Protein AF-A0A2B4SHP6-F1 (afdb_monomer)

Structure (mmCIF, N/CA/C/O backbone):
data_AF-A0A2B4SHP6-F1
#
_entry.id   AF-A0A2B4SHP6-F1
#
loop_
_atom_site.group_PDB
_atom_site.id
_atom_site.type_symbol
_atom_site.label_atom_id
_atom_site.label_alt_id
_atom_site.label_comp_id
_atom_site.label_asym_id
_atom_site.label_entity_id
_atom_site.label_seq_id
_atom_site.pdbx_PDB_ins_code
_atom_site.Cartn_x
_atom_site.Cartn_y
_atom_site.Cartn_z
_atom_site.occupancy
_atom_site.B_iso_or_equiv
_atom_site.auth_seq_id
_atom_site.auth_comp_id
_atom_site.auth_asym_id
_atom_site.auth_atom_id
_atom_site.pdbx_PDB_model_num
ATOM 1 N N . MET A 1 1 ? 3.848 -61.370 58.262 1.00 33.00 1 MET A N 1
ATOM 2 C CA . MET A 1 1 ? 3.233 -62.530 58.936 1.00 33.00 1 MET A CA 1
ATOM 3 C C . MET A 1 1 ? 1.740 -62.264 58.941 1.00 33.00 1 MET A C 1
ATOM 5 O O . MET A 1 1 ? 1.329 -61.272 59.516 1.00 33.00 1 MET A O 1
ATOM 9 N N . ASP A 1 2 ? 1.064 -62.762 57.908 1.00 25.92 2 ASP A N 1
ATOM 10 C CA . ASP A 1 2 ? 0.309 -64.035 57.920 1.00 25.92 2 ASP A CA 1
ATOM 11 C C . ASP A 1 2 ? -1.052 -63.804 58.610 1.00 25.92 2 ASP A C 1
ATOM 13 O O . ASP A 1 2 ? -1.085 -63.411 59.768 1.00 25.92 2 ASP A O 1
ATOM 17 N N . LYS A 1 3 ? -2.142 -63.695 57.825 1.00 25.33 3 LYS A N 1
ATOM 18 C CA . LYS A 1 3 ? -3.109 -64.779 57.491 1.00 25.33 3 LYS A CA 1
ATOM 19 C C . LYS A 1 3 ? -3.961 -65.151 58.715 1.00 25.33 3 LYS A C 1
ATOM 21 O O . LYS A 1 3 ? -3.445 -65.232 59.811 1.00 25.33 3 LYS A O 1
ATOM 26 N N . THR A 1 4 ? -5.260 -65.434 58.678 1.00 29.55 4 THR A N 1
ATOM 27 C CA . THR A 1 4 ? -6.282 -65.809 57.675 1.00 29.55 4 THR A CA 1
ATOM 28 C C . THR A 1 4 ? -7.601 -65.846 58.487 1.00 29.55 4 THR A C 1
ATOM 30 O O . THR A 1 4 ? -7.541 -66.121 59.678 1.00 29.55 4 THR A O 1
ATOM 33 N N . MET A 1 5 ? -8.806 -65.568 57.978 1.00 26.81 5 MET A N 1
ATOM 34 C CA . MET A 1 5 ? -9.655 -66.495 57.209 1.00 26.81 5 MET A CA 1
ATOM 35 C C . MET A 1 5 ? -11.008 -65.821 56.846 1.00 26.81 5 MET A C 1
ATOM 37 O O . MET A 1 5 ? -11.614 -65.213 57.716 1.00 26.81 5 MET A O 1
ATOM 41 N N . ARG A 1 6 ? -11.449 -66.042 55.586 1.00 26.05 6 ARG A N 1
ATOM 42 C CA . ARG A 1 6 ? -12.776 -66.493 55.047 1.00 26.05 6 ARG A CA 1
ATOM 43 C C . ARG A 1 6 ? -14.091 -65.819 55.513 1.00 26.05 6 ARG A C 1
ATOM 45 O O . ARG A 1 6 ? -14.267 -65.591 56.694 1.00 26.05 6 ARG A O 1
ATOM 52 N N . ARG A 1 7 ? -15.124 -65.574 54.683 1.00 26.31 7 ARG A N 1
ATOM 53 C CA . ARG A 1 7 ? -15.625 -66.099 53.373 1.00 26.31 7 ARG A CA 1
ATOM 54 C C . ARG A 1 7 ? -16.162 -64.910 52.532 1.00 26.31 7 ARG A C 1
ATOM 56 O O . ARG A 1 7 ? -16.732 -64.010 53.129 1.00 26.31 7 ARG A O 1
ATOM 63 N N . ASP A 1 8 ? -15.838 -64.711 51.250 1.00 27.42 8 ASP A N 1
ATOM 64 C CA . ASP A 1 8 ? -16.196 -65.384 49.969 1.00 27.42 8 ASP A CA 1
ATOM 65 C C . ASP A 1 8 ? -17.603 -65.071 49.397 1.00 27.42 8 ASP A C 1
ATOM 67 O O . ASP A 1 8 ? -18.609 -65.295 50.067 1.00 27.42 8 ASP A O 1
ATOM 71 N N . GLY A 1 9 ? -17.619 -64.617 48.127 1.00 27.47 9 GLY A N 1
ATOM 72 C CA . GLY A 1 9 ? -18.783 -64.378 47.247 1.00 27.47 9 GLY A CA 1
ATOM 73 C C . GLY A 1 9 ? -18.814 -62.970 46.610 1.00 27.47 9 GLY A C 1
ATOM 74 O O . GLY A 1 9 ? -19.614 -62.153 47.047 1.00 27.47 9 GLY A O 1
ATOM 75 N N . ARG A 1 10 ? -17.826 -62.524 45.802 1.00 27.75 10 ARG A N 1
ATOM 76 C CA . ARG A 1 10 ? -17.666 -62.693 44.321 1.00 27.75 10 ARG A CA 1
ATOM 77 C C . ARG A 1 10 ? -18.936 -62.385 43.516 1.00 27.75 10 ARG A C 1
ATOM 79 O O . ARG A 1 10 ? -19.974 -62.951 43.821 1.00 27.75 10 ARG A O 1
ATOM 86 N N . ASP A 1 11 ? -18.955 -61.566 42.465 1.00 28.12 11 ASP A N 1
ATOM 87 C CA . ASP A 1 11 ? -17.989 -60.792 41.651 1.00 28.12 11 ASP A CA 1
ATOM 88 C C . ASP A 1 11 ? -18.816 -59.605 41.090 1.00 28.12 11 ASP A C 1
ATOM 90 O O . ASP A 1 11 ? -20.027 -59.730 40.948 1.00 28.12 11 ASP A O 1
ATOM 94 N N . GLY A 1 12 ? -18.341 -58.411 40.752 1.00 28.78 12 GLY A N 1
ATOM 95 C CA . GLY A 1 12 ? -17.049 -57.966 40.255 1.00 28.78 12 GLY A CA 1
ATOM 96 C C . GLY A 1 12 ? -17.353 -56.724 39.404 1.00 28.78 12 GLY A C 1
ATOM 97 O O . GLY A 1 12 ? -18.048 -56.794 38.396 1.00 28.78 12 GLY A O 1
ATOM 98 N N . THR A 1 13 ? -16.928 -55.569 39.899 1.00 31.72 13 THR A N 1
ATOM 99 C CA . THR A 1 13 ? -17.078 -54.217 39.346 1.00 31.72 13 THR A CA 1
ATOM 100 C C . THR A 1 13 ? -16.254 -54.009 38.068 1.00 31.72 13 THR A C 1
ATOM 102 O O . THR A 1 13 ? -15.328 -54.762 37.801 1.00 31.72 13 THR A O 1
ATOM 105 N N . VAL A 1 14 ? -16.543 -52.956 37.294 1.00 29.80 14 VAL A N 1
ATOM 106 C CA . VAL A 1 14 ? -15.695 -51.748 37.147 1.00 29.80 14 VAL A CA 1
ATOM 107 C C . VAL A 1 14 ? -16.310 -50.848 36.069 1.00 29.80 14 VAL A C 1
ATOM 109 O O . VAL A 1 14 ? -16.532 -51.264 34.937 1.00 29.80 14 VAL A O 1
ATOM 112 N N . GLY A 1 15 ? -16.564 -49.589 36.423 1.00 26.75 15 GLY A N 1
ATOM 113 C CA . GLY A 1 15 ? -16.804 -48.519 35.459 1.00 26.75 15 GLY A CA 1
ATOM 114 C C . GLY A 1 15 ? -15.591 -47.604 35.333 1.00 26.75 15 GLY A C 1
ATOM 115 O O . GLY A 1 15 ? -14.770 -47.564 36.244 1.00 26.75 15 GLY A O 1
ATOM 116 N N . THR A 1 16 ? -15.555 -46.790 34.277 1.00 28.91 16 THR A N 1
ATOM 117 C CA . THR A 1 16 ? -14.937 -45.452 34.299 1.00 28.91 16 THR A CA 1
ATOM 118 C C . THR A 1 16 ? -15.475 -44.553 33.171 1.00 28.91 16 THR A C 1
ATOM 120 O O . THR A 1 16 ? -15.258 -44.815 31.998 1.00 28.91 16 THR A O 1
ATOM 123 N N . LYS A 1 17 ? -16.154 -43.473 33.598 1.00 29.03 17 LYS A N 1
ATOM 124 C CA . LYS A 1 17 ? -16.170 -42.067 33.118 1.00 29.03 17 LYS A CA 1
ATOM 125 C C . LYS A 1 17 ? -16.177 -41.722 31.608 1.00 29.03 17 LYS A C 1
ATOM 127 O O . LYS A 1 17 ? -15.218 -42.014 30.910 1.00 29.03 17 LYS A O 1
ATOM 132 N N . GLY A 1 18 ? -17.100 -40.821 31.223 1.00 26.91 18 GLY A N 1
ATOM 133 C CA . GLY A 1 18 ? -16.808 -39.740 30.256 1.00 26.91 18 GLY A CA 1
ATOM 134 C C . GLY A 1 18 ? -17.936 -39.299 29.305 1.00 26.91 18 GLY A C 1
ATOM 135 O O . GLY A 1 18 ? -18.099 -39.889 28.253 1.00 26.91 18 GLY A O 1
ATOM 136 N N . GLU A 1 19 ? -18.659 -38.244 29.698 1.00 26.91 19 GLU A N 1
ATOM 137 C CA . GLU A 1 19 ? -19.231 -37.112 28.922 1.00 26.91 19 GLU A CA 1
ATOM 138 C C . GLU A 1 19 ? -19.934 -37.251 27.536 1.00 26.91 19 GLU A C 1
ATOM 140 O O . GLU A 1 19 ? -19.363 -37.646 26.530 1.00 26.91 19 GLU A O 1
ATOM 145 N N . LYS A 1 20 ? -21.186 -36.745 27.541 1.00 31.58 20 LYS A N 1
ATOM 146 C CA . LYS A 1 20 ? -22.045 -36.077 26.527 1.00 31.58 20 LYS A CA 1
ATOM 147 C C . LYS A 1 20 ? -21.632 -36.012 25.041 1.00 31.58 20 LYS A C 1
ATOM 149 O O . LYS A 1 20 ? -20.599 -35.454 24.690 1.00 31.58 20 LYS A O 1
ATOM 154 N N . GLY A 1 21 ? -22.619 -36.290 24.178 1.00 26.70 21 GLY A N 1
ATOM 155 C CA . GLY A 1 21 ? -22.708 -35.731 22.823 1.00 26.70 21 GLY A CA 1
ATOM 156 C C . GLY A 1 21 ? -23.905 -36.252 22.021 1.00 26.70 21 GLY A C 1
ATOM 157 O O . GLY A 1 21 ? -23.780 -37.247 21.317 1.00 26.70 21 GLY A O 1
ATOM 158 N N . GLU A 1 22 ? -25.057 -35.582 22.112 1.00 24.81 22 GLU A N 1
ATOM 159 C CA . GLU A 1 22 ? -26.178 -35.773 21.179 1.00 24.81 22 GLU A CA 1
ATOM 160 C C . GLU A 1 22 ? -25.879 -35.068 19.849 1.00 24.81 22 GLU A C 1
ATOM 162 O O . GLU A 1 22 ? -25.401 -33.933 19.821 1.00 24.81 22 GLU A O 1
ATOM 167 N N . SER A 1 23 ? -26.180 -35.742 18.741 1.00 23.19 23 SER A N 1
ATOM 168 C CA . SER A 1 23 ? -26.110 -35.198 17.386 1.00 23.19 23 SER A CA 1
ATOM 169 C C . SER A 1 23 ? -27.452 -35.422 16.703 1.00 23.19 23 SER A C 1
ATOM 171 O O . SER A 1 23 ? -28.015 -36.503 16.820 1.00 23.19 23 SER A O 1
ATOM 173 N N . ASN A 1 24 ? -27.954 -34.414 15.988 1.00 22.66 24 ASN A N 1
ATOM 174 C CA . ASN A 1 24 ? -28.977 -34.590 14.962 1.00 22.66 24 ASN A CA 1
ATOM 175 C C . ASN A 1 24 ? -28.684 -33.636 13.798 1.00 22.66 24 ASN A C 1
ATOM 177 O O . ASN A 1 24 ? -28.469 -32.439 13.981 1.00 22.66 24 ASN A O 1
ATOM 181 N N . MET A 1 25 ? -28.641 -34.214 12.600 1.00 20.14 25 MET A N 1
ATOM 182 C CA . MET A 1 25 ? -28.260 -33.614 11.325 1.00 20.14 25 MET A CA 1
ATOM 183 C C . MET A 1 25 ? -29.479 -33.681 10.397 1.00 20.14 25 MET A C 1
ATOM 185 O O . MET A 1 25 ? -30.031 -34.761 10.205 1.00 20.14 25 MET A O 1
ATOM 189 N N . CYS A 1 26 ? -29.902 -32.556 9.812 1.00 21.73 26 CYS A N 1
ATOM 190 C CA . CYS A 1 26 ? -30.930 -32.533 8.767 1.00 21.73 26 CYS A CA 1
ATOM 191 C C . CYS A 1 26 ? -30.259 -32.321 7.401 1.00 21.73 26 CYS A C 1
ATOM 193 O O . CYS A 1 26 ? -29.523 -31.355 7.207 1.00 21.73 26 CYS A O 1
ATOM 195 N N . SER A 1 27 ? -30.477 -33.260 6.475 1.00 21.25 27 SER A N 1
ATOM 196 C CA . SER A 1 27 ? -29.923 -33.283 5.117 1.00 21.25 27 SER A CA 1
ATOM 197 C C . SER A 1 27 ? -31.002 -32.892 4.109 1.00 21.25 27 SER A C 1
ATOM 199 O O . SER A 1 27 ? -32.043 -33.541 4.040 1.00 21.25 27 SER A O 1
ATOM 201 N N . VAL A 1 28 ? -30.733 -31.879 3.284 1.00 22.69 28 VAL A N 1
ATOM 202 C CA . VAL A 1 28 ? -31.478 -31.624 2.043 1.00 22.69 28 VAL A CA 1
ATOM 203 C C . VAL A 1 28 ? -30.635 -32.169 0.889 1.00 22.69 28 VAL A C 1
ATOM 205 O O . VAL A 1 28 ? -29.545 -31.670 0.612 1.00 22.69 28 VAL A O 1
ATOM 208 N N . LYS A 1 29 ? -31.106 -33.242 0.241 1.00 23.62 29 LYS A N 1
ATOM 209 C CA . LYS A 1 29 ? -30.449 -33.857 -0.922 1.00 23.62 29 LYS A CA 1
ATOM 210 C C . LYS A 1 29 ? -30.735 -33.044 -2.186 1.00 23.62 29 LYS A C 1
ATOM 212 O O . LYS A 1 29 ? -31.766 -33.232 -2.820 1.00 23.62 29 LYS A O 1
ATOM 217 N N . GLY A 1 30 ? -29.777 -32.218 -2.592 1.00 22.62 30 GLY A N 1
ATOM 218 C CA . GLY A 1 30 ? -29.591 -31.819 -3.987 1.00 22.62 30 GLY A CA 1
ATOM 219 C C . GLY A 1 30 ? -28.353 -32.523 -4.535 1.00 22.62 30 GLY A C 1
ATOM 220 O O . GLY A 1 30 ? -27.250 -32.288 -4.047 1.00 22.62 30 GLY A O 1
ATOM 221 N N . LYS A 1 31 ? -28.512 -33.423 -5.513 1.00 24.97 31 LYS A N 1
ATOM 222 C CA . LYS A 1 31 ? -27.374 -33.981 -6.258 1.00 24.97 31 LYS A CA 1
ATOM 223 C C . LYS A 1 31 ? -26.813 -32.879 -7.159 1.00 24.97 31 LYS A C 1
ATOM 225 O O . LYS A 1 31 ? -27.343 -32.652 -8.240 1.00 24.97 31 LYS A O 1
ATOM 230 N N . ALA A 1 32 ? -25.748 -32.219 -6.721 1.00 24.55 32 ALA A N 1
ATOM 231 C CA . ALA A 1 32 ? -24.826 -31.558 -7.632 1.00 24.55 32 ALA A CA 1
ATOM 232 C C . ALA A 1 32 ? -23.685 -32.540 -7.914 1.00 24.55 32 ALA A C 1
ATOM 234 O O . ALA A 1 32 ? -22.982 -32.969 -6.996 1.00 24.55 32 ALA A O 1
ATOM 235 N N . GLU A 1 33 ? -23.532 -32.943 -9.173 1.00 23.58 33 GLU A N 1
ATOM 236 C CA . GLU A 1 33 ? -22.318 -33.604 -9.637 1.00 23.58 33 GLU A CA 1
ATOM 237 C C . GLU A 1 33 ? -21.139 -32.654 -9.410 1.00 23.58 33 GLU A C 1
ATOM 239 O O . GLU A 1 33 ? -20.956 -31.675 -10.131 1.00 23.58 33 GLU A O 1
ATOM 244 N N . ILE A 1 34 ? -20.328 -32.931 -8.389 1.00 30.47 34 ILE A N 1
ATOM 245 C CA . ILE A 1 34 ? -19.026 -32.288 -8.246 1.00 30.47 34 ILE A CA 1
ATOM 246 C C . ILE A 1 34 ? -18.146 -32.898 -9.335 1.00 30.47 34 ILE A C 1
ATOM 248 O O . ILE A 1 34 ? -17.556 -33.968 -9.156 1.00 30.47 34 ILE A O 1
ATOM 252 N N . LYS A 1 35 ? -18.072 -32.227 -10.489 1.00 30.23 35 LYS A N 1
ATOM 253 C CA . LYS A 1 35 ? -16.978 -32.448 -11.433 1.00 30.23 35 LYS A CA 1
ATOM 254 C C . LYS A 1 35 ? -15.683 -32.297 -10.636 1.00 30.23 35 LYS A C 1
ATOM 256 O O . LYS A 1 35 ? -15.466 -31.273 -9.992 1.00 30.23 35 LYS A O 1
ATOM 261 N N . LYS A 1 36 ? -14.838 -33.330 -10.635 1.00 30.58 36 LYS A N 1
ATOM 262 C CA . LYS A 1 36 ? -13.469 -33.243 -10.116 1.00 30.58 36 LYS A CA 1
ATOM 263 C C . LYS A 1 36 ? -12.701 -32.251 -10.993 1.00 30.58 36 LYS A C 1
ATOM 265 O O . LYS A 1 36 ? -12.094 -32.648 -11.982 1.00 30.58 36 LYS A O 1
ATOM 270 N N . VAL A 1 37 ? -12.775 -30.969 -10.656 1.00 40.62 37 VAL A N 1
ATOM 271 C CA . VAL A 1 37 ? -11.911 -29.932 -11.221 1.00 40.62 37 VAL A CA 1
ATOM 272 C C . VAL A 1 37 ? -10.491 -30.266 -10.764 1.00 40.62 37 VAL A C 1
ATOM 274 O O . VAL A 1 37 ? -10.268 -30.525 -9.575 1.00 40.62 37 VAL A O 1
ATOM 277 N N . LYS A 1 38 ? -9.529 -30.362 -11.691 1.00 47.34 38 LYS A N 1
ATOM 278 C CA . LYS A 1 38 ? -8.127 -30.564 -11.304 1.00 47.34 38 LYS A CA 1
ATOM 279 C C . LYS A 1 38 ? -7.724 -29.392 -10.396 1.00 47.34 38 LYS A C 1
ATOM 281 O O . LYS A 1 38 ? -8.124 -28.267 -10.682 1.00 47.34 38 LYS A O 1
ATOM 286 N N . PRO A 1 39 ? -6.924 -29.600 -9.334 1.00 54.12 39 PRO A N 1
ATOM 287 C CA . PRO A 1 39 ? -6.559 -28.528 -8.404 1.00 54.12 39 PRO A CA 1
ATOM 288 C C . PRO A 1 39 ? -6.017 -27.264 -9.093 1.00 54.12 39 PRO A C 1
ATOM 290 O O . PRO A 1 39 ? -6.271 -26.160 -8.624 1.00 54.12 39 PRO A O 1
ATOM 293 N N . ASN A 1 40 ? -5.331 -27.423 -10.230 1.00 61.00 40 ASN A N 1
ATOM 294 C CA . ASN A 1 40 ? -4.791 -26.326 -11.036 1.00 61.00 40 ASN A CA 1
ATOM 295 C C . ASN A 1 40 ? -5.870 -25.463 -11.714 1.00 61.00 40 ASN A C 1
ATOM 297 O O . ASN A 1 40 ? -5.699 -24.248 -11.784 1.00 61.00 40 ASN A O 1
ATOM 301 N N . ASP A 1 41 ? -6.991 -26.050 -12.135 1.00 68.00 41 ASP A N 1
ATOM 302 C CA . ASP A 1 41 ? -8.068 -25.330 -12.829 1.00 68.00 41 ASP A CA 1
ATOM 303 C C . ASP A 1 41 ? -8.874 -24.473 -11.840 1.00 68.00 41 ASP A C 1
ATOM 305 O O . ASP A 1 41 ? -9.188 -23.323 -12.126 1.00 68.00 41 ASP A O 1
ATOM 309 N N . ALA A 1 42 ? -9.097 -24.968 -10.617 1.00 76.69 42 ALA A N 1
ATOM 310 C CA . ALA A 1 42 ? -9.781 -24.205 -9.568 1.00 76.69 42 ALA A CA 1
ATOM 311 C C . ALA A 1 42 ? -8.980 -22.963 -9.126 1.00 76.69 42 ALA A C 1
ATOM 313 O O . ALA A 1 42 ? -9.551 -21.917 -8.814 1.00 76.69 42 ALA A O 1
ATOM 314 N N . TRP A 1 43 ? -7.644 -23.053 -9.103 1.00 76.81 43 TRP A N 1
ATOM 315 C CA . TRP A 1 43 ? -6.789 -21.895 -8.826 1.00 76.81 43 TRP A CA 1
ATOM 316 C C . TRP A 1 43 ? -6.761 -20.907 -9.986 1.00 76.81 43 TRP A C 1
ATOM 318 O O . TRP A 1 43 ? -6.768 -19.699 -9.743 1.00 76.81 43 TRP A O 1
ATOM 328 N N . LEU A 1 44 ? -6.731 -21.407 -11.222 1.00 81.69 44 LEU A N 1
ATOM 329 C CA . LEU A 1 44 ? -6.824 -20.573 -12.414 1.00 81.69 44 LEU A CA 1
ATOM 330 C C . LEU A 1 44 ? -8.134 -19.778 -12.413 1.00 81.69 44 LEU A C 1
ATOM 332 O O . LEU A 1 44 ? -8.090 -18.557 -12.543 1.00 81.69 44 LEU A O 1
ATOM 336 N N . GLU A 1 45 ? -9.269 -20.443 -12.188 1.00 82.56 45 GLU A N 1
ATOM 337 C CA . GLU A 1 45 ? -10.586 -19.807 -12.063 1.00 82.56 45 GLU A CA 1
ATOM 338 C C . GLU A 1 45 ? -10.581 -18.754 -10.949 1.00 82.56 45 GLU A C 1
ATOM 340 O O . GLU A 1 45 ? -10.841 -17.581 -11.213 1.00 82.56 45 GLU A O 1
ATOM 345 N N . HIS A 1 46 ? -10.160 -19.125 -9.734 1.00 81.50 46 HIS A N 1
ATOM 346 C CA . HIS A 1 46 ? -10.131 -18.208 -8.594 1.00 81.50 46 HIS A CA 1
ATOM 347 C C . HIS A 1 46 ? -9.298 -16.943 -8.855 1.00 81.50 46 HIS A C 1
ATOM 349 O O . HIS A 1 46 ? -9.746 -15.825 -8.594 1.00 81.50 46 HIS A O 1
ATOM 355 N N . PHE A 1 47 ? -8.062 -17.088 -9.343 1.00 80.31 47 PHE A N 1
ATOM 356 C CA . PHE A 1 47 ? -7.199 -15.930 -9.584 1.00 80.31 47 PHE A CA 1
ATOM 357 C C . PHE A 1 47 ? -7.618 -15.138 -10.819 1.00 80.31 47 PHE A C 1
ATOM 359 O O . PHE A 1 47 ? -7.462 -13.917 -10.815 1.00 80.31 47 PHE A O 1
ATOM 366 N N . SER A 1 48 ? -8.180 -15.791 -11.837 1.00 83.38 48 SER A N 1
ATOM 367 C CA . SER A 1 48 ? -8.764 -15.100 -12.982 1.00 83.38 48 SER A CA 1
ATOM 368 C C . SER A 1 48 ? -9.934 -14.223 -12.538 1.00 83.38 48 SER A C 1
ATOM 370 O O . SER A 1 48 ? -9.945 -13.040 -12.857 1.00 83.38 48 SER A O 1
ATOM 372 N N . GLU A 1 49 ? -10.851 -14.736 -11.715 1.00 82.31 49 GLU A N 1
ATOM 373 C CA . GLU A 1 49 ? -11.969 -13.959 -11.164 1.00 82.31 49 GLU A CA 1
ATOM 374 C C . GLU A 1 49 ? -11.496 -12.789 -10.290 1.00 82.31 49 GLU A C 1
ATOM 376 O O . GLU A 1 49 ? -11.997 -11.668 -10.397 1.00 82.31 49 GLU A O 1
ATOM 381 N N . VAL A 1 50 ? -10.502 -13.018 -9.424 1.00 77.88 50 VAL A N 1
ATOM 382 C CA . VAL A 1 50 ? -9.995 -11.979 -8.514 1.00 77.88 50 VAL A CA 1
ATOM 383 C C . VAL A 1 50 ? -9.264 -10.858 -9.261 1.00 77.88 50 VAL A C 1
ATOM 385 O O . VAL A 1 50 ? -9.389 -9.705 -8.846 1.00 77.88 50 VAL A O 1
ATOM 388 N N . LEU A 1 51 ? -8.530 -11.177 -10.335 1.00 82.00 51 LEU A N 1
ATOM 389 C CA . LEU A 1 51 ? -7.662 -10.252 -11.088 1.00 82.00 51 LEU A CA 1
ATOM 390 C C . LEU A 1 51 ? -8.288 -9.715 -12.390 1.00 82.00 51 LEU A C 1
ATOM 392 O O . LEU A 1 51 ? -7.656 -8.933 -13.108 1.00 82.00 51 LEU A O 1
ATOM 396 N N . ASN A 1 52 ? -9.508 -10.146 -12.715 1.00 84.19 52 ASN A N 1
ATOM 397 C CA . ASN A 1 52 ? -10.258 -9.717 -13.897 1.00 84.19 52 ASN A CA 1
ATOM 398 C C . ASN A 1 52 ? -11.715 -9.390 -13.560 1.00 84.19 52 ASN A C 1
ATOM 400 O O . ASN A 1 52 ? -12.626 -9.740 -14.311 1.00 84.19 52 ASN A O 1
ATOM 404 N N . ARG A 1 53 ? -11.931 -8.717 -12.427 1.00 80.38 53 ARG A N 1
ATOM 405 C CA . ARG A 1 53 ? -13.264 -8.264 -12.016 1.00 80.38 53 ARG A CA 1
ATOM 406 C C . ARG A 1 53 ? -13.874 -7.343 -13.071 1.00 80.38 53 ARG A C 1
ATOM 408 O O . ARG A 1 53 ? -13.160 -6.606 -13.752 1.00 80.38 53 ARG A O 1
ATOM 415 N N . GLU A 1 54 ? -15.197 -7.373 -13.167 1.00 80.19 54 GLU A N 1
ATOM 416 C CA . GLU A 1 54 ? -15.933 -6.433 -14.007 1.00 80.19 54 GLU A CA 1
ATOM 417 C C . GLU A 1 54 ? -15.748 -4.997 -13.517 1.00 80.19 54 GLU A C 1
ATOM 419 O O . GLU A 1 54 ? -15.592 -4.736 -12.319 1.00 80.19 54 GLU A O 1
ATOM 424 N N . ASN A 1 55 ? -15.773 -4.067 -14.468 1.00 81.38 55 ASN A N 1
ATOM 425 C CA . ASN A 1 55 ? -15.719 -2.650 -14.160 1.00 81.38 55 ASN A CA 1
ATOM 426 C C . ASN A 1 55 ? -16.967 -2.243 -13.353 1.00 81.38 55 ASN A C 1
ATOM 428 O O . ASN A 1 55 ? -18.052 -2.780 -13.590 1.00 81.38 55 ASN A O 1
ATOM 432 N N . PRO A 1 56 ? -16.843 -1.280 -12.425 1.00 82.44 56 PRO A N 1
ATOM 433 C CA . PRO A 1 56 ? -17.987 -0.722 -11.720 1.00 82.44 56 PRO A CA 1
ATOM 434 C C . PRO A 1 56 ? -18.946 -0.046 -12.705 1.00 82.44 56 PRO A C 1
ATOM 436 O O . PRO A 1 56 ? -18.567 0.331 -13.816 1.00 82.44 56 PRO A O 1
ATOM 439 N N . SER A 1 57 ? -20.188 0.156 -12.270 1.00 83.12 57 SER A N 1
ATOM 440 C CA . SER A 1 57 ? -21.231 0.803 -13.077 1.00 83.12 57 SER A CA 1
ATOM 441 C C . SER A 1 57 ? -20.877 2.250 -13.461 1.00 83.12 57 SER A C 1
ATOM 443 O O . SER A 1 57 ? -21.196 2.700 -14.563 1.00 83.12 57 SER A O 1
ATOM 445 N N . ASN A 1 58 ? -20.163 2.960 -12.582 1.00 86.19 58 ASN A N 1
ATOM 446 C CA . ASN A 1 58 ? -19.774 4.358 -12.750 1.00 86.19 58 ASN A CA 1
ATOM 447 C C . ASN A 1 58 ? -18.268 4.565 -12.481 1.00 86.19 58 ASN A C 1
ATOM 449 O O . ASN A 1 58 ? -17.902 5.097 -11.435 1.00 86.19 58 ASN A O 1
ATOM 453 N N . PRO A 1 59 ? -17.362 4.124 -13.372 1.00 86.75 59 PRO A N 1
ATOM 454 C CA . PRO A 1 59 ? -15.929 4.318 -13.170 1.00 86.75 59 PRO A CA 1
ATOM 455 C C . PRO A 1 59 ? -15.542 5.798 -13.302 1.00 86.75 59 PRO A C 1
ATOM 457 O O . PRO A 1 59 ? -16.237 6.574 -13.959 1.00 86.75 59 PRO A O 1
ATOM 460 N N . VAL A 1 60 ? -14.394 6.196 -12.746 1.00 84.00 60 VAL A N 1
ATOM 461 C CA . VAL A 1 60 ? -13.805 7.513 -13.051 1.00 84.00 60 VAL A CA 1
ATOM 462 C C . VAL A 1 60 ? -13.491 7.589 -14.548 1.00 84.00 60 VAL A C 1
ATOM 464 O O . VAL A 1 60 ? -12.665 6.819 -15.038 1.00 84.00 60 VAL A O 1
ATOM 467 N N . ARG A 1 61 ? -14.153 8.506 -15.264 1.00 83.94 61 ARG A N 1
ATOM 468 C CA . ARG A 1 61 ? -13.967 8.731 -16.712 1.00 83.94 61 ARG A CA 1
ATOM 469 C C . ARG A 1 61 ? -13.205 10.013 -1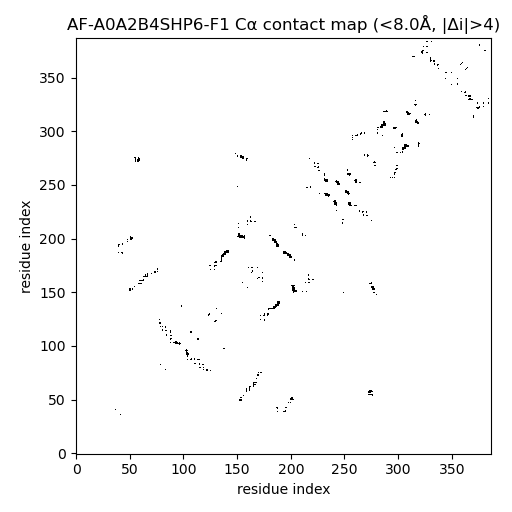7.015 1.00 83.94 61 ARG A C 1
ATOM 471 O O . ARG A 1 61 ? -12.386 10.033 -17.925 1.00 83.94 61 ARG A O 1
ATOM 478 N N . GLU A 1 62 ? -13.454 11.048 -16.225 1.00 80.94 62 GLU A N 1
ATOM 479 C CA . GLU A 1 62 ? -12.838 12.363 -16.354 1.00 80.94 62 GLU A CA 1
ATOM 480 C C . GLU A 1 62 ? -12.562 12.921 -14.958 1.00 80.94 62 GLU A C 1
ATOM 482 O O . GLU A 1 62 ? -13.305 12.659 -14.007 1.00 80.94 62 GLU A O 1
ATOM 487 N N . ILE A 1 63 ? -11.457 13.651 -14.838 1.00 81.69 63 ILE A N 1
ATOM 488 C CA . ILE A 1 63 ? -11.069 14.377 -13.633 1.00 81.69 63 ILE A CA 1
ATOM 489 C C . ILE A 1 63 ? -10.734 15.783 -14.099 1.00 81.69 63 ILE A C 1
ATOM 491 O O . ILE A 1 63 ? -9.889 15.947 -14.981 1.00 81.69 63 ILE A O 1
ATOM 495 N N . GLU A 1 64 ? -11.401 16.776 -13.522 1.00 74.31 64 GLU A N 1
ATOM 496 C CA . GLU A 1 64 ? -11.050 18.172 -13.742 1.00 74.31 64 GLU A CA 1
ATOM 497 C C . GLU A 1 64 ? -9.647 18.413 -13.176 1.00 74.31 64 GLU A C 1
ATOM 499 O O . GLU A 1 64 ? -9.355 18.108 -12.016 1.00 74.31 64 GLU A O 1
ATOM 504 N N . ILE A 1 65 ? -8.744 18.851 -14.047 1.00 65.94 65 ILE A N 1
ATOM 505 C CA . ILE A 1 65 ? -7.328 18.986 -13.734 1.00 65.94 65 ILE A CA 1
ATOM 506 C C . ILE A 1 65 ? -7.122 20.368 -13.104 1.00 65.94 65 ILE A C 1
ATOM 508 O O . ILE A 1 65 ? -6.898 21.348 -13.804 1.00 65.94 65 ILE A O 1
ATOM 512 N N . GLU A 1 66 ? -7.202 20.438 -11.777 1.00 63.50 66 GLU A N 1
ATOM 513 C CA . GLU A 1 66 ? -6.776 21.607 -10.998 1.00 63.50 66 GLU A CA 1
ATOM 514 C C . GLU A 1 66 ? -5.295 21.443 -10.637 1.00 63.50 66 GLU A C 1
ATOM 516 O O . GLU A 1 66 ? -4.939 20.995 -9.544 1.00 63.50 66 GLU A O 1
ATOM 521 N N . LEU A 1 67 ? -4.417 21.736 -11.596 1.00 65.56 67 LEU A N 1
ATOM 522 C CA . LEU A 1 67 ? -2.982 21.803 -11.335 1.00 65.56 67 LEU A CA 1
ATOM 523 C C . LEU A 1 67 ? -2.635 23.170 -10.729 1.00 65.56 67 LEU A C 1
ATOM 525 O O . LEU A 1 67 ? -3.194 24.172 -11.172 1.00 65.56 67 LEU A O 1
ATOM 529 N N . PRO A 1 68 ? -1.736 23.235 -9.729 1.00 66.25 68 PRO A N 1
ATOM 530 C CA . PRO A 1 68 ? -1.206 24.508 -9.251 1.00 66.25 68 PRO A CA 1
ATOM 531 C C . PRO A 1 68 ? -0.572 25.304 -10.399 1.00 66.25 68 PRO A C 1
ATOM 533 O O . PRO A 1 68 ? 0.012 24.706 -11.302 1.00 66.25 68 PRO A O 1
ATOM 536 N N . ASP A 1 69 ? -0.629 26.635 -10.320 1.00 64.88 69 ASP A N 1
ATOM 537 C CA . ASP A 1 69 ? -0.025 27.532 -11.320 1.00 64.88 69 ASP A CA 1
ATOM 538 C C . ASP A 1 69 ? 1.496 27.315 -11.472 1.00 64.88 69 ASP A C 1
ATOM 540 O O . ASP A 1 69 ? 2.060 27.542 -12.541 1.00 64.88 69 ASP A O 1
ATOM 544 N N . GLU A 1 70 ? 2.154 26.820 -10.418 1.00 63.91 70 GLU A N 1
ATOM 545 C CA . GLU A 1 70 ? 3.568 26.443 -10.406 1.00 63.91 70 GLU A CA 1
ATOM 546 C C . GLU A 1 70 ? 3.713 24.944 -10.109 1.00 63.91 70 GLU A C 1
ATOM 548 O O . GLU A 1 70 ? 3.589 24.496 -8.967 1.00 63.91 70 GLU A O 1
ATOM 553 N N . ILE A 1 71 ? 3.997 24.152 -11.144 1.00 66.62 71 ILE A N 1
ATOM 554 C CA . ILE A 1 71 ? 4.518 22.791 -10.992 1.00 66.62 71 ILE A CA 1
ATOM 555 C C . ILE A 1 71 ? 5.979 22.825 -11.412 1.00 66.62 71 ILE A C 1
ATOM 557 O O . ILE A 1 71 ? 6.285 23.257 -12.522 1.00 66.62 71 ILE A O 1
ATOM 561 N N . GLU A 1 72 ? 6.875 22.366 -10.534 1.00 72.25 72 GLU A N 1
ATOM 562 C CA . GLU A 1 72 ? 8.269 22.125 -10.913 1.00 72.25 72 GLU A CA 1
ATOM 563 C C . GLU A 1 72 ? 8.300 21.225 -12.151 1.00 72.25 72 GLU A C 1
ATOM 565 O O . GLU A 1 72 ? 7.691 20.152 -12.167 1.00 72.25 72 GLU A O 1
ATOM 570 N N . GLU A 1 73 ? 8.989 21.669 -13.203 1.00 79.50 73 GLU A N 1
ATOM 571 C CA . GLU A 1 73 ? 9.116 20.889 -14.427 1.00 79.50 73 GLU A CA 1
ATOM 572 C C . GLU A 1 73 ? 9.775 19.543 -14.101 1.00 79.50 73 GLU A C 1
ATOM 574 O O . GLU A 1 73 ? 10.921 19.470 -13.654 1.00 79.50 73 GLU A O 1
ATOM 579 N N . ILE A 1 74 ? 9.022 18.460 -14.288 1.00 84.56 74 ILE A N 1
ATOM 580 C CA . ILE A 1 74 ? 9.509 17.115 -13.997 1.00 84.56 74 ILE A CA 1
ATOM 581 C C . ILE A 1 74 ? 10.454 16.701 -15.123 1.00 84.56 74 ILE A C 1
ATOM 583 O O . ILE A 1 74 ? 10.026 16.542 -16.269 1.00 84.56 74 ILE A O 1
ATOM 587 N N . ASP A 1 75 ? 11.722 16.465 -14.784 1.00 87.50 75 ASP A N 1
ATOM 588 C CA . ASP A 1 75 ? 12.705 15.950 -15.732 1.00 87.50 75 ASP A CA 1
ATOM 589 C C . ASP A 1 75 ? 12.271 14.575 -16.267 1.00 87.50 75 ASP A C 1
ATOM 591 O O . ASP A 1 75 ? 12.081 13.606 -15.527 1.00 87.50 75 ASP A O 1
ATOM 595 N N . THR A 1 76 ? 12.096 14.499 -17.586 1.00 87.69 76 THR A N 1
ATOM 596 C CA . THR A 1 76 ? 11.748 13.265 -18.303 1.00 87.69 76 THR A CA 1
ATOM 597 C C . THR A 1 76 ? 12.889 12.760 -19.187 1.00 87.69 76 THR A C 1
ATOM 599 O O . THR A 1 76 ? 12.674 11.927 -20.081 1.00 87.69 76 THR A O 1
ATOM 602 N N . SER A 1 77 ? 14.099 13.278 -18.980 1.00 89.12 77 SER A N 1
ATOM 603 C CA . SER A 1 77 ? 15.312 12.841 -19.658 1.00 89.12 77 SER A CA 1
ATOM 604 C C . SER A 1 77 ? 15.679 11.396 -19.292 1.00 89.12 77 SER A C 1
ATOM 606 O O . SER A 1 77 ? 15.097 10.761 -18.409 1.00 89.12 77 SER A O 1
ATOM 608 N N . GLU A 1 78 ? 16.593 10.808 -20.065 1.00 88.56 78 GLU A N 1
ATOM 609 C CA . GLU A 1 78 ? 17.068 9.455 -19.780 1.00 88.56 78 GLU A CA 1
ATOM 610 C C . GLU A 1 78 ? 17.874 9.456 -18.471 1.00 88.56 78 GLU A C 1
ATOM 612 O O . GLU A 1 78 ? 18.761 10.300 -18.321 1.00 88.56 78 GLU A O 1
ATOM 617 N N . PRO A 1 79 ? 17.642 8.499 -17.550 1.00 90.62 79 PRO A N 1
ATOM 618 C CA . PRO A 1 79 ? 18.346 8.482 -16.278 1.00 90.62 79 PRO A CA 1
ATOM 619 C C . PRO A 1 79 ? 19.858 8.385 -16.478 1.00 90.62 79 PRO A C 1
ATOM 621 O O . PRO A 1 79 ? 20.385 7.620 -17.301 1.00 90.62 79 PRO A O 1
ATOM 624 N N . SER A 1 80 ? 20.575 9.148 -15.667 1.00 94.00 80 SER A N 1
ATOM 625 C CA . SER A 1 80 ? 22.024 9.142 -15.631 1.00 94.00 80 SER A CA 1
ATOM 626 C C . SER A 1 80 ? 22.558 7.774 -15.198 1.00 94.00 80 SER A C 1
ATOM 628 O O . SER A 1 80 ? 21.901 6.965 -14.535 1.00 94.00 80 SER A O 1
ATOM 630 N N . ARG A 1 81 ? 23.819 7.506 -15.550 1.00 94.88 81 ARG A N 1
ATOM 631 C CA . ARG A 1 81 ? 24.501 6.280 -15.116 1.00 94.88 81 ARG A CA 1
ATOM 632 C C . ARG A 1 81 ? 24.528 6.164 -13.587 1.00 94.88 81 ARG A C 1
ATOM 634 O O . ARG A 1 81 ? 24.406 5.059 -13.068 1.00 94.88 81 ARG A O 1
ATOM 641 N N . GLU A 1 82 ? 24.680 7.286 -12.888 1.00 95.69 82 GLU A N 1
ATOM 642 C CA . GLU A 1 82 ? 24.753 7.314 -11.428 1.00 95.69 82 GLU A CA 1
ATOM 643 C C . GLU A 1 82 ? 23.403 6.988 -10.779 1.00 95.69 82 GLU A C 1
ATOM 645 O O . GLU A 1 82 ? 23.349 6.202 -9.834 1.00 95.69 82 GLU A O 1
ATOM 650 N N . GLU A 1 83 ? 22.294 7.486 -11.330 1.00 94.31 83 GLU A N 1
ATOM 651 C CA . GLU A 1 83 ? 20.952 7.126 -10.858 1.00 94.31 83 GLU A CA 1
ATOM 652 C C . GLU A 1 83 ? 20.671 5.635 -11.024 1.00 94.31 83 GLU A C 1
ATOM 654 O O . GLU A 1 83 ? 20.207 4.982 -10.085 1.00 94.31 83 GLU A O 1
ATOM 659 N N . VAL A 1 84 ? 21.014 5.069 -12.187 1.00 95.25 84 VAL A N 1
ATOM 660 C CA . VAL A 1 84 ? 20.860 3.629 -12.437 1.00 95.25 84 VAL A CA 1
ATOM 661 C C . VAL A 1 84 ? 21.746 2.823 -11.486 1.00 95.25 84 VAL A C 1
ATOM 663 O O . VAL A 1 84 ? 21.271 1.864 -10.873 1.00 95.25 84 VAL A O 1
ATOM 666 N N . ARG A 1 85 ? 23.007 3.232 -11.294 1.00 96.56 85 ARG A N 1
ATOM 667 C CA . ARG A 1 85 ? 23.933 2.584 -10.355 1.00 96.56 85 ARG A CA 1
ATOM 668 C C . ARG A 1 85 ? 23.373 2.583 -8.939 1.00 96.56 85 ARG A C 1
ATOM 670 O O . ARG A 1 85 ? 23.342 1.540 -8.284 1.00 96.56 85 ARG A O 1
ATOM 677 N N . LYS A 1 86 ? 22.882 3.732 -8.476 1.00 96.19 86 LYS A N 1
ATOM 678 C CA . LYS A 1 86 ? 22.263 3.893 -7.158 1.00 96.19 86 LYS A CA 1
ATOM 679 C C . LYS A 1 86 ? 21.022 3.012 -7.011 1.00 96.19 86 LYS A C 1
ATOM 681 O O . LYS A 1 86 ? 20.861 2.358 -5.981 1.00 96.19 86 LYS A O 1
ATOM 686 N N . ALA A 1 87 ? 20.170 2.940 -8.034 1.00 93.25 87 ALA A N 1
ATOM 687 C CA . ALA A 1 87 ? 18.989 2.079 -8.032 1.00 93.25 87 ALA A CA 1
ATOM 688 C C . ALA A 1 87 ? 19.356 0.588 -7.911 1.00 93.25 87 ALA A C 1
ATOM 690 O O . ALA A 1 87 ? 18.778 -0.114 -7.079 1.00 93.25 87 ALA A O 1
ATOM 691 N N . VAL A 1 88 ? 20.358 0.119 -8.667 1.00 93.75 88 VAL A N 1
ATOM 692 C CA . VAL A 1 88 ? 20.875 -1.259 -8.576 1.00 93.75 88 VAL A CA 1
ATOM 693 C C . VAL A 1 88 ? 21.479 -1.532 -7.193 1.00 93.75 88 VAL A C 1
ATOM 695 O O . VAL A 1 88 ? 21.170 -2.547 -6.562 1.00 93.75 88 VAL A O 1
ATOM 698 N N . GLY A 1 89 ? 22.282 -0.604 -6.667 1.00 93.50 89 GLY A N 1
ATOM 699 C CA . GLY A 1 89 ? 22.879 -0.710 -5.331 1.00 93.50 89 GLY A CA 1
ATOM 700 C C . GLY A 1 89 ? 21.838 -0.815 -4.209 1.00 93.50 89 GLY A C 1
ATOM 701 O O . GLY A 1 89 ? 22.030 -1.568 -3.248 1.00 93.50 89 GLY A O 1
ATOM 702 N N . ASN A 1 90 ? 20.697 -0.142 -4.373 1.00 93.19 90 ASN A N 1
ATOM 703 C CA . ASN A 1 90 ? 19.593 -0.114 -3.412 1.00 93.19 90 ASN A CA 1
ATOM 704 C C . ASN A 1 90 ? 18.658 -1.334 -3.468 1.00 93.19 90 ASN A C 1
ATOM 706 O O . ASN A 1 90 ? 17.771 -1.454 -2.616 1.00 93.19 90 ASN A O 1
ATOM 710 N N . LEU A 1 91 ? 18.834 -2.259 -4.421 1.00 90.56 91 LEU A N 1
ATOM 711 C CA . LEU A 1 91 ? 18.062 -3.506 -4.441 1.00 90.56 91 LEU A CA 1
ATOM 712 C C . LEU A 1 91 ? 18.229 -4.257 -3.111 1.00 90.56 91 LEU A C 1
ATOM 714 O O . LEU A 1 91 ? 19.299 -4.261 -2.514 1.00 90.56 91 LEU A O 1
ATOM 718 N N . LYS A 1 92 ? 17.183 -4.893 -2.588 1.00 88.88 92 LYS A N 1
ATOM 719 C CA . LYS A 1 92 ? 17.290 -5.610 -1.305 1.00 88.88 92 LYS A CA 1
ATOM 720 C C . LYS A 1 92 ? 17.867 -7.008 -1.531 1.00 88.88 92 LYS A C 1
ATOM 722 O O . LYS A 1 92 ? 17.336 -7.752 -2.348 1.00 88.88 92 LYS A O 1
ATOM 727 N N . ASN A 1 93 ? 18.894 -7.370 -0.765 1.00 91.25 93 ASN A N 1
ATOM 728 C CA . ASN A 1 93 ? 19.444 -8.729 -0.751 1.00 91.25 93 ASN A CA 1
ATOM 729 C C . ASN A 1 93 ? 18.458 -9.707 -0.080 1.00 91.25 93 ASN A C 1
ATOM 731 O O . ASN A 1 93 ? 17.634 -9.305 0.750 1.00 91.25 93 ASN A O 1
ATOM 735 N N . GLY A 1 94 ? 18.551 -10.990 -0.427 1.00 86.88 94 GLY A N 1
ATOM 736 C CA . GLY A 1 94 ? 17.751 -12.080 0.128 1.00 86.88 94 GLY A CA 1
ATOM 737 C C . GLY A 1 94 ? 16.290 -12.061 -0.319 1.00 86.88 94 GLY A C 1
ATOM 738 O O . GLY A 1 94 ? 15.429 -12.622 0.360 1.00 86.88 94 GLY A O 1
ATOM 739 N N . LYS A 1 95 ? 15.979 -11.368 -1.420 1.00 85.25 95 LYS A N 1
ATOM 740 C CA . LYS A 1 95 ? 14.653 -11.394 -2.044 1.00 85.25 95 LYS A CA 1
ATOM 741 C C . LYS A 1 95 ? 14.564 -12.552 -3.030 1.00 85.25 95 LYS A C 1
ATOM 743 O O . LYS A 1 95 ? 15.546 -12.883 -3.685 1.00 85.25 95 LYS A O 1
ATOM 748 N N . ALA A 1 96 ? 13.381 -13.160 -3.115 1.00 81.62 96 ALA A N 1
ATOM 749 C CA . ALA A 1 96 ? 13.123 -14.201 -4.100 1.00 81.62 96 ALA A CA 1
ATOM 750 C C . ALA A 1 96 ? 13.314 -13.622 -5.516 1.00 81.62 96 ALA A C 1
ATOM 752 O O . ALA A 1 96 ? 12.810 -12.520 -5.771 1.00 81.62 96 ALA A O 1
ATOM 753 N N . PRO A 1 97 ? 14.047 -14.313 -6.404 1.00 83.19 97 PRO A N 1
ATOM 754 C CA . PRO A 1 97 ? 14.235 -13.857 -7.772 1.00 83.19 97 PRO A CA 1
ATOM 755 C C . PRO A 1 97 ? 12.934 -13.978 -8.577 1.00 83.19 97 PRO A C 1
ATOM 757 O O . PRO A 1 97 ? 11.982 -14.647 -8.165 1.00 83.19 97 PRO A O 1
ATOM 760 N N . GLY A 1 98 ? 12.895 -13.307 -9.728 1.00 79.62 98 GLY A N 1
ATOM 761 C CA . GLY A 1 98 ? 11.808 -13.455 -10.691 1.00 79.62 98 GLY A CA 1
ATOM 762 C C . GLY A 1 98 ? 11.864 -14.795 -11.430 1.00 79.62 98 GLY A C 1
ATOM 763 O O . GLY A 1 98 ? 12.654 -15.679 -11.110 1.00 79.62 98 GLY A O 1
ATOM 764 N N . ILE A 1 99 ? 11.044 -14.929 -12.475 1.00 78.81 99 ILE A N 1
ATOM 765 C CA . ILE A 1 99 ? 10.980 -16.142 -13.315 1.00 78.81 99 ILE A CA 1
ATOM 766 C C . ILE A 1 99 ? 12.302 -16.460 -14.040 1.00 78.81 99 ILE A C 1
ATOM 768 O O . ILE A 1 99 ? 12.516 -17.581 -14.488 1.00 78.81 99 ILE A O 1
ATOM 772 N N . ASP A 1 100 ? 13.186 -15.473 -14.168 1.00 83.06 100 ASP A N 1
ATOM 773 C CA . ASP A 1 100 ? 14.526 -15.621 -14.737 1.00 83.06 100 ASP A CA 1
ATOM 774 C C . ASP A 1 100 ? 15.548 -16.201 -13.747 1.00 83.06 100 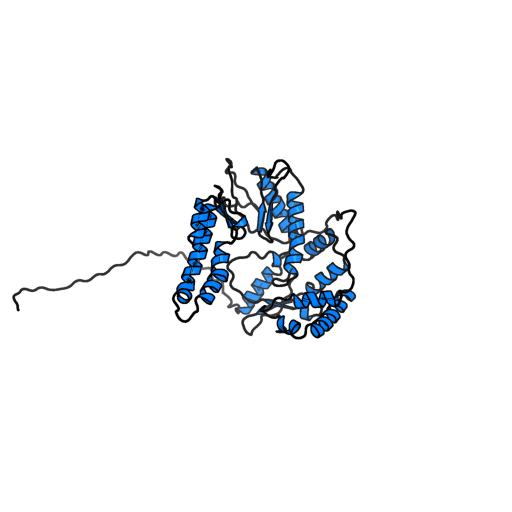ASP A C 1
ATOM 776 O O . ASP A 1 100 ? 16.665 -16.516 -14.150 1.00 83.06 100 ASP A O 1
ATOM 780 N N . ASN A 1 101 ? 15.169 -16.366 -12.474 1.00 84.56 101 ASN A N 1
ATOM 781 C CA . ASN A 1 101 ? 16.032 -16.809 -11.383 1.00 84.56 101 ASN A CA 1
ATOM 782 C C . ASN A 1 101 ? 17.282 -15.935 -11.179 1.00 84.56 101 ASN A C 1
ATOM 784 O O . ASN A 1 101 ? 18.276 -16.408 -10.630 1.00 84.56 101 ASN A O 1
ATOM 788 N N . ILE A 1 102 ? 17.235 -14.655 -11.571 1.00 87.75 102 ILE A N 1
ATOM 789 C CA . ILE A 1 102 ? 18.345 -13.719 -11.365 1.00 87.75 102 ILE A CA 1
ATOM 790 C C . ILE A 1 102 ? 18.137 -12.957 -10.044 1.00 87.75 102 ILE A C 1
ATOM 792 O O . ILE A 1 102 ? 17.217 -12.140 -9.939 1.00 87.75 102 ILE A O 1
ATOM 796 N N . PRO A 1 103 ? 18.970 -13.187 -9.013 1.00 91.00 103 PRO A N 1
ATOM 797 C CA . PRO A 1 103 ? 18.842 -12.499 -7.734 1.00 91.00 103 PRO A CA 1
ATOM 798 C C . PRO A 1 103 ? 19.483 -11.102 -7.769 1.00 91.00 103 PRO A C 1
ATOM 800 O O . PRO A 1 103 ? 20.386 -10.826 -8.562 1.00 91.00 103 PRO A O 1
ATOM 803 N N . ALA A 1 104 ? 19.060 -10.223 -6.855 1.00 91.19 104 ALA A N 1
ATOM 804 C CA . ALA A 1 104 ? 19.609 -8.869 -6.711 1.00 91.19 104 ALA A CA 1
ATOM 805 C C . ALA A 1 104 ? 21.133 -8.868 -6.484 1.00 91.19 104 ALA A C 1
ATOM 807 O O . ALA A 1 104 ? 21.839 -7.974 -6.942 1.00 91.19 104 ALA A O 1
ATOM 808 N N . GLU A 1 105 ? 21.643 -9.885 -5.797 1.00 93.94 105 GLU A N 1
ATOM 809 C CA . GLU A 1 105 ? 23.056 -10.096 -5.511 1.00 93.94 105 GLU A CA 1
ATOM 810 C C . GLU A 1 105 ? 23.892 -10.235 -6.781 1.00 93.94 105 GLU A C 1
ATOM 812 O O . GLU A 1 105 ? 25.018 -9.744 -6.806 1.00 93.94 105 GLU A O 1
ATOM 817 N N . LEU A 1 106 ? 23.346 -10.836 -7.844 1.00 92.38 106 LEU A N 1
ATOM 818 C CA . LEU A 1 106 ? 24.078 -10.988 -9.100 1.00 92.38 106 LEU A CA 1
ATOM 819 C C . LEU A 1 106 ? 24.285 -9.634 -9.783 1.00 92.38 106 LEU A C 1
ATOM 821 O O . LEU A 1 106 ? 25.384 -9.341 -10.241 1.00 92.38 106 LEU A O 1
ATOM 825 N N . PHE A 1 107 ? 23.265 -8.770 -9.768 1.00 92.19 107 PHE A N 1
ATOM 826 C CA . PHE A 1 107 ? 23.396 -7.397 -10.268 1.00 92.19 107 PHE A CA 1
ATOM 827 C C . PHE A 1 107 ? 24.414 -6.580 -9.467 1.00 92.19 107 PHE A C 1
ATOM 829 O O . PHE A 1 107 ? 25.039 -5.675 -10.005 1.00 92.19 107 PHE A O 1
ATOM 836 N N . LYS A 1 108 ? 24.572 -6.877 -8.175 1.00 94.38 108 LYS A N 1
ATOM 837 C CA . LYS A 1 108 ? 25.510 -6.169 -7.298 1.00 94.38 108 LYS A CA 1
ATOM 838 C C . LYS A 1 108 ? 26.932 -6.714 -7.351 1.00 94.38 108 LYS A C 1
ATOM 840 O O . LYS A 1 108 ? 27.846 -5.978 -6.992 1.00 94.38 108 LYS A O 1
ATOM 845 N N . ALA A 1 109 ? 27.113 -7.970 -7.760 1.00 94.50 109 ALA A N 1
ATOM 846 C CA . ALA A 1 109 ? 28.424 -8.600 -7.875 1.00 94.50 109 ALA A CA 1
ATOM 847 C C . ALA A 1 109 ? 29.310 -7.869 -8.895 1.00 94.50 109 ALA A C 1
ATOM 849 O O . ALA A 1 109 ? 30.474 -7.608 -8.610 1.00 94.50 109 ALA A O 1
ATOM 850 N N . ASP A 1 110 ? 28.726 -7.473 -10.029 1.00 95.06 110 ASP A N 1
ATOM 851 C CA . ASP A 1 110 ? 29.330 -6.543 -10.985 1.00 95.06 110 ASP A CA 1
ATOM 852 C C . ASP A 1 110 ? 28.347 -5.408 -11.288 1.00 95.06 110 ASP A C 1
ATOM 854 O O . ASP A 1 110 ? 27.615 -5.395 -12.284 1.00 95.06 110 ASP A O 1
ATOM 858 N N . ILE A 1 111 ? 28.309 -4.452 -10.363 1.00 95.06 111 ILE A N 1
ATOM 859 C CA . ILE A 1 111 ? 27.393 -3.318 -10.433 1.00 95.06 111 ILE A CA 1
ATOM 860 C C . ILE A 1 111 ? 27.682 -2.409 -11.634 1.00 95.06 111 ILE A C 1
ATOM 862 O O . ILE A 1 111 ? 26.755 -1.796 -12.158 1.00 95.06 111 ILE A O 1
ATOM 866 N N . ASP A 1 112 ? 28.925 -2.317 -12.108 1.00 95.62 112 ASP A N 1
ATOM 867 C CA . ASP A 1 112 ? 29.297 -1.479 -13.251 1.00 95.62 112 ASP A CA 1
ATOM 868 C C . ASP A 1 112 ? 28.771 -2.058 -14.567 1.00 95.62 112 ASP A C 1
ATOM 870 O O . ASP A 1 112 ? 28.141 -1.339 -15.358 1.00 95.62 112 ASP A O 1
ATOM 874 N N . TYR A 1 113 ? 28.946 -3.365 -14.767 1.00 94.56 113 TYR A N 1
ATOM 875 C CA . TYR A 1 113 ? 28.363 -4.076 -15.898 1.00 94.56 113 TYR A CA 1
ATOM 876 C C . TYR A 1 113 ? 26.831 -4.051 -15.845 1.00 94.56 113 TYR A C 1
ATOM 878 O O . TYR A 1 113 ? 26.178 -3.665 -16.821 1.00 94.56 113 TYR A O 1
ATOM 886 N N . ALA A 1 114 ? 26.247 -4.378 -14.687 1.00 94.62 114 ALA A N 1
ATOM 887 C CA . ALA A 1 114 ? 24.801 -4.360 -14.489 1.00 94.62 114 ALA A CA 1
ATOM 888 C C . ALA A 1 114 ? 24.204 -2.974 -14.765 1.00 94.62 114 ALA A C 1
ATOM 890 O O . ALA A 1 114 ? 23.207 -2.871 -15.474 1.00 94.62 114 ALA A O 1
ATOM 891 N N . THR A 1 115 ? 24.836 -1.904 -14.272 1.00 96.19 115 THR A N 1
ATOM 892 C CA . THR A 1 115 ? 24.408 -0.519 -14.527 1.00 96.19 115 THR A CA 1
ATOM 893 C C . THR A 1 115 ? 24.372 -0.224 -16.022 1.00 96.19 115 THR A C 1
ATOM 895 O O . THR A 1 115 ? 23.399 0.344 -16.510 1.00 96.19 115 THR A O 1
ATOM 898 N N . THR A 1 116 ? 25.406 -0.636 -16.757 1.00 95.88 116 THR A N 1
ATOM 899 C CA . THR A 1 116 ? 25.494 -0.418 -18.206 1.00 95.88 116 THR A CA 1
ATOM 900 C C . THR A 1 116 ? 24.342 -1.114 -18.931 1.00 95.88 116 THR A C 1
ATOM 902 O O . THR A 1 116 ? 23.614 -0.477 -19.691 1.00 95.88 116 THR A O 1
ATOM 905 N N . LYS A 1 117 ? 24.097 -2.394 -18.624 1.00 94.44 117 LYS A N 1
ATOM 906 C CA . LYS A 1 117 ? 23.020 -3.176 -19.249 1.00 94.44 117 LYS A CA 1
ATOM 907 C C . LYS A 1 117 ? 21.620 -2.726 -18.857 1.00 94.44 117 LYS A C 1
ATOM 909 O O . LYS A 1 117 ? 20.740 -2.659 -19.711 1.00 94.44 117 LYS A O 1
ATOM 914 N N . VAL A 1 118 ? 21.405 -2.369 -17.595 1.00 93.06 118 VAL A N 1
ATOM 915 C CA . VAL A 1 118 ? 20.119 -1.826 -17.145 1.00 93.06 118 VAL A CA 1
ATOM 916 C C . VAL A 1 118 ? 19.858 -0.474 -17.804 1.00 93.06 118 VAL A C 1
ATOM 918 O O . VAL A 1 118 ? 18.748 -0.258 -18.283 1.00 93.06 118 VAL A O 1
ATOM 921 N N . LYS A 1 119 ? 20.863 0.406 -17.903 1.00 94.00 119 LYS A N 1
ATOM 922 C CA . LYS A 1 119 ? 20.711 1.703 -18.570 1.00 94.00 119 LYS A CA 1
ATOM 923 C C . LYS A 1 119 ? 20.343 1.543 -20.046 1.00 94.00 119 LYS A C 1
ATOM 925 O O . LYS A 1 119 ? 19.406 2.195 -20.483 1.00 94.00 119 LYS A O 1
ATOM 930 N N . GLU A 1 120 ? 21.005 0.648 -20.786 1.00 92.50 120 GLU A N 1
ATOM 931 C CA . GLU A 1 120 ? 20.650 0.346 -22.186 1.00 92.50 120 GLU A CA 1
ATOM 932 C C . GLU A 1 120 ? 19.156 -0.008 -22.321 1.00 92.50 120 GLU A C 1
ATOM 934 O O . GLU A 1 120 ? 18.450 0.557 -23.157 1.00 92.50 120 GLU A O 1
ATOM 939 N N . ILE A 1 121 ? 18.652 -0.898 -21.456 1.00 90.25 121 ILE A N 1
ATOM 940 C CA . ILE A 1 121 ? 17.247 -1.329 -21.470 1.00 90.25 121 ILE A CA 1
ATOM 941 C C . ILE A 1 121 ? 16.311 -0.177 -21.092 1.00 90.25 121 ILE A C 1
ATOM 943 O O . ILE A 1 121 ? 15.319 0.049 -21.780 1.00 90.25 121 ILE A O 1
ATOM 947 N N . ILE A 1 122 ? 16.606 0.558 -20.017 1.00 89.50 122 ILE A N 1
ATOM 948 C CA . ILE A 1 122 ? 15.770 1.677 -19.560 1.00 89.50 122 ILE A CA 1
ATOM 949 C C . ILE A 1 122 ? 15.756 2.818 -20.583 1.00 89.50 122 ILE A C 1
ATOM 951 O O . ILE A 1 122 ? 14.701 3.406 -20.800 1.00 89.50 122 ILE A O 1
ATOM 955 N N . GLY A 1 123 ? 16.869 3.080 -21.269 1.00 89.69 123 GLY A N 1
ATOM 956 C CA . GLY A 1 123 ? 16.935 4.045 -22.364 1.00 89.69 123 GLY A CA 1
ATOM 957 C C . GLY A 1 123 ? 16.039 3.656 -23.542 1.00 89.69 123 GLY A C 1
ATOM 958 O O . GLY A 1 123 ? 15.347 4.509 -24.090 1.00 89.69 123 GLY A O 1
ATOM 959 N N . ILE A 1 124 ? 15.969 2.365 -23.893 1.00 88.50 124 ILE A N 1
ATOM 960 C CA . ILE A 1 124 ? 15.011 1.864 -24.896 1.00 88.50 124 ILE A CA 1
ATOM 961 C C . ILE A 1 124 ? 13.572 2.067 -24.409 1.00 88.50 124 ILE A C 1
ATOM 963 O O . ILE A 1 124 ? 12.750 2.600 -25.147 1.00 88.50 124 ILE A O 1
ATOM 967 N N . VAL A 1 125 ? 13.271 1.709 -23.154 1.00 89.12 125 VAL A N 1
ATOM 968 C CA . VAL A 1 125 ? 11.931 1.909 -22.573 1.00 89.12 125 VAL A CA 1
ATOM 969 C C . VAL A 1 125 ? 11.543 3.389 -22.573 1.00 89.12 125 VAL A C 1
ATOM 971 O O . VAL A 1 125 ? 10.395 3.710 -22.861 1.00 89.12 125 VAL A O 1
ATOM 974 N N . GLY A 1 126 ? 12.481 4.288 -22.273 1.00 88.00 126 GLY A N 1
ATOM 975 C CA . GLY A 1 126 ? 12.245 5.730 -22.236 1.00 88.00 126 GLY A CA 1
ATOM 976 C C . GLY A 1 126 ? 12.090 6.382 -23.609 1.00 88.00 126 GLY A C 1
ATOM 977 O O . GLY A 1 126 ? 11.385 7.382 -23.714 1.00 88.00 126 GLY A O 1
ATOM 978 N N . ARG A 1 127 ? 12.725 5.837 -24.656 1.00 89.19 127 ARG A N 1
ATOM 979 C CA . ARG A 1 127 ? 12.585 6.325 -26.040 1.00 89.19 127 ARG A CA 1
ATOM 980 C C . ARG A 1 127 ? 11.347 5.772 -26.735 1.00 89.19 127 ARG A C 1
ATOM 982 O O . ARG A 1 127 ? 10.626 6.526 -27.376 1.00 89.19 127 ARG A O 1
ATOM 989 N N . ASP A 1 128 ? 11.106 4.472 -26.592 1.00 89.19 128 ASP A N 1
ATOM 990 C CA . ASP A 1 128 ? 10.071 3.767 -27.353 1.00 89.19 128 ASP A CA 1
ATOM 991 C C . ASP A 1 128 ? 8.754 3.626 -26.582 1.00 89.19 128 ASP A C 1
ATOM 993 O O . ASP A 1 128 ? 7.769 3.138 -27.141 1.00 89.19 128 ASP A O 1
ATOM 997 N N . GLU A 1 129 ? 8.752 3.967 -25.287 1.00 88.62 129 GLU A N 1
ATOM 998 C CA . GLU A 1 129 ? 7.630 3.791 -24.354 1.00 88.62 129 GLU A CA 1
ATOM 999 C C . GLU A 1 129 ? 7.087 2.348 -24.347 1.00 88.62 129 GLU A C 1
ATOM 1001 O O . GLU A 1 129 ? 5.903 2.077 -24.140 1.00 88.62 129 GLU A O 1
ATOM 1006 N N . LYS A 1 130 ? 7.986 1.384 -24.579 1.00 86.56 130 LYS A N 1
ATOM 1007 C CA . LYS A 1 130 ? 7.698 -0.052 -24.678 1.00 86.56 130 LYS A CA 1
ATOM 1008 C C . LYS A 1 130 ? 8.584 -0.835 -23.729 1.00 86.56 130 LYS A C 1
ATOM 1010 O O . LYS A 1 130 ? 9.748 -0.512 -23.537 1.00 86.56 130 LYS A O 1
ATOM 1015 N N . THR A 1 131 ? 8.049 -1.920 -23.174 1.00 85.75 131 THR A N 1
ATOM 1016 C CA . THR A 1 131 ? 8.817 -2.821 -22.304 1.00 85.75 131 THR A CA 1
ATOM 1017 C C . THR A 1 131 ? 9.125 -4.153 -22.980 1.00 85.75 131 THR A C 1
ATOM 1019 O O . THR A 1 131 ? 8.358 -4.613 -23.836 1.00 85.75 131 THR A O 1
ATOM 1022 N N . PRO A 1 132 ? 10.228 -4.822 -22.590 1.00 86.44 132 PRO A N 1
ATOM 1023 C CA . PRO A 1 132 ? 10.503 -6.182 -23.029 1.00 86.44 132 PRO A CA 1
ATOM 1024 C C . PRO A 1 132 ? 9.316 -7.107 -22.751 1.00 86.44 132 PRO A C 1
ATOM 1026 O O . PRO A 1 132 ? 8.753 -7.102 -21.657 1.00 86.44 132 PRO A O 1
ATOM 1029 N N . ARG A 1 133 ? 8.970 -7.983 -23.707 1.00 83.19 133 ARG A N 1
ATOM 1030 C CA . ARG A 1 133 ? 7.819 -8.899 -23.561 1.00 83.19 133 ARG A CA 1
ATOM 1031 C C . ARG A 1 133 ? 7.889 -9.748 -22.287 1.00 83.19 133 ARG A C 1
ATOM 1033 O O . ARG A 1 133 ? 6.857 -10.021 -21.690 1.00 83.19 133 ARG A O 1
ATOM 1040 N N . LYS A 1 134 ? 9.096 -10.123 -21.849 1.00 83.38 134 LYS A N 1
ATOM 1041 C CA . LYS A 1 134 ? 9.315 -10.897 -20.617 1.00 83.38 134 LYS A CA 1
ATOM 1042 C C . LYS A 1 134 ? 8.864 -10.159 -19.349 1.00 83.38 134 LYS A C 1
ATOM 1044 O O . LYS A 1 134 ? 8.443 -10.811 -18.406 1.00 83.38 134 LYS A O 1
ATOM 1049 N N . TRP A 1 135 ? 8.879 -8.823 -19.329 1.00 81.69 135 TRP A N 1
ATOM 1050 C CA . TRP A 1 135 ? 8.414 -8.019 -18.185 1.00 81.69 135 TRP A CA 1
ATOM 1051 C C . TRP A 1 135 ? 6.888 -8.018 -18.040 1.00 81.69 135 TRP A C 1
ATOM 1053 O O . TRP A 1 135 ? 6.344 -7.571 -17.022 1.00 81.69 135 TRP A O 1
ATOM 1063 N N . ARG A 1 136 ? 6.194 -8.532 -19.063 1.00 84.69 136 ARG A N 1
ATOM 1064 C CA . ARG A 1 136 ? 4.744 -8.688 -19.084 1.00 84.69 136 ARG A CA 1
ATOM 1065 C C . ARG A 1 136 ? 4.266 -10.033 -18.534 1.00 84.69 136 ARG A C 1
ATOM 1067 O O . ARG A 1 136 ? 3.095 -10.347 -18.668 1.00 84.69 136 ARG A O 1
ATOM 1074 N N . LYS A 1 137 ? 5.156 -10.811 -17.913 1.00 84.75 137 LYS A N 1
ATOM 1075 C CA . LYS A 1 137 ? 4.841 -12.114 -17.323 1.00 84.75 137 LYS A CA 1
ATOM 1076 C C . LYS A 1 137 ? 5.114 -12.123 -15.823 1.00 84.75 137 LYS A C 1
ATOM 1078 O O . LYS A 1 137 ? 6.157 -11.638 -15.385 1.00 84.75 137 LYS A O 1
ATOM 1083 N N . GLY A 1 138 ? 4.190 -12.679 -15.048 1.00 84.19 138 GLY A N 1
ATOM 1084 C CA . GLY A 1 138 ? 4.327 -12.906 -13.611 1.00 84.19 138 GLY A CA 1
ATOM 1085 C C . GLY A 1 138 ? 3.964 -14.332 -13.208 1.00 84.19 138 GLY A C 1
ATOM 1086 O O . GLY A 1 138 ? 3.160 -14.989 -13.861 1.00 84.19 138 GLY A O 1
ATOM 1087 N N . LEU A 1 139 ? 4.552 -14.809 -12.112 1.00 82.94 139 LEU A N 1
ATOM 1088 C CA . LEU A 1 139 ? 4.167 -16.074 -11.492 1.00 82.94 139 LEU A CA 1
ATOM 1089 C C . LEU A 1 139 ? 3.531 -15.788 -10.133 1.00 82.94 139 LEU A C 1
ATOM 1091 O O . LEU A 1 139 ? 4.126 -15.119 -9.286 1.00 82.94 139 LEU A O 1
ATOM 1095 N N . ILE A 1 140 ? 2.325 -16.303 -9.922 1.00 79.56 140 ILE A N 1
ATOM 1096 C CA . ILE A 1 140 ? 1.625 -16.219 -8.646 1.00 79.56 140 ILE A CA 1
ATOM 1097 C C . ILE A 1 140 ? 2.075 -17.399 -7.792 1.00 79.56 140 ILE A C 1
ATOM 1099 O O . ILE A 1 140 ? 1.787 -18.554 -8.102 1.00 79.56 140 ILE A O 1
ATOM 1103 N N . VAL A 1 141 ? 2.768 -17.097 -6.696 1.00 74.19 141 VAL A N 1
ATOM 1104 C CA . VAL A 1 141 ? 3.173 -18.098 -5.706 1.00 74.19 141 VAL A CA 1
ATOM 1105 C C . VAL A 1 141 ? 2.124 -18.164 -4.604 1.00 74.19 141 VAL A C 1
ATOM 1107 O O . VAL A 1 141 ? 1.820 -17.166 -3.945 1.00 74.19 141 VAL A O 1
ATOM 1110 N N . LYS A 1 142 ? 1.576 -19.361 -4.389 1.00 70.06 142 LYS A N 1
ATOM 1111 C CA . LYS A 1 142 ? 0.574 -19.622 -3.354 1.00 70.06 142 LYS A CA 1
ATOM 1112 C C . LYS A 1 142 ? 1.207 -19.473 -1.969 1.00 70.06 142 LYS A C 1
ATOM 1114 O O . LYS A 1 142 ? 2.068 -20.257 -1.581 1.00 70.06 142 LYS A O 1
ATOM 1119 N N . LEU A 1 143 ? 0.752 -18.484 -1.204 1.00 60.81 143 LEU A N 1
ATOM 1120 C CA . LEU A 1 143 ? 1.095 -18.328 0.208 1.00 60.81 143 LEU A CA 1
ATOM 1121 C C . LEU A 1 143 ? -0.199 -18.336 1.028 1.00 60.81 143 LEU A C 1
ATOM 1123 O O . LEU A 1 143 ? -1.013 -17.428 0.851 1.00 60.81 143 LEU A O 1
ATOM 1127 N N . PRO A 1 144 ? -0.412 -19.315 1.926 1.00 48.41 144 PRO A N 1
ATOM 1128 C CA . PRO A 1 144 ? -1.581 -19.318 2.792 1.00 48.41 144 PRO A CA 1
ATOM 1129 C C . PRO A 1 144 ? -1.484 -18.138 3.768 1.00 48.41 144 PRO A C 1
ATOM 1131 O O . PRO A 1 144 ? -0.740 -18.174 4.748 1.00 48.41 144 PRO A O 1
ATOM 1134 N N . LYS A 1 145 ? -2.223 -17.063 3.483 1.00 46.66 145 LYS A N 1
ATOM 1135 C CA . LYS A 1 145 ? -2.420 -15.918 4.381 1.00 46.66 145 LYS A CA 1
ATOM 1136 C C . LYS A 1 145 ? -3.900 -15.814 4.739 1.00 46.66 145 LYS A C 1
ATOM 1138 O O . LYS A 1 145 ? -4.755 -16.027 3.889 1.00 46.66 145 LYS A O 1
ATOM 1143 N N . LYS A 1 146 ? -4.184 -15.511 6.010 1.00 34.25 146 LYS A N 1
ATOM 1144 C CA . LYS A 1 146 ? -5.540 -15.523 6.588 1.00 34.25 146 LYS A CA 1
ATOM 1145 C C . LYS A 1 146 ? -6.373 -14.268 6.326 1.00 34.25 146 LYS A C 1
ATOM 1147 O O . LYS A 1 146 ? -7.555 -14.272 6.633 1.00 34.25 146 LYS A O 1
ATOM 1152 N N . ASP A 1 147 ? -5.797 -13.230 5.741 1.00 39.53 147 ASP A N 1
ATOM 1153 C CA . ASP A 1 147 ? -6.451 -11.940 5.573 1.00 39.53 147 ASP A CA 1
ATOM 1154 C C . ASP A 1 147 ? -5.991 -11.332 4.260 1.00 39.53 147 ASP A C 1
ATOM 1156 O O . ASP A 1 147 ? -4.804 -11.430 3.995 1.00 39.53 147 ASP A O 1
ATOM 1160 N N . PHE A 1 148 ? -6.908 -10.801 3.442 1.00 41.81 148 PHE A N 1
ATOM 1161 C CA . PHE A 1 148 ? -6.827 -9.549 2.658 1.00 41.81 148 PHE A CA 1
ATOM 1162 C C . PHE A 1 148 ? -7.965 -9.543 1.623 1.00 41.81 148 PHE A C 1
ATOM 1164 O O . PHE A 1 148 ? -8.058 -10.443 0.789 1.00 41.81 148 PHE A O 1
ATOM 1171 N N . GLU A 1 149 ? -8.811 -8.510 1.647 1.00 52.72 149 GLU A N 1
ATOM 1172 C CA . GLU A 1 149 ? -9.509 -8.092 0.430 1.00 52.72 149 GLU A CA 1
ATOM 1173 C C . GLU A 1 149 ? -8.507 -7.224 -0.331 1.00 52.72 149 GLU A C 1
ATOM 1175 O O . GLU A 1 149 ? -8.001 -6.238 0.194 1.00 52.72 149 GLU A O 1
ATOM 1180 N N . LYS A 1 150 ? -8.071 -7.697 -1.496 1.00 69.25 150 LYS A N 1
ATOM 1181 C CA . LYS A 1 150 ? -6.817 -7.251 -2.103 1.00 69.25 150 LYS A CA 1
ATOM 1182 C C . LYS A 1 150 ? -7.008 -5.933 -2.860 1.00 69.25 150 LYS A C 1
ATOM 1184 O O . LYS A 1 150 ? -7.350 -5.934 -4.043 1.00 69.25 150 LYS A O 1
ATOM 1189 N N . ALA A 1 151 ? -6.760 -4.811 -2.187 1.00 66.56 151 ALA A N 1
ATOM 1190 C CA . ALA A 1 151 ? -6.894 -3.477 -2.774 1.00 66.56 151 ALA A CA 1
ATOM 1191 C C . ALA A 1 151 ? -6.001 -3.291 -4.018 1.00 66.56 151 ALA A C 1
ATOM 1193 O O . ALA A 1 151 ? -6.482 -2.893 -5.075 1.00 66.56 151 ALA A O 1
ATOM 1194 N N . PHE A 1 152 ? -4.732 -3.712 -3.954 1.00 73.38 152 PHE A N 1
ATOM 1195 C CA . PHE A 1 152 ? -3.808 -3.642 -5.097 1.00 73.38 152 PHE A CA 1
ATOM 1196 C C . PHE A 1 152 ? -4.295 -4.400 -6.340 1.00 73.38 152 PHE A C 1
ATOM 1198 O O . PHE A 1 152 ? -3.990 -3.985 -7.451 1.00 73.38 152 PHE A O 1
ATOM 1205 N N . ASP A 1 153 ? -5.065 -5.473 -6.168 1.00 75.38 153 ASP A N 1
ATOM 1206 C CA . ASP A 1 153 ? -5.494 -6.363 -7.258 1.00 75.38 153 ASP A CA 1
ATOM 1207 C C . ASP A 1 153 ? -6.748 -5.850 -7.983 1.00 75.38 153 ASP A C 1
ATOM 1209 O O . ASP A 1 153 ? -7.083 -6.319 -9.072 1.00 75.38 153 ASP A O 1
ATOM 1213 N N . SER A 1 154 ? -7.448 -4.885 -7.381 1.00 79.88 154 SER A N 1
ATOM 1214 C CA . SER A 1 154 ? -8.782 -4.454 -7.811 1.00 79.88 154 SER A CA 1
ATOM 1215 C C . SER A 1 154 ? -8.839 -3.049 -8.407 1.00 79.88 154 SER A C 1
ATOM 1217 O O . SER A 1 154 ? -9.778 -2.768 -9.144 1.00 79.88 154 SER A O 1
ATOM 1219 N N . VAL A 1 155 ? -7.830 -2.198 -8.179 1.00 84.19 155 VAL A N 1
ATOM 1220 C CA . VAL A 1 155 ? -7.779 -0.848 -8.774 1.00 84.19 155 VAL A CA 1
ATOM 1221 C C . VAL A 1 155 ? -7.951 -0.900 -10.293 1.00 84.19 155 VAL A C 1
ATOM 1223 O O . VAL A 1 155 ? -7.245 -1.637 -10.986 1.00 84.19 155 VAL A O 1
ATOM 1226 N N . LEU A 1 156 ? -8.840 -0.069 -10.832 1.00 87.31 156 LEU A N 1
ATOM 1227 C CA . LEU A 1 156 ? -8.962 0.123 -12.274 1.00 87.31 156 LEU A CA 1
ATOM 1228 C C . LEU A 1 156 ? -7.751 0.879 -12.797 1.00 87.31 156 LEU A C 1
ATOM 1230 O O . LEU A 1 156 ? -7.478 2.011 -12.394 1.00 87.31 156 LEU A O 1
ATOM 1234 N N . LYS A 1 157 ? -7.050 0.260 -13.747 1.00 88.06 157 LYS A N 1
ATOM 1235 C CA . LYS A 1 157 ? -5.867 0.852 -14.373 1.00 88.06 157 LYS A CA 1
ATOM 1236 C C . LYS A 1 157 ? -6.205 2.193 -15.029 1.00 88.06 157 LYS A C 1
ATOM 1238 O O . LYS A 1 157 ? -5.476 3.153 -14.824 1.00 88.06 157 LYS A O 1
ATOM 1243 N N . ASP A 1 158 ? -7.329 2.288 -15.737 1.00 89.00 158 ASP A N 1
ATOM 1244 C CA . ASP A 1 158 ? -7.729 3.526 -16.418 1.00 89.00 158 ASP A CA 1
ATOM 1245 C C . ASP A 1 158 ? -7.978 4.677 -15.438 1.00 89.00 158 ASP A C 1
ATOM 1247 O O . ASP A 1 158 ? -7.460 5.776 -15.643 1.00 89.00 158 ASP A O 1
ATOM 1251 N N . SER A 1 159 ? -8.666 4.410 -14.323 1.00 90.56 159 SER A N 1
ATOM 1252 C CA . SER A 1 159 ? -8.852 5.393 -13.252 1.00 90.56 159 SER A CA 1
ATOM 1253 C C . SER A 1 159 ? -7.518 5.799 -12.627 1.00 90.56 159 SER A C 1
ATOM 1255 O O . SER A 1 159 ? -7.266 6.989 -12.468 1.00 90.56 159 SER A O 1
ATOM 1257 N N . LEU A 1 160 ? -6.621 4.845 -12.352 1.00 91.00 160 LEU A N 1
ATOM 1258 C CA . LEU A 1 160 ? -5.266 5.133 -11.869 1.00 91.00 160 LEU A CA 1
ATOM 1259 C C . LEU A 1 160 ? -4.511 6.072 -12.823 1.00 91.00 160 LEU A C 1
ATOM 1261 O O . LEU A 1 160 ? -3.882 7.026 -12.375 1.00 91.00 160 LEU A O 1
ATOM 1265 N N . TRP A 1 161 ? -4.582 5.840 -14.134 1.00 91.56 161 TRP A N 1
ATOM 1266 C CA . TRP A 1 161 ? -3.887 6.675 -15.113 1.00 91.56 161 TRP A CA 1
ATOM 1267 C C . TRP A 1 161 ? -4.453 8.090 -15.208 1.00 91.56 161 TRP A C 1
ATOM 1269 O O . TRP A 1 161 ? -3.683 9.034 -15.388 1.00 91.56 161 TRP A O 1
ATOM 1279 N N . LEU A 1 162 ? -5.775 8.231 -15.100 1.00 91.38 162 LEU A N 1
ATOM 1280 C CA . LEU A 1 162 ? -6.444 9.530 -15.053 1.00 91.38 162 LEU A CA 1
ATOM 1281 C C . LEU A 1 162 ? -6.057 10.296 -13.789 1.00 91.38 162 LEU A C 1
ATOM 1283 O O . LEU A 1 162 ? -5.687 11.463 -13.886 1.00 91.38 162 LEU A O 1
ATOM 1287 N N . ILE A 1 163 ? -6.060 9.623 -12.634 1.00 91.12 163 ILE A N 1
ATOM 1288 C CA . ILE A 1 163 ? -5.622 10.196 -11.358 1.00 91.12 163 ILE A CA 1
ATOM 1289 C C . ILE A 1 163 ? -4.165 10.640 -11.473 1.00 91.12 163 ILE A C 1
ATOM 1291 O O . ILE A 1 163 ? -3.859 11.798 -11.258 1.00 91.12 163 ILE A O 1
ATOM 1295 N N . MET A 1 164 ? -3.246 9.780 -11.910 1.00 91.00 164 MET A N 1
ATOM 1296 C CA . MET A 1 164 ? -1.837 10.164 -12.071 1.00 91.00 164 MET A CA 1
ATOM 1297 C C . MET A 1 164 ? -1.655 11.403 -12.963 1.00 91.00 164 MET A C 1
ATOM 1299 O O . MET A 1 164 ? -0.859 12.283 -12.641 1.00 91.00 164 MET A O 1
ATOM 1303 N N . ARG A 1 165 ? -2.425 11.504 -14.053 1.00 89.81 165 ARG A N 1
ATOM 1304 C CA . ARG A 1 165 ? -2.422 12.688 -14.921 1.00 89.81 165 ARG A CA 1
ATOM 1305 C C . ARG A 1 165 ? -2.937 13.936 -14.196 1.00 89.81 165 ARG A C 1
ATOM 1307 O O . ARG A 1 165 ? -2.354 14.998 -14.380 1.00 89.81 165 ARG A O 1
ATOM 1314 N N . SER A 1 166 ? -3.978 13.826 -13.368 1.00 88.12 166 SER A N 1
ATOM 1315 C CA . SER A 1 166 ? -4.509 14.966 -12.606 1.00 88.12 166 SER A CA 1
ATOM 1316 C C . SER A 1 166 ? -3.543 15.485 -11.537 1.00 88.12 166 SER A C 1
ATOM 1318 O O . SER A 1 166 ? -3.725 16.592 -11.052 1.00 88.12 166 SER A O 1
ATOM 1320 N N . TYR A 1 167 ? -2.513 14.712 -11.179 1.00 87.56 167 TYR A N 1
ATOM 1321 C CA . TYR A 1 167 ? -1.415 15.137 -10.301 1.00 87.56 167 TYR A CA 1
ATOM 1322 C C . TYR A 1 167 ? -0.240 15.763 -11.069 1.00 87.56 167 TYR A C 1
ATOM 1324 O O . TYR A 1 167 ? 0.797 16.045 -10.476 1.00 87.56 167 TYR A O 1
ATOM 1332 N N . GLY A 1 168 ? -0.368 15.955 -12.385 1.00 87.06 168 GLY A N 1
ATOM 1333 C CA . GLY A 1 168 ? 0.657 16.600 -13.207 1.00 87.06 168 GLY A CA 1
ATOM 1334 C C . GLY A 1 168 ? 1.766 15.658 -13.664 1.00 87.06 168 GLY A C 1
ATOM 1335 O O . GLY A 1 168 ? 2.778 16.118 -14.183 1.00 87.06 168 GLY A O 1
ATOM 1336 N N . ILE A 1 169 ? 1.601 14.338 -13.505 1.00 89.00 169 ILE A N 1
ATOM 1337 C CA . ILE A 1 169 ? 2.605 13.372 -13.963 1.00 89.00 169 ILE A CA 1
ATOM 1338 C C . ILE A 1 169 ? 2.688 13.420 -15.502 1.00 89.00 169 ILE A C 1
ATOM 1340 O O . ILE A 1 169 ? 1.675 13.166 -16.169 1.00 89.00 169 ILE A O 1
ATOM 1344 N N . PRO A 1 170 ? 3.876 13.684 -16.086 1.00 90.19 170 PRO A N 1
ATOM 1345 C CA . PRO A 1 170 ? 4.047 13.793 -17.528 1.00 90.19 170 PRO A CA 1
ATOM 1346 C C . PRO A 1 170 ? 3.620 12.529 -18.272 1.00 90.19 170 PRO A C 1
ATOM 1348 O O . PRO A 1 170 ? 3.840 11.401 -17.816 1.00 90.19 170 PRO A O 1
ATOM 1351 N N . SER A 1 171 ? 3.070 12.714 -19.473 1.00 90.44 171 SER A N 1
ATOM 1352 C CA . SER A 1 171 ? 2.604 11.623 -20.339 1.00 90.44 171 SER A CA 1
ATOM 1353 C C . SER A 1 171 ? 3.688 10.582 -20.613 1.00 90.44 171 SER A C 1
ATOM 1355 O O . SER A 1 171 ? 3.398 9.391 -20.545 1.00 90.44 171 SER A O 1
ATOM 1357 N N . LYS A 1 172 ? 4.932 11.016 -20.835 1.00 90.31 172 LYS A N 1
ATOM 1358 C CA . LYS A 1 172 ? 6.086 10.135 -21.049 1.00 90.31 172 LYS A CA 1
ATOM 1359 C C . LYS A 1 172 ? 6.311 9.172 -19.878 1.00 90.31 172 LYS A C 1
ATOM 1361 O O . LYS A 1 172 ? 6.352 7.958 -20.073 1.00 90.31 172 LYS A O 1
ATOM 1366 N N . ILE A 1 173 ? 6.364 9.686 -18.644 1.00 90.25 173 ILE A N 1
ATOM 1367 C CA . ILE A 1 173 ? 6.495 8.856 -17.431 1.00 90.25 173 ILE A CA 1
ATOM 1368 C C . ILE A 1 173 ? 5.289 7.923 -17.304 1.00 90.25 173 ILE A C 1
ATOM 1370 O O . ILE A 1 173 ? 5.441 6.726 -17.049 1.00 90.25 173 ILE A O 1
ATOM 1374 N N . LEU A 1 174 ? 4.083 8.448 -17.531 1.00 91.25 174 LEU A N 1
ATOM 1375 C CA . LEU A 1 174 ? 2.856 7.664 -17.462 1.00 91.25 174 LEU A CA 1
ATOM 1376 C C . LEU A 1 174 ? 2.863 6.503 -18.468 1.00 91.25 174 LEU A C 1
ATOM 1378 O O . LEU A 1 174 ? 2.480 5.390 -18.115 1.00 91.25 174 LEU A O 1
ATOM 1382 N N . ASN A 1 175 ? 3.322 6.725 -19.698 1.00 91.88 175 ASN A N 1
ATOM 1383 C CA . ASN A 1 175 ? 3.389 5.701 -20.736 1.00 91.88 175 ASN A CA 1
ATOM 1384 C C . ASN A 1 175 ? 4.439 4.632 -20.405 1.00 91.88 175 ASN A C 1
ATOM 1386 O O . ASN A 1 175 ? 4.142 3.439 -20.502 1.00 91.88 175 ASN A O 1
ATOM 1390 N N . MET A 1 176 ? 5.609 5.032 -19.896 1.00 90.38 176 MET A N 1
ATOM 1391 C CA . MET A 1 176 ? 6.620 4.094 -19.390 1.00 90.38 176 MET A CA 1
ATOM 1392 C C . MET A 1 176 ? 6.080 3.212 -18.252 1.00 90.38 176 MET A C 1
ATOM 1394 O O . MET A 1 176 ? 6.362 2.014 -18.210 1.00 90.38 176 MET A O 1
ATOM 1398 N N . VAL A 1 177 ? 5.275 3.776 -17.345 1.00 89.56 177 VAL A N 1
ATOM 1399 C CA . VAL A 1 177 ? 4.640 3.050 -16.230 1.00 89.56 177 VAL A CA 1
ATOM 1400 C C . VAL A 1 177 ? 3.483 2.161 -16.704 1.00 89.56 177 VAL A C 1
ATOM 1402 O O . VAL A 1 177 ? 3.304 1.053 -16.187 1.00 89.56 177 VAL A O 1
ATOM 1405 N N . LYS A 1 178 ? 2.710 2.597 -17.704 1.00 89.69 178 LYS A N 1
ATOM 1406 C CA . LYS A 1 178 ? 1.620 1.826 -18.328 1.00 89.69 178 LYS A CA 1
ATOM 1407 C C . LYS A 1 178 ? 2.130 0.611 -19.092 1.00 89.69 178 LYS A C 1
ATOM 1409 O O . LYS A 1 178 ? 1.543 -0.465 -18.989 1.00 89.69 178 LYS A O 1
ATOM 1414 N N . ALA A 1 179 ? 3.226 0.762 -19.831 1.00 88.75 179 ALA A N 1
ATOM 1415 C CA . ALA A 1 179 ? 3.779 -0.264 -20.708 1.00 88.75 179 ALA A CA 1
ATOM 1416 C C . ALA A 1 179 ? 3.959 -1.653 -20.052 1.00 88.75 179 ALA A C 1
ATOM 1418 O O . ALA A 1 179 ? 3.540 -2.640 -20.659 1.00 88.75 179 ALA A O 1
ATOM 1419 N N . PRO A 1 180 ? 4.517 -1.799 -18.831 1.00 84.88 180 PRO A N 1
ATOM 1420 C CA . PRO A 1 180 ? 4.622 -3.103 -18.176 1.00 84.88 180 PRO A CA 1
ATOM 1421 C C . PRO A 1 180 ? 3.280 -3.660 -17.673 1.00 84.88 180 PRO A C 1
ATOM 1423 O O . PRO A 1 180 ? 3.225 -4.841 -17.328 1.00 84.88 180 PRO A O 1
ATOM 1426 N N . HIS A 1 181 ? 2.226 -2.844 -17.578 1.00 84.75 181 HIS A N 1
ATOM 1427 C CA . HIS A 1 181 ? 0.885 -3.244 -17.130 1.00 84.75 181 HIS A CA 1
ATOM 1428 C C . HIS A 1 181 ? -0.063 -3.598 -18.289 1.00 84.75 181 HIS A C 1
ATOM 1430 O O . HIS A 1 181 ? -1.109 -4.211 -18.043 1.00 84.75 181 HIS A O 1
ATOM 1436 N N . ALA A 1 182 ? 0.297 -3.226 -19.521 1.00 83.88 182 ALA A N 1
ATOM 1437 C CA . ALA A 1 182 ? -0.418 -3.574 -20.744 1.00 83.88 182 ALA A CA 1
ATOM 1438 C C . ALA A 1 182 ? -0.173 -5.043 -21.118 1.00 83.88 182 ALA A C 1
ATOM 1440 O O . ALA A 1 182 ? 0.974 -5.486 -21.120 1.00 83.88 182 ALA A O 1
ATOM 1441 N N . ASP A 1 183 ? -1.237 -5.790 -21.437 1.00 83.38 183 ASP A N 1
ATOM 1442 C CA . ASP A 1 183 ? -1.178 -7.228 -21.763 1.00 83.38 183 ASP A CA 1
ATOM 1443 C C . ASP A 1 183 ? -0.371 -8.062 -20.752 1.00 83.38 183 ASP A C 1
ATOM 1445 O O . ASP A 1 183 ? 0.367 -8.973 -21.124 1.00 83.38 183 ASP A O 1
ATOM 1449 N N . PHE A 1 184 ? -0.461 -7.718 -19.466 1.00 85.62 184 PHE A N 1
ATOM 1450 C CA . PHE A 1 184 ? 0.222 -8.470 -18.422 1.00 85.62 184 PHE A CA 1
ATOM 1451 C C . PHE A 1 184 ? -0.443 -9.838 -18.241 1.00 85.62 184 PHE A C 1
ATOM 1453 O O . PHE A 1 184 ? -1.663 -9.916 -18.107 1.00 85.62 184 PHE A O 1
ATOM 1460 N N . GLU A 1 185 ? 0.356 -10.898 -18.215 1.00 88.75 185 GLU A N 1
ATOM 1461 C CA . GLU A 1 185 ? -0.090 -12.277 -18.043 1.00 88.75 185 GLU A CA 1
ATOM 1462 C C . GLU A 1 185 ? 0.476 -12.866 -16.754 1.00 88.75 185 GLU A C 1
ATOM 1464 O O . GLU A 1 185 ? 1.640 -12.642 -16.405 1.00 88.75 185 GLU A O 1
ATOM 1469 N N . CYS A 1 186 ? -0.334 -13.673 -16.077 1.00 87.06 186 CYS A N 1
ATOM 1470 C CA . CYS A 1 186 ? 0.098 -14.472 -14.943 1.00 87.06 186 CYS A CA 1
ATOM 1471 C C . CYS A 1 186 ? -0.217 -15.947 -15.145 1.00 87.06 186 CYS A C 1
ATOM 1473 O O . CYS A 1 186 ? -1.159 -16.304 -15.842 1.00 87.06 186 CYS A O 1
ATOM 1475 N N . ALA A 1 187 ? 0.554 -16.786 -14.467 1.00 86.56 187 ALA A N 1
ATOM 1476 C CA . ALA A 1 187 ? 0.217 -18.177 -14.202 1.00 86.56 187 ALA A CA 1
ATOM 1477 C C . ALA A 1 187 ? 0.342 -18.438 -12.695 1.00 86.56 187 ALA A C 1
ATOM 1479 O O . ALA A 1 187 ? 1.105 -17.756 -12.002 1.00 86.56 187 ALA A O 1
ATOM 1480 N N . VAL A 1 188 ? -0.402 -19.407 -12.169 1.00 83.69 188 VAL A N 1
ATOM 1481 C CA . VAL A 1 188 ? -0.285 -19.844 -10.774 1.00 83.69 188 VAL A CA 1
ATOM 1482 C C . VAL A 1 188 ? 0.711 -20.995 -10.712 1.00 83.69 188 VAL A C 1
ATOM 1484 O O . VAL A 1 188 ? 0.562 -21.985 -11.424 1.00 83.69 188 VAL A O 1
ATOM 1487 N N . GLY A 1 189 ? 1.742 -20.850 -9.880 1.00 77.56 189 GLY A N 1
ATOM 1488 C CA . GLY A 1 189 ? 2.754 -21.881 -9.665 1.00 77.56 189 GLY A CA 1
ATOM 1489 C C . GLY A 1 189 ? 2.386 -22.823 -8.520 1.00 77.56 189 GLY A C 1
ATOM 1490 O O . GLY A 1 189 ? 1.985 -22.371 -7.441 1.00 77.56 189 GLY A O 1
ATOM 1491 N N . ASP A 1 190 ? 2.575 -24.124 -8.736 1.00 71.06 190 ASP A N 1
ATOM 1492 C CA . ASP A 1 190 ? 2.511 -25.174 -7.722 1.00 71.06 190 ASP A CA 1
ATOM 1493 C C . ASP A 1 190 ? 3.770 -26.048 -7.758 1.00 71.06 190 ASP A C 1
ATOM 1495 O O . ASP A 1 190 ? 3.857 -27.032 -8.490 1.00 71.06 190 ASP A O 1
ATOM 1499 N N . GLY A 1 191 ? 4.788 -25.670 -6.984 1.00 69.94 191 GLY A N 1
ATOM 1500 C CA . GLY A 1 191 ? 6.076 -26.359 -7.026 1.00 69.94 191 GLY A CA 1
ATOM 1501 C C . GLY A 1 191 ? 6.748 -26.203 -8.394 1.00 69.94 191 GLY A C 1
ATOM 1502 O O . GLY A 1 191 ? 7.222 -25.113 -8.709 1.00 69.94 191 GLY A O 1
ATOM 1503 N N . GLN A 1 192 ? 6.819 -27.290 -9.171 1.00 65.62 192 GLN A N 1
ATOM 1504 C CA . GLN A 1 192 ? 7.415 -27.307 -10.517 1.00 65.62 192 GLN A CA 1
ATOM 1505 C C . GLN A 1 192 ? 6.398 -27.082 -11.645 1.00 65.62 192 GLN A C 1
ATOM 1507 O O . GLN A 1 192 ? 6.806 -26.745 -12.754 1.00 65.62 192 GLN A O 1
ATOM 1512 N N . ASP A 1 193 ? 5.101 -27.216 -11.365 1.00 75.56 193 ASP A N 1
ATOM 1513 C CA . ASP A 1 193 ? 4.049 -27.078 -12.368 1.00 75.56 193 ASP A CA 1
ATOM 1514 C C . ASP A 1 193 ? 3.446 -25.669 -12.347 1.00 75.56 193 ASP A C 1
ATOM 1516 O O . ASP A 1 193 ? 3.369 -25.008 -11.306 1.00 75.56 193 ASP A O 1
ATOM 1520 N N . THR A 1 194 ? 2.976 -25.203 -13.503 1.00 82.19 194 THR A N 1
ATOM 1521 C CA . THR A 1 194 ? 2.241 -23.939 -13.629 1.00 82.19 194 THR A CA 1
ATOM 1522 C C . THR A 1 194 ? 0.910 -24.162 -14.326 1.00 82.19 194 THR A C 1
ATOM 1524 O O . THR A 1 194 ? 0.819 -24.977 -15.244 1.00 82.19 194 THR A O 1
ATOM 1527 N N . THR A 1 195 ? -0.111 -23.403 -13.936 1.00 84.50 195 THR A N 1
ATOM 1528 C CA . THR A 1 195 ? -1.359 -23.315 -14.704 1.00 84.50 195 THR A CA 1
ATOM 1529 C C . THR A 1 195 ? -1.116 -22.725 -16.093 1.00 84.50 195 THR A C 1
ATOM 1531 O O . THR A 1 195 ? -0.034 -22.215 -16.401 1.00 84.50 195 THR A O 1
ATOM 1534 N N . GLU A 1 196 ? -2.162 -22.711 -16.915 1.00 87.50 196 GLU A N 1
ATOM 1535 C CA . GLU A 1 196 ? -2.175 -21.880 -18.114 1.00 87.50 196 GLU A CA 1
ATOM 1536 C C . GLU A 1 196 ? -1.988 -20.396 -17.765 1.00 87.50 196 GLU A C 1
ATOM 1538 O O . GLU A 1 196 ? -2.315 -19.937 -16.661 1.00 87.50 196 GLU A O 1
ATOM 1543 N N . TRP A 1 197 ? -1.421 -19.656 -18.719 1.00 88.56 197 TRP A N 1
ATOM 1544 C CA . TRP A 1 197 ? -1.238 -18.215 -18.613 1.00 88.56 197 TRP A CA 1
ATOM 1545 C C . TRP A 1 197 ? -2.551 -17.505 -18.926 1.00 88.56 197 TRP A C 1
ATOM 1547 O O . TRP A 1 197 ? -3.179 -17.773 -19.947 1.00 88.56 197 TRP A O 1
ATOM 1557 N N . PHE A 1 198 ? -2.933 -16.553 -18.084 1.00 88.88 198 PHE A N 1
ATOM 1558 C CA . PHE A 1 198 ? -4.124 -15.734 -18.271 1.00 88.88 198 PHE A CA 1
ATOM 1559 C C . PHE A 1 198 ? -3.780 -14.249 -18.165 1.00 88.88 198 PHE A C 1
ATOM 1561 O O . PHE A 1 198 ? -2.878 -13.844 -17.428 1.00 88.88 198 PHE A O 1
ATOM 1568 N N . LYS A 1 199 ? -4.508 -13.419 -18.915 1.00 88.56 199 LYS A N 1
ATOM 1569 C CA . LYS A 1 199 ? -4.334 -11.962 -18.892 1.00 88.56 199 LYS A CA 1
ATOM 1570 C C . LYS A 1 199 ? -4.908 -11.359 -17.612 1.00 88.56 199 LYS A C 1
ATOM 1572 O O . LYS A 1 199 ? -5.936 -11.818 -17.121 1.00 88.56 199 LYS A O 1
ATOM 1577 N N . ILE A 1 200 ? -4.269 -10.296 -17.129 1.00 85.00 200 ILE A N 1
ATOM 1578 C CA . ILE A 1 200 ? -4.706 -9.491 -15.985 1.00 85.00 200 ILE A CA 1
ATOM 1579 C C . ILE A 1 200 ? -5.193 -8.127 -16.464 1.00 85.00 200 ILE A C 1
ATOM 1581 O O . ILE A 1 200 ? -4.431 -7.313 -17.004 1.00 85.00 200 ILE A O 1
ATOM 1585 N N . LYS A 1 201 ? -6.465 -7.848 -16.196 1.00 83.31 201 LYS A N 1
ATOM 1586 C CA . LYS A 1 201 ? -7.144 -6.609 -16.571 1.00 83.31 201 LYS A CA 1
ATOM 1587 C C . LYS A 1 201 ? -7.083 -5.570 -15.456 1.00 83.31 201 LYS A C 1
ATOM 1589 O O . LYS A 1 201 ? -6.816 -4.409 -15.757 1.00 83.31 201 LYS A O 1
ATOM 1594 N N . THR A 1 202 ? -7.225 -5.973 -14.194 1.00 82.00 202 THR A N 1
ATOM 1595 C CA . THR A 1 202 ? -7.296 -5.045 -13.054 1.00 82.00 202 THR A CA 1
ATOM 1596 C C . THR A 1 202 ? -6.029 -5.051 -12.206 1.00 82.00 202 THR A C 1
ATOM 1598 O O . THR A 1 202 ? -5.176 -5.931 -12.317 1.00 82.00 202 THR A O 1
ATOM 1601 N N . GLY A 1 203 ? -5.896 -4.027 -11.372 1.00 81.62 203 GLY A N 1
ATOM 1602 C CA . GLY A 1 203 ? -4.882 -3.938 -10.339 1.00 81.62 203 GLY A CA 1
ATOM 1603 C C . GLY A 1 203 ? -3.472 -3.594 -10.812 1.00 81.62 203 GLY A C 1
ATOM 1604 O O . GLY A 1 203 ? -3.148 -3.494 -12.002 1.00 81.62 203 GLY A O 1
ATOM 1605 N N . VAL A 1 204 ? -2.611 -3.423 -9.816 1.00 81.31 204 VAL A N 1
ATOM 1606 C CA . VAL A 1 204 ? -1.165 -3.249 -9.935 1.00 81.31 204 VAL A CA 1
ATOM 1607 C C . VAL A 1 204 ? -0.450 -4.496 -9.408 1.00 81.31 204 VAL A C 1
ATOM 1609 O O . VAL A 1 204 ? -0.978 -5.262 -8.606 1.00 81.31 204 VAL A O 1
ATOM 1612 N N . LYS A 1 205 ? 0.784 -4.720 -9.860 1.00 76.88 205 LYS A N 1
ATOM 1613 C CA . LYS A 1 205 ? 1.531 -5.960 -9.598 1.00 76.88 205 LYS A CA 1
ATOM 1614 C C . LYS A 1 205 ? 1.933 -6.121 -8.121 1.00 76.88 205 LYS A C 1
ATOM 1616 O O . LYS A 1 205 ? 2.927 -5.544 -7.683 1.00 76.88 205 LYS A O 1
ATOM 1621 N N . GLN A 1 206 ? 1.253 -6.973 -7.352 1.00 69.94 206 GLN A N 1
ATOM 1622 C CA . GLN A 1 206 ? 1.703 -7.290 -5.988 1.00 69.94 206 GLN A CA 1
ATOM 1623 C C . GLN A 1 206 ? 3.155 -7.791 -5.964 1.00 69.94 206 GLN A C 1
ATOM 1625 O O . GLN A 1 206 ? 3.559 -8.635 -6.759 1.00 69.94 206 GLN A O 1
ATOM 1630 N N . GLY A 1 207 ? 3.950 -7.247 -5.039 1.00 70.06 207 GLY A N 1
ATOM 1631 C CA . GLY A 1 207 ? 5.381 -7.545 -4.929 1.00 70.06 207 GLY A CA 1
ATOM 1632 C C . GLY A 1 207 ? 6.286 -6.706 -5.840 1.00 70.06 207 GLY A C 1
ATOM 1633 O O . GLY A 1 207 ? 7.504 -6.769 -5.684 1.00 70.06 207 GLY A O 1
ATOM 1634 N N . CYS A 1 208 ? 5.732 -5.880 -6.735 1.00 79.50 208 CYS A N 1
ATOM 1635 C CA . CYS A 1 208 ? 6.502 -4.889 -7.481 1.00 79.50 208 CYS A CA 1
ATOM 1636 C C . CYS A 1 208 ? 6.817 -3.664 -6.608 1.00 79.50 208 CYS A C 1
ATOM 1638 O O . CYS A 1 208 ? 5.945 -3.141 -5.914 1.00 79.50 208 CYS A O 1
ATOM 1640 N N . ASN A 1 209 ? 8.050 -3.153 -6.703 1.00 78.25 209 ASN A N 1
ATOM 1641 C CA . ASN A 1 209 ? 8.483 -1.958 -5.967 1.00 78.25 209 ASN A CA 1
ATOM 1642 C C . ASN A 1 209 ? 7.647 -0.711 -6.302 1.00 78.25 209 ASN A C 1
ATOM 1644 O O . ASN A 1 209 ? 7.464 0.142 -5.439 1.00 78.25 209 ASN A O 1
ATOM 1648 N N . MET A 1 210 ? 7.120 -0.611 -7.529 1.00 84.25 210 MET A N 1
ATOM 1649 C CA . MET A 1 210 ? 6.312 0.538 -7.950 1.00 84.25 210 MET A CA 1
ATOM 1650 C C . MET A 1 210 ? 4.873 0.478 -7.441 1.00 84.25 210 MET A C 1
ATOM 1652 O O . MET A 1 210 ? 4.239 1.516 -7.328 1.00 84.25 210 MET A O 1
ATOM 1656 N N . SER A 1 211 ? 4.329 -0.696 -7.116 1.00 84.19 211 SER A N 1
ATOM 1657 C CA . SER A 1 211 ? 2.892 -0.822 -6.840 1.00 84.19 211 SER A CA 1
ATOM 1658 C C . SER A 1 211 ? 2.432 -0.051 -5.611 1.00 84.19 211 SER A C 1
ATOM 1660 O O . SER A 1 211 ? 1.349 0.521 -5.645 1.00 84.19 211 SER A O 1
ATOM 1662 N N . GLY A 1 212 ? 3.268 0.040 -4.571 1.00 82.00 212 GLY A N 1
ATOM 1663 C CA . GLY A 1 212 ? 2.999 0.923 -3.433 1.00 82.00 212 GLY A CA 1
ATOM 1664 C C . GLY A 1 212 ? 2.920 2.392 -3.854 1.00 82.00 212 GLY A C 1
ATOM 1665 O O . GLY A 1 212 ? 1.972 3.078 -3.495 1.00 82.00 212 GLY A O 1
ATOM 1666 N N . LEU A 1 213 ? 3.866 2.845 -4.684 1.00 85.69 213 LEU A N 1
ATOM 1667 C CA . LEU A 1 213 ? 3.902 4.219 -5.190 1.00 85.69 213 LEU A CA 1
ATOM 1668 C C . LEU A 1 213 ? 2.711 4.536 -6.102 1.00 85.69 213 LEU A C 1
ATOM 1670 O O . LEU A 1 213 ? 2.177 5.631 -6.027 1.00 85.69 213 LEU A O 1
ATOM 1674 N N . LEU A 1 214 ? 2.271 3.582 -6.926 1.00 88.31 214 LEU A N 1
ATOM 1675 C CA . LEU A 1 214 ? 1.101 3.751 -7.794 1.00 88.31 214 LEU A CA 1
ATOM 1676 C C . LEU A 1 214 ? -0.211 3.802 -7.008 1.00 88.31 214 LEU A C 1
ATOM 1678 O O . LEU A 1 214 ? -1.157 4.450 -7.438 1.00 88.31 214 LEU A O 1
ATOM 1682 N N . PHE A 1 215 ? -0.280 3.130 -5.860 1.00 85.56 215 PHE A N 1
ATOM 1683 C CA . PHE A 1 215 ? -1.487 3.113 -5.039 1.00 85.56 215 PHE A CA 1
ATOM 1684 C C . PHE A 1 215 ? -1.661 4.399 -4.217 1.00 85.56 215 PHE A C 1
ATOM 1686 O O . PHE A 1 215 ? -2.790 4.802 -3.954 1.00 85.56 215 PHE A O 1
ATOM 1693 N N . ILE A 1 216 ? -0.566 5.084 -3.863 1.00 86.56 216 ILE A N 1
ATOM 1694 C CA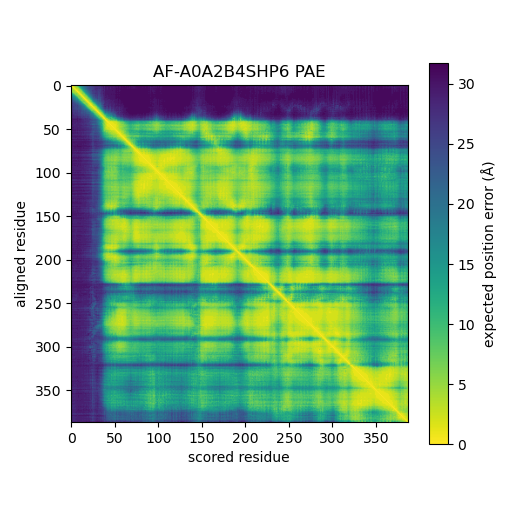 . ILE A 1 216 ? -0.605 6.322 -3.064 1.00 86.56 216 ILE A CA 1
ATOM 1695 C C . ILE A 1 216 ? -1.467 7.423 -3.717 1.00 86.56 216 ILE A C 1
ATOM 1697 O O . ILE A 1 216 ? -2.366 7.910 -3.035 1.00 86.56 216 ILE A O 1
ATOM 1701 N N . PRO A 1 217 ? -1.287 7.796 -5.004 1.00 88.25 217 PRO A N 1
ATOM 1702 C CA . PRO A 1 217 ? -2.142 8.787 -5.659 1.00 88.25 217 PRO A CA 1
ATOM 1703 C C . PRO A 1 217 ? -3.623 8.408 -5.662 1.00 88.25 217 PRO A C 1
ATOM 1705 O O . PRO A 1 217 ? -4.473 9.284 -5.565 1.00 88.25 217 PRO A O 1
ATOM 1708 N N . VAL A 1 218 ? -3.946 7.112 -5.749 1.00 88.50 218 VAL A N 1
ATOM 1709 C CA . VAL A 1 218 ? -5.339 6.640 -5.701 1.00 88.50 218 VAL A CA 1
ATOM 1710 C C . VAL A 1 218 ? -5.938 6.907 -4.327 1.00 88.50 218 VAL A C 1
ATOM 1712 O O . VAL A 1 218 ? -7.025 7.468 -4.248 1.00 88.50 218 VAL A O 1
ATOM 1715 N N . VAL A 1 219 ? -5.228 6.554 -3.251 1.00 86.06 219 VAL A N 1
ATOM 1716 C CA . VAL A 1 219 ? -5.685 6.816 -1.877 1.00 86.06 219 VAL A CA 1
ATOM 1717 C C . VAL A 1 219 ? -5.802 8.317 -1.620 1.00 86.06 219 VAL A C 1
ATOM 1719 O O . VAL A 1 219 ? -6.829 8.762 -1.118 1.00 86.06 219 VAL A O 1
ATOM 1722 N N . ASP A 1 220 ? -4.808 9.112 -2.021 1.00 86.56 220 ASP A N 1
ATOM 1723 C CA . ASP A 1 220 ? -4.857 10.569 -1.850 1.00 86.56 220 ASP A CA 1
ATOM 1724 C C . ASP A 1 220 ? -6.043 11.183 -2.612 1.00 86.56 220 ASP A C 1
ATOM 1726 O O . ASP A 1 220 ? -6.796 11.980 -2.052 1.00 86.56 220 ASP A O 1
ATOM 1730 N N . TRP A 1 221 ? -6.285 10.754 -3.854 1.00 88.81 221 TRP A N 1
ATOM 1731 C CA . TRP A 1 221 ? -7.436 11.199 -4.640 1.00 88.81 221 TRP A CA 1
ATOM 1732 C C . TRP A 1 221 ? -8.764 10.805 -3.982 1.00 88.81 221 TRP A C 1
ATOM 1734 O O . TRP A 1 221 ? -9.664 11.640 -3.865 1.00 88.81 221 TRP A O 1
ATOM 1744 N N . LEU A 1 222 ? -8.889 9.564 -3.499 1.00 87.81 222 LEU A N 1
ATOM 1745 C CA . LEU A 1 222 ? -10.079 9.091 -2.783 1.00 87.81 222 LEU A CA 1
ATOM 1746 C C . LEU A 1 222 ? -10.369 9.955 -1.559 1.00 87.81 222 LEU A C 1
ATOM 1748 O O . LEU A 1 222 ? -11.503 10.394 -1.356 1.00 87.81 222 LEU A O 1
ATOM 1752 N N . MET A 1 223 ? -9.341 10.231 -0.763 1.00 84.81 223 MET A N 1
ATOM 1753 C CA . MET A 1 223 ? -9.482 10.980 0.478 1.00 84.81 223 MET A CA 1
ATOM 1754 C C . MET A 1 223 ? -9.786 12.452 0.220 1.00 84.81 223 MET A C 1
ATOM 1756 O O . MET A 1 223 ? -10.690 13.003 0.849 1.00 84.81 223 MET A O 1
ATOM 1760 N N . ARG A 1 224 ? -9.154 13.077 -0.780 1.00 85.75 224 ARG A N 1
ATOM 1761 C CA . ARG A 1 224 ? -9.499 14.443 -1.202 1.00 85.75 224 ARG A CA 1
ATOM 1762 C C . ARG A 1 224 ? -10.959 14.567 -1.614 1.00 85.75 224 ARG A C 1
ATOM 1764 O O . ARG A 1 224 ? -11.615 15.496 -1.157 1.00 85.75 224 ARG A O 1
ATOM 1771 N N . ASN A 1 225 ? -11.486 13.638 -2.412 1.00 86.56 225 ASN A N 1
ATOM 1772 C CA . ASN A 1 225 ? -12.888 13.682 -2.847 1.00 86.56 225 ASN A CA 1
ATOM 1773 C C . ASN A 1 225 ? -13.867 13.343 -1.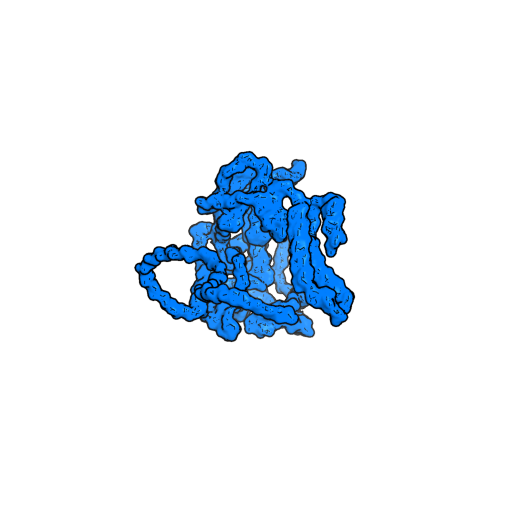714 1.00 86.56 225 ASN A C 1
ATOM 1775 O O . ASN A 1 225 ? -14.886 14.014 -1.551 1.00 86.56 225 ASN A O 1
ATOM 1779 N N . THR A 1 226 ? -13.515 12.385 -0.854 1.00 84.31 226 THR A N 1
ATOM 1780 C CA . THR A 1 226 ? -14.308 12.031 0.335 1.00 84.31 226 THR A CA 1
ATOM 1781 C C . THR A 1 226 ? -14.434 13.214 1.306 1.00 84.31 226 THR A C 1
ATOM 1783 O O . THR A 1 226 ? -15.469 13.389 1.956 1.00 84.31 226 THR A O 1
ATOM 1786 N N . LEU A 1 227 ? -13.393 14.050 1.402 1.00 82.94 227 LEU A N 1
ATOM 1787 C CA . LEU A 1 227 ? -13.250 15.096 2.420 1.00 82.94 227 LEU A CA 1
ATOM 1788 C C . LEU A 1 227 ? -13.362 16.537 1.887 1.00 82.94 227 LEU A C 1
ATOM 1790 O O . LEU A 1 227 ? -13.254 17.475 2.688 1.00 82.94 227 LEU A O 1
ATOM 1794 N N . LYS A 1 228 ? -13.590 16.729 0.576 1.00 75.56 228 LYS A N 1
ATOM 1795 C CA . LYS A 1 228 ? -13.608 18.042 -0.111 1.00 75.56 228 LYS A CA 1
ATOM 1796 C C . LYS A 1 228 ? -14.611 19.028 0.509 1.00 75.56 228 LYS A C 1
ATOM 1798 O O . LYS A 1 228 ? -14.396 20.235 0.472 1.00 75.56 228 LYS A O 1
ATOM 1803 N N . GLU A 1 229 ? -15.668 18.531 1.158 1.00 64.81 229 GLU A N 1
ATOM 1804 C CA . GLU A 1 229 ? -16.802 19.338 1.622 1.00 64.81 229 GLU A CA 1
ATOM 1805 C C . GLU A 1 229 ? -17.219 19.058 3.075 1.00 64.81 229 GLU A C 1
ATOM 1807 O O . GLU A 1 229 ? -17.246 17.918 3.544 1.00 64.81 229 GLU A O 1
ATOM 1812 N N . GLY A 1 230 ? -17.643 20.120 3.769 1.00 59.31 230 GLY A N 1
ATOM 1813 C CA . GLY A 1 230 ? -18.291 20.051 5.080 1.00 59.31 230 GLY A CA 1
ATOM 1814 C C . GLY A 1 230 ? -17.359 20.303 6.271 1.00 59.31 230 GLY A C 1
ATOM 1815 O O . GLY A 1 230 ? -16.194 19.904 6.316 1.00 59.31 230 GLY A O 1
ATOM 1816 N N . ASN A 1 231 ? -17.881 20.966 7.306 1.00 64.88 231 ASN A N 1
ATOM 1817 C CA . ASN A 1 231 ? -17.183 21.168 8.582 1.00 64.88 231 ASN A CA 1
ATOM 1818 C C . ASN A 1 231 ? -17.287 19.903 9.463 1.00 64.88 231 ASN A C 1
ATOM 1820 O O . ASN A 1 231 ? -17.614 19.967 10.644 1.00 64.88 231 ASN A O 1
ATOM 1824 N N . THR A 1 232 ? -17.014 18.736 8.875 1.00 65.94 232 THR A N 1
ATOM 1825 C CA . THR A 1 232 ? -17.144 17.399 9.487 1.00 65.94 232 THR A CA 1
ATOM 1826 C C . THR A 1 232 ? -15.922 16.991 10.321 1.00 65.94 232 THR A C 1
ATOM 1828 O O . THR A 1 232 ? -15.756 15.834 10.704 1.00 65.94 232 THR A O 1
ATOM 1831 N N . ARG A 1 233 ? -15.028 17.949 10.581 1.00 69.12 233 ARG A N 1
ATOM 1832 C CA . ARG A 1 233 ? -13.692 17.741 11.146 1.00 69.12 233 ARG A CA 1
ATOM 1833 C C . ARG A 1 233 ? -13.718 17.776 12.674 1.00 69.12 233 ARG A C 1
ATOM 1835 O O . ARG A 1 233 ? -14.504 18.513 13.270 1.00 69.12 233 ARG A O 1
ATOM 1842 N N . ILE A 1 234 ? -12.806 17.047 13.311 1.00 68.19 234 ILE A N 1
ATOM 1843 C CA . ILE A 1 234 ? -12.586 17.124 14.759 1.00 68.19 234 ILE A CA 1
ATOM 1844 C C . ILE A 1 234 ? -11.558 18.222 15.041 1.00 68.19 234 ILE A C 1
ATOM 1846 O O . ILE A 1 234 ? -10.533 18.312 14.371 1.00 68.19 234 ILE A O 1
ATOM 1850 N N . ARG A 1 235 ? -11.807 19.079 16.035 1.00 73.12 235 ARG A N 1
ATOM 1851 C CA . ARG A 1 235 ? -10.814 20.067 16.481 1.00 73.12 235 ARG A CA 1
ATOM 1852 C C . ARG A 1 235 ? -9.715 19.355 17.276 1.00 73.12 235 ARG A C 1
ATOM 1854 O O . ARG A 1 235 ? -10.021 18.697 18.263 1.00 73.12 235 ARG A O 1
ATOM 1861 N N . TRP A 1 236 ? -8.462 19.494 16.847 1.00 67.25 236 TRP A N 1
ATOM 1862 C CA . TRP A 1 236 ? -7.305 18.869 17.496 1.00 67.25 236 TRP A CA 1
ATOM 1863 C C . TRP A 1 236 ? -6.561 19.856 18.402 1.00 67.25 236 TRP A C 1
ATOM 1865 O O . TRP A 1 236 ? -6.315 19.567 19.570 1.00 67.25 236 TRP A O 1
ATOM 1875 N N . LYS A 1 237 ? -6.261 21.056 17.890 1.00 68.06 237 LYS A N 1
ATOM 1876 C CA . LYS A 1 237 ? -5.741 22.199 18.665 1.00 68.06 237 LYS A CA 1
ATOM 1877 C C . LYS A 1 237 ? -6.601 23.439 18.408 1.00 68.06 237 LYS A C 1
ATOM 1879 O O . LYS A 1 237 ? -7.554 23.382 17.634 1.00 68.06 237 LYS A O 1
ATOM 1884 N N . PHE A 1 238 ? -6.256 24.570 19.030 1.00 56.44 238 PHE A N 1
ATOM 1885 C CA . PHE A 1 238 ? -6.939 25.854 18.805 1.00 56.44 238 PHE A CA 1
ATOM 1886 C C . PHE A 1 238 ? -7.044 26.213 17.312 1.00 56.44 238 PHE A C 1
ATOM 1888 O O . PHE A 1 238 ? -8.080 26.712 16.882 1.00 56.44 238 PHE A O 1
ATOM 1895 N N . THR A 1 239 ? -6.014 25.890 16.520 1.00 58.75 239 THR A N 1
ATOM 1896 C CA . THR A 1 239 ? -5.932 26.220 15.088 1.00 58.75 239 THR A CA 1
ATOM 1897 C C . THR A 1 239 ? -6.008 25.015 14.149 1.00 58.75 239 THR A C 1
ATOM 1899 O O . THR A 1 239 ? -6.265 25.199 12.963 1.00 58.75 239 THR A O 1
ATOM 1902 N N . THR A 1 240 ? -5.816 23.781 14.634 1.00 69.38 240 THR A N 1
ATOM 1903 C CA . THR A 1 240 ? -5.735 22.595 13.765 1.00 69.38 240 THR A CA 1
ATOM 1904 C C . THR A 1 240 ? -6.943 21.679 13.900 1.00 69.38 240 THR A C 1
ATOM 1906 O O . THR A 1 240 ? -7.503 21.481 14.984 1.00 69.38 240 THR A O 1
ATOM 1909 N N . LYS A 1 241 ? -7.346 21.098 12.770 1.00 68.56 241 LYS A N 1
ATOM 1910 C CA . LYS A 1 241 ? -8.450 20.145 12.660 1.00 68.56 241 LYS A CA 1
ATOM 1911 C C . LYS A 1 241 ? -7.913 18.816 12.125 1.00 68.56 241 LYS A C 1
ATOM 1913 O O . LYS A 1 241 ? -7.050 18.825 11.256 1.00 68.56 241 LYS A O 1
ATOM 1918 N N . LEU A 1 242 ? -8.433 17.708 12.638 1.00 68.38 242 LEU A N 1
ATOM 1919 C CA . LEU A 1 242 ? -8.128 16.346 12.208 1.00 68.38 242 LEU A CA 1
ATOM 1920 C C . LEU A 1 242 ? -9.349 15.763 11.491 1.00 68.38 242 LEU A C 1
ATOM 1922 O O . LEU A 1 242 ? -10.491 16.005 11.903 1.00 68.38 242 LEU A O 1
ATOM 1926 N N . VAL A 1 243 ? -9.117 15.041 10.399 1.00 65.44 243 VAL A N 1
ATOM 1927 C CA . VAL A 1 243 ? -10.185 14.614 9.483 1.00 65.44 243 VAL A CA 1
ATOM 1928 C C . VAL A 1 243 ? -10.194 13.097 9.283 1.00 65.44 243 VAL A C 1
ATOM 1930 O O . VAL A 1 243 ? -11.283 12.513 9.210 1.00 65.44 243 VAL A O 1
ATOM 1933 N N . ASP A 1 244 ? -9.014 12.491 9.308 1.00 70.25 244 ASP A N 1
ATOM 1934 C CA . ASP A 1 244 ? -8.738 11.089 9.012 1.00 70.25 244 ASP A CA 1
ATOM 1935 C C . ASP A 1 244 ? -7.370 10.677 9.597 1.00 70.25 244 ASP A C 1
ATOM 1937 O O . ASP A 1 244 ? -6.626 11.508 10.135 1.00 70.25 244 ASP A O 1
ATOM 1941 N N . LEU A 1 245 ? -7.090 9.376 9.540 1.00 70.50 245 LEU A N 1
ATOM 1942 C CA . LEU A 1 245 ? -5.772 8.769 9.678 1.00 70.50 245 LEU A CA 1
ATOM 1943 C C . LEU A 1 245 ? -5.684 7.671 8.617 1.00 70.50 245 LEU A C 1
ATOM 1945 O O . LEU A 1 245 ? -6.444 6.707 8.700 1.00 70.50 245 LEU A O 1
ATOM 1949 N N . ASP A 1 246 ? -4.741 7.789 7.686 1.00 72.19 246 ASP A N 1
ATOM 1950 C CA . ASP A 1 246 ? -4.665 6.881 6.541 1.00 72.19 246 ASP A CA 1
ATOM 1951 C C . ASP A 1 246 ? -3.296 6.210 6.441 1.00 72.19 246 ASP A C 1
ATOM 1953 O O . ASP A 1 246 ? -2.247 6.854 6.549 1.00 72.19 246 ASP A O 1
ATOM 1957 N N . PHE A 1 247 ? -3.298 4.895 6.218 1.00 64.25 247 PHE A N 1
ATOM 1958 C CA . PHE A 1 247 ? -2.093 4.132 5.923 1.00 64.25 247 PHE A CA 1
ATOM 1959 C C . PHE A 1 247 ? -2.382 3.022 4.910 1.00 64.25 247 PHE A C 1
ATOM 1961 O O . PHE A 1 247 ? -2.934 1.978 5.248 1.00 64.25 247 PHE A O 1
ATOM 1968 N N . ALA A 1 248 ? -1.939 3.227 3.666 1.00 67.12 248 ALA A N 1
ATOM 1969 C CA . ALA A 1 248 ? -2.206 2.322 2.548 1.00 67.12 248 ALA A CA 1
ATOM 1970 C C . ALA A 1 248 ? -3.712 2.013 2.402 1.00 67.12 248 ALA A C 1
ATOM 1972 O O . ALA A 1 248 ? -4.469 2.902 2.030 1.00 67.12 248 ALA A O 1
ATOM 1973 N N . ASP A 1 249 ? -4.134 0.773 2.648 1.00 68.81 249 ASP A N 1
ATOM 1974 C CA . ASP A 1 249 ? -5.525 0.314 2.590 1.00 68.81 249 ASP A CA 1
ATOM 1975 C C . ASP A 1 249 ? -6.294 0.462 3.918 1.00 68.81 249 ASP A C 1
ATOM 1977 O O . ASP A 1 249 ? -7.521 0.345 3.924 1.00 68.81 249 ASP A O 1
ATOM 1981 N N . ASP A 1 250 ? -5.610 0.768 5.024 1.00 73.06 250 ASP A N 1
ATOM 1982 C CA . ASP A 1 250 ? -6.230 1.035 6.322 1.00 73.06 250 ASP A CA 1
ATOM 1983 C C . ASP A 1 250 ? -6.579 2.532 6.444 1.00 73.06 250 ASP A C 1
ATOM 1985 O O . ASP A 1 250 ? -5.721 3.368 6.735 1.00 73.06 250 ASP A O 1
ATOM 1989 N N . ILE A 1 251 ? -7.856 2.863 6.229 1.00 79.88 251 ILE A N 1
ATOM 1990 C CA . ILE A 1 251 ? -8.415 4.224 6.326 1.00 79.88 251 ILE A CA 1
ATOM 1991 C C . ILE A 1 251 ? -9.234 4.350 7.614 1.00 79.88 251 ILE A C 1
ATOM 1993 O O . ILE A 1 251 ? -10.144 3.551 7.860 1.00 79.88 251 ILE A O 1
ATOM 1997 N N . ALA A 1 252 ? -8.966 5.375 8.425 1.00 81.94 252 ALA A N 1
ATOM 1998 C CA . ALA A 1 252 ? -9.732 5.673 9.632 1.00 81.94 252 ALA A CA 1
ATOM 1999 C C . ALA A 1 252 ? -10.357 7.073 9.569 1.00 81.94 252 ALA A C 1
ATOM 2001 O O . ALA A 1 252 ? -9.700 8.093 9.764 1.00 81.94 252 ALA A O 1
ATOM 2002 N N . LEU A 1 253 ? -11.674 7.120 9.363 1.00 84.81 253 LEU A N 1
ATOM 2003 C CA . LEU A 1 253 ? -12.440 8.365 9.312 1.00 84.81 253 LEU A CA 1
ATOM 2004 C C . LEU A 1 253 ? -12.803 8.865 10.715 1.00 84.81 253 LEU A C 1
ATOM 2006 O O . LEU A 1 253 ? -13.268 8.109 11.568 1.00 84.81 253 LEU A O 1
ATOM 2010 N N . LEU A 1 254 ? -12.661 10.173 10.938 1.00 83.50 254 LEU A N 1
ATOM 2011 C CA . LEU A 1 254 ? -12.934 10.804 12.231 1.00 83.50 254 LEU A CA 1
ATOM 2012 C C . LEU A 1 254 ? -14.031 11.864 12.107 1.00 83.50 254 LEU A C 1
ATOM 2014 O O . LEU A 1 254 ? -14.038 12.665 11.174 1.00 83.50 254 LEU A O 1
ATOM 2018 N N . SER A 1 255 ? -14.989 11.897 13.032 1.00 83.06 255 SER A N 1
ATOM 2019 C CA . SER A 1 255 ? -16.064 12.902 13.052 1.00 83.06 255 SER A CA 1
ATOM 2020 C C . SER A 1 255 ? -16.609 13.132 14.458 1.00 83.06 255 SER A C 1
ATOM 2022 O O . SER A 1 255 ? -16.580 12.240 15.300 1.00 83.06 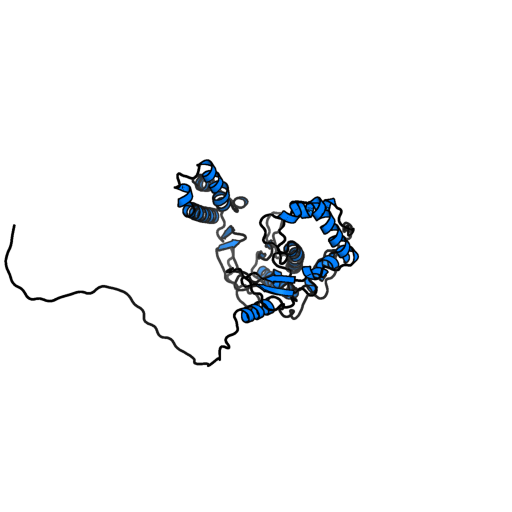255 SER A O 1
ATOM 2024 N N . SER A 1 256 ? -17.124 14.338 14.706 1.00 81.81 256 SER A N 1
ATOM 2025 C CA . SER A 1 256 ? -17.749 14.720 15.980 1.00 81.81 256 SER A CA 1
ATOM 2026 C C . SER A 1 256 ? -19.224 14.325 16.087 1.00 81.81 256 SER A C 1
ATOM 2028 O O . SER A 1 256 ? -19.761 14.275 17.191 1.00 81.81 256 SER A O 1
ATOM 2030 N N . THR A 1 257 ? -19.892 14.056 14.961 1.00 82.44 257 THR A N 1
ATOM 2031 C CA . THR A 1 257 ? -21.317 13.707 14.919 1.00 82.44 257 THR A CA 1
ATOM 2032 C C . THR A 1 257 ? -21.554 12.445 14.096 1.00 82.44 257 THR A C 1
ATOM 2034 O O . THR A 1 257 ? -20.816 12.140 13.155 1.00 82.44 257 THR A O 1
ATOM 2037 N N . ARG A 1 258 ? -22.626 11.722 14.438 1.00 87.38 258 ARG A N 1
ATOM 2038 C CA . ARG A 1 258 ? -23.075 10.530 13.707 1.00 87.38 258 ARG A CA 1
ATOM 2039 C C . ARG A 1 258 ? -23.477 10.851 12.262 1.00 87.38 258 ARG A C 1
ATOM 2041 O O . ARG A 1 258 ? -23.187 10.083 11.354 1.00 87.38 258 ARG A O 1
ATOM 2048 N N . GLN A 1 259 ? -24.105 12.000 12.030 1.00 87.25 259 GLN A N 1
ATOM 2049 C CA . GLN A 1 259 ? -24.462 12.425 10.677 1.00 87.25 259 GLN A CA 1
ATOM 2050 C C . GLN A 1 259 ? -23.213 12.632 9.813 1.00 87.25 259 GLN A C 1
ATOM 2052 O O . GLN A 1 259 ? -23.159 12.143 8.693 1.00 87.25 259 GLN A O 1
ATOM 2057 N N . HIS A 1 260 ? -22.177 13.275 10.361 1.00 87.12 260 HIS A N 1
ATOM 2058 C CA . HIS A 1 260 ? -20.927 13.499 9.640 1.00 87.12 260 HIS A CA 1
ATOM 2059 C C . HIS A 1 260 ? -20.194 12.197 9.303 1.00 87.12 260 HIS A C 1
ATOM 2061 O O . HIS A 1 260 ? -19.718 12.065 8.178 1.00 87.12 260 HIS A O 1
ATOM 2067 N N . ILE A 1 261 ? -20.118 11.232 10.232 1.00 87.50 261 ILE A N 1
ATOM 2068 C CA . ILE A 1 261 ? -19.460 9.950 9.932 1.00 87.50 261 ILE A CA 1
ATOM 2069 C C . ILE A 1 261 ? -20.242 9.150 8.885 1.00 87.50 261 ILE A C 1
ATOM 2071 O O . ILE A 1 261 ? -19.618 8.565 8.006 1.00 87.50 261 ILE A O 1
ATOM 2075 N N . GLN A 1 262 ? -21.581 9.183 8.919 1.00 90.12 262 GLN A N 1
ATOM 2076 C CA . GLN A 1 262 ? -22.409 8.553 7.888 1.00 90.12 262 GLN A CA 1
ATOM 2077 C C . GLN A 1 262 ? -22.117 9.171 6.518 1.00 90.12 262 GLN A C 1
ATOM 2079 O O . GLN A 1 262 ? -21.699 8.460 5.614 1.00 90.12 262 GLN A O 1
ATOM 2084 N N . THR A 1 263 ? -22.202 10.502 6.397 1.00 89.12 263 THR A N 1
ATOM 2085 C CA . THR A 1 263 ? -21.912 11.204 5.138 1.00 89.12 263 THR A CA 1
ATOM 2086 C C . THR A 1 263 ? -20.511 10.896 4.611 1.00 89.12 263 THR A C 1
ATOM 2088 O O . THR A 1 263 ? -20.351 10.667 3.416 1.00 89.12 263 THR A O 1
ATOM 2091 N N . LYS A 1 264 ? -19.488 10.868 5.478 1.00 86.94 264 LYS A N 1
ATOM 2092 C CA . LYS A 1 264 ? -18.126 10.507 5.058 1.00 86.94 264 LYS A CA 1
ATOM 2093 C C . LYS A 1 264 ? -18.041 9.069 4.564 1.00 86.94 264 LYS A C 1
ATOM 2095 O O . LYS A 1 264 ? -17.350 8.816 3.588 1.00 86.94 264 LYS A O 1
ATOM 2100 N N . THR A 1 265 ? -18.716 8.143 5.234 1.00 88.75 265 THR A N 1
ATOM 2101 C CA . THR A 1 265 ? -18.647 6.724 4.880 1.00 88.75 265 THR A CA 1
ATOM 2102 C C . THR A 1 265 ? -19.401 6.433 3.583 1.00 88.75 265 THR A C 1
ATOM 2104 O O . THR A 1 265 ? -18.904 5.670 2.761 1.00 88.75 265 THR A O 1
ATOM 2107 N N . ASP A 1 266 ? -20.528 7.110 3.348 1.00 90.25 266 ASP A N 1
ATOM 2108 C CA . ASP A 1 266 ? -21.275 7.028 2.088 1.00 90.25 266 ASP A CA 1
ATOM 2109 C C . ASP A 1 266 ? -20.462 7.603 0.921 1.00 90.25 266 ASP A C 1
ATOM 2111 O O . ASP A 1 266 ? -20.329 6.960 -0.121 1.00 90.25 266 ASP A O 1
ATOM 2115 N N . LYS A 1 267 ? -19.852 8.785 1.113 1.00 88.88 267 LYS A N 1
ATOM 2116 C CA . LYS A 1 267 ? -18.951 9.391 0.119 1.00 88.88 267 LYS A CA 1
ATOM 2117 C C . LYS A 1 267 ? -17.742 8.498 -0.157 1.00 88.88 267 LYS A C 1
ATOM 2119 O O . LYS A 1 267 ? -17.415 8.271 -1.316 1.00 88.88 267 LYS A O 1
ATOM 2124 N N . LEU A 1 268 ? -17.118 7.946 0.885 1.00 88.62 268 LEU A N 1
ATOM 2125 C CA . LEU A 1 268 ? -15.985 7.035 0.731 1.00 88.62 268 LEU A CA 1
ATOM 2126 C C . LEU A 1 268 ? -16.388 5.798 -0.074 1.00 88.62 268 LEU A C 1
ATOM 2128 O O . LEU A 1 268 ? -15.694 5.445 -1.019 1.00 88.62 268 LEU A O 1
ATOM 2132 N N . ALA A 1 269 ? -17.505 5.152 0.273 1.00 88.62 269 ALA A N 1
ATOM 2133 C CA . ALA A 1 269 ? -17.986 3.973 -0.441 1.00 88.62 269 ALA A CA 1
ATOM 2134 C C . ALA A 1 269 ? -18.241 4.270 -1.926 1.00 88.62 269 ALA A C 1
ATOM 2136 O O . ALA A 1 269 ? -17.845 3.475 -2.779 1.00 88.62 269 ALA A O 1
ATOM 2137 N N . HIS A 1 270 ? -18.822 5.437 -2.222 1.00 89.81 270 HIS A N 1
ATOM 2138 C CA . HIS A 1 270 ? -19.032 5.909 -3.585 1.00 89.81 270 HIS A CA 1
ATOM 2139 C C . HIS A 1 270 ? -17.710 6.086 -4.347 1.00 89.81 270 HIS A C 1
ATOM 2141 O O . HIS A 1 270 ? -17.531 5.494 -5.408 1.00 89.81 270 HIS A O 1
ATOM 2147 N N . GLU A 1 271 ? -16.754 6.851 -3.812 1.00 88.19 271 GLU A N 1
ATOM 2148 C CA . GLU A 1 271 ? -15.483 7.122 -4.501 1.00 88.19 271 GLU A CA 1
ATOM 2149 C C . GLU A 1 271 ? -14.613 5.864 -4.657 1.00 88.19 271 GLU A C 1
ATOM 2151 O O . GLU A 1 271 ? -13.996 5.653 -5.703 1.00 88.19 271 GLU A O 1
ATOM 2156 N N . VAL A 1 272 ? -14.608 4.987 -3.646 1.00 88.25 272 VAL A N 1
ATOM 2157 C CA . VAL A 1 272 ? -13.916 3.687 -3.664 1.00 88.25 272 VAL A CA 1
ATOM 2158 C C . VAL A 1 272 ? -14.424 2.816 -4.814 1.00 88.25 272 VAL A C 1
ATOM 2160 O O . VAL A 1 272 ? -13.620 2.233 -5.545 1.00 88.25 272 VAL A O 1
ATOM 2163 N N . GLU A 1 273 ? -15.740 2.761 -5.027 1.00 88.56 273 GLU A N 1
ATOM 2164 C CA . GLU A 1 273 ? -16.325 2.004 -6.135 1.00 88.56 273 GLU A CA 1
ATOM 2165 C C . GLU A 1 273 ? -15.884 2.554 -7.499 1.00 88.56 273 GLU A C 1
ATOM 2167 O O . GLU A 1 273 ? -15.522 1.775 -8.382 1.00 88.56 273 GLU A O 1
ATOM 2172 N N . ARG A 1 274 ? -15.833 3.883 -7.671 1.00 89.62 274 ARG A N 1
ATOM 2173 C CA . ARG A 1 274 ? -15.465 4.530 -8.948 1.00 89.62 274 ARG A CA 1
ATOM 2174 C C . ARG A 1 274 ? -14.059 4.171 -9.432 1.00 89.62 274 ARG A C 1
ATOM 2176 O O . ARG A 1 274 ? -13.805 4.191 -10.637 1.00 89.62 274 ARG A O 1
ATOM 2183 N N . VAL A 1 275 ? -13.148 3.837 -8.518 1.00 88.62 275 VAL A N 1
ATOM 2184 C CA . VAL A 1 275 ? -11.776 3.398 -8.839 1.00 88.62 275 VAL A CA 1
ATOM 2185 C C . VAL A 1 275 ? -11.621 1.869 -8.870 1.00 88.62 275 VAL A C 1
ATOM 2187 O O . VAL A 1 275 ? -10.504 1.368 -9.002 1.00 88.62 275 VAL A O 1
ATOM 2190 N N . GLY A 1 276 ? -12.724 1.117 -8.760 1.00 86.56 276 GLY A N 1
ATOM 2191 C CA . GLY A 1 276 ? -12.786 -0.354 -8.778 1.00 86.56 276 GLY A CA 1
ATOM 2192 C C . GLY A 1 276 ? -12.437 -1.046 -7.467 1.00 86.56 276 GLY A C 1
ATOM 2193 O O . GLY A 1 276 ? -12.346 -2.276 -7.422 1.00 86.56 276 GLY A O 1
ATOM 2194 N N . LEU A 1 277 ? -12.244 -0.282 -6.395 1.00 85.69 277 LEU A N 1
ATOM 2195 C CA . LEU A 1 277 ? -12.032 -0.833 -5.068 1.00 85.69 277 LEU A CA 1
ATOM 2196 C C . LEU A 1 277 ? -13.376 -1.224 -4.435 1.00 85.69 277 LEU A C 1
ATOM 2198 O O . LEU A 1 277 ? -14.451 -0.820 -4.876 1.00 85.69 277 LEU A O 1
ATOM 2202 N N . LYS A 1 278 ? -13.323 -2.052 -3.389 1.00 82.69 278 LYS A N 1
ATOM 2203 C CA . LYS A 1 278 ? -14.504 -2.474 -2.627 1.00 82.69 278 LYS A CA 1
ATOM 2204 C C . LYS A 1 278 ? -14.256 -2.295 -1.142 1.00 82.69 278 LYS A C 1
ATOM 2206 O O . LYS A 1 278 ? -13.205 -2.676 -0.631 1.00 82.69 278 LYS A O 1
ATOM 2211 N N . VAL A 1 279 ? -15.248 -1.738 -0.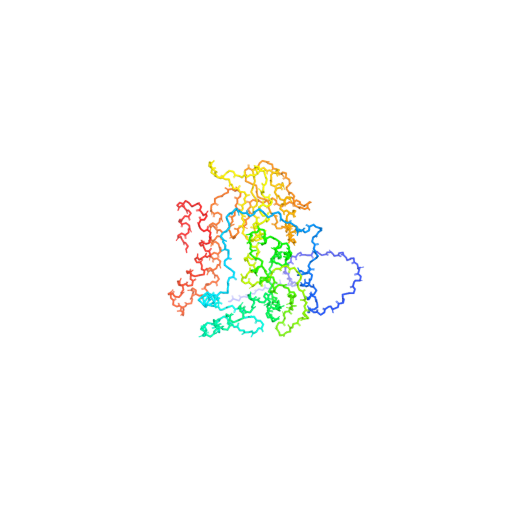453 1.00 82.31 279 VAL A N 1
ATOM 2212 C CA . VAL A 1 279 ? -15.217 -1.631 1.004 1.00 82.31 279 VAL A CA 1
ATOM 2213 C C . VAL A 1 279 ? -15.561 -2.984 1.620 1.00 82.31 279 VAL A C 1
ATOM 2215 O O . VAL A 1 279 ? -16.650 -3.525 1.403 1.00 82.31 279 VAL A O 1
ATOM 2218 N N . ASN A 1 280 ? -14.656 -3.500 2.448 1.00 83.88 280 ASN A N 1
ATOM 2219 C CA . ASN A 1 280 ? -14.912 -4.691 3.241 1.00 83.88 280 ASN A CA 1
ATOM 2220 C C . ASN A 1 280 ? -15.783 -4.352 4.460 1.00 83.88 280 ASN A C 1
ATOM 2222 O O . ASN A 1 280 ? -15.275 -4.070 5.546 1.00 83.88 280 ASN A O 1
ATOM 2226 N N . VAL A 1 281 ? -17.105 -4.402 4.296 1.00 83.88 281 VAL A N 1
ATOM 2227 C CA . VAL A 1 281 ? -18.031 -3.973 5.358 1.00 83.88 281 VAL A CA 1
ATOM 2228 C C . VAL A 1 281 ? -17.901 -4.805 6.642 1.00 83.88 281 VAL A C 1
ATOM 2230 O O . VAL A 1 281 ? -18.098 -4.276 7.731 1.00 83.88 281 VAL A O 1
ATOM 2233 N N . SER A 1 282 ? -17.517 -6.086 6.563 1.00 82.31 282 SER A N 1
ATOM 2234 C CA . SER A 1 282 ? -17.342 -6.918 7.766 1.00 82.31 282 SER A CA 1
ATOM 2235 C C . SER A 1 282 ? -16.085 -6.563 8.569 1.00 82.31 282 SER A C 1
ATOM 2237 O O . SER A 1 282 ? -16.039 -6.804 9.782 1.00 82.31 282 SER A O 1
ATOM 2239 N N . LYS A 1 283 ? -15.079 -5.966 7.917 1.00 82.00 283 LYS A N 1
ATOM 2240 C CA . LYS A 1 283 ? -13.882 -5.410 8.560 1.00 82.00 283 LYS A CA 1
ATOM 2241 C C . LYS A 1 283 ? -14.058 -3.967 9.017 1.00 82.00 283 LYS A C 1
ATOM 2243 O O . LYS A 1 283 ? -13.321 -3.551 9.906 1.00 82.00 283 LYS A O 1
ATOM 2248 N N . CYS A 1 284 ? -15.022 -3.225 8.475 1.00 84.62 284 CYS A N 1
ATOM 2249 C CA . CYS A 1 284 ? -15.373 -1.912 9.002 1.00 84.62 284 CYS A CA 1
ATOM 2250 C C . CYS A 1 284 ? -15.833 -2.047 10.456 1.00 84.62 284 CYS A C 1
ATOM 2252 O O . CYS A 1 284 ? -16.633 -2.924 10.794 1.00 84.62 284 CYS A O 1
ATOM 2254 N N . LYS A 1 285 ? -15.318 -1.170 11.317 1.00 87.75 285 LYS A N 1
ATOM 2255 C CA . LYS A 1 285 ? -15.683 -1.088 12.731 1.00 87.75 285 LYS A CA 1
ATOM 2256 C C . LYS A 1 285 ? -15.909 0.363 13.113 1.00 87.75 285 LYS A C 1
ATOM 2258 O O . LYS A 1 285 ? -15.207 1.247 12.624 1.00 87.75 285 LYS A O 1
ATOM 2263 N N . LEU A 1 286 ? -16.857 0.597 14.010 1.00 89.12 286 LEU A N 1
ATOM 2264 C CA . LEU A 1 286 ? -17.146 1.911 14.559 1.00 89.12 286 LEU A CA 1
ATOM 2265 C C . LEU A 1 286 ? -16.705 1.954 16.019 1.00 89.12 286 LEU A C 1
ATOM 2267 O O . LEU A 1 286 ? -17.135 1.143 16.829 1.00 89.12 286 LEU A O 1
ATOM 2271 N N . MET A 1 287 ? -15.865 2.922 16.374 1.00 88.19 287 MET A N 1
ATOM 2272 C CA . MET A 1 287 ? -15.517 3.184 17.768 1.00 88.19 287 MET A CA 1
ATOM 2273 C C . MET A 1 287 ? -16.057 4.551 18.179 1.00 88.19 287 MET A C 1
ATOM 2275 O O . MET A 1 287 ? -15.751 5.569 17.559 1.00 88.19 287 MET A O 1
ATOM 2279 N N . ARG A 1 288 ? -16.836 4.592 19.262 1.00 86.94 288 ARG A N 1
ATOM 2280 C CA . ARG A 1 288 ? -17.433 5.829 19.783 1.00 86.94 288 ARG A CA 1
ATOM 2281 C C . ARG A 1 288 ? -16.735 6.272 21.053 1.00 86.94 288 ARG A C 1
ATOM 2283 O O . ARG A 1 288 ? -16.816 5.582 22.063 1.00 86.94 288 ARG A O 1
ATOM 2290 N N . VAL A 1 289 ? -16.145 7.462 21.049 1.00 81.38 289 VAL A N 1
ATOM 2291 C CA . VAL A 1 289 ? -15.540 8.068 22.244 1.00 81.38 289 VAL A CA 1
ATOM 2292 C C . VAL A 1 289 ? -16.463 9.162 22.769 1.00 81.38 289 VAL A C 1
ATOM 2294 O O . VAL A 1 289 ? -16.829 10.063 22.024 1.00 81.38 289 VAL A O 1
ATOM 2297 N N . ASN A 1 290 ? -16.863 9.075 24.042 1.00 79.06 290 ASN A N 1
ATOM 2298 C CA . ASN A 1 290 ? -17.713 10.068 24.719 1.00 79.06 290 ASN A CA 1
ATOM 2299 C C . ASN A 1 290 ? -19.043 10.407 24.004 1.00 79.06 290 ASN A C 1
ATOM 2301 O O . ASN A 1 290 ? -19.593 11.490 24.195 1.00 79.06 290 ASN A O 1
ATOM 2305 N N . SER A 1 291 ? -19.584 9.488 23.195 1.00 78.25 291 SER A N 1
ATOM 2306 C CA . SER A 1 291 ? -20.857 9.686 22.490 1.00 78.25 291 SER A CA 1
ATOM 2307 C C . SER A 1 291 ? -22.046 9.155 23.291 1.00 78.25 291 SER A C 1
ATOM 2309 O O . SER A 1 291 ? -21.975 8.069 23.869 1.00 78.25 291 SER A O 1
ATOM 2311 N N . ARG A 1 292 ? -23.154 9.906 23.281 1.00 77.88 292 ARG A N 1
ATOM 2312 C CA . ARG A 1 292 ? -24.447 9.497 23.862 1.00 77.88 292 ARG 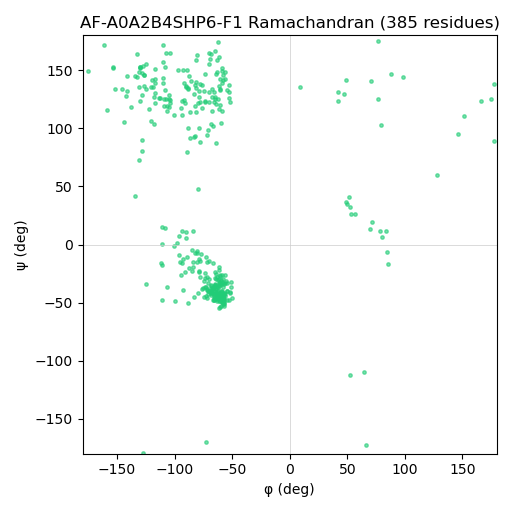A CA 1
ATOM 2313 C C . ARG A 1 292 ? -25.359 8.783 22.856 1.00 77.88 292 ARG A C 1
ATOM 2315 O O . ARG A 1 292 ? -26.228 8.027 23.272 1.00 77.88 292 ARG A O 1
ATOM 2322 N N . SER A 1 293 ? -25.163 9.013 21.554 1.00 79.69 293 SER A N 1
ATOM 2323 C CA . SER A 1 293 ? -25.969 8.394 20.491 1.00 79.69 293 SER A CA 1
ATOM 2324 C C . SER A 1 293 ? -25.478 6.976 20.185 1.00 79.69 293 SER A C 1
ATOM 2326 O O . SER A 1 293 ? -24.273 6.742 20.022 1.00 79.69 293 SER A O 1
ATOM 2328 N N . LYS A 1 294 ? -26.438 6.052 20.061 1.00 83.88 294 LYS A N 1
ATOM 2329 C CA . LYS A 1 294 ? -26.245 4.647 19.665 1.00 83.88 294 LYS A CA 1
ATOM 2330 C C . LYS A 1 294 ? -26.769 4.353 18.253 1.00 83.88 294 LYS A C 1
ATOM 2332 O O . LYS A 1 294 ? -26.914 3.194 17.889 1.00 83.88 294 LYS A O 1
ATOM 2337 N N . ASP A 1 295 ? -27.055 5.390 17.468 1.00 87.94 295 ASP A N 1
ATOM 2338 C CA . ASP A 1 295 ? -27.665 5.220 16.147 1.00 87.94 295 ASP A CA 1
ATOM 2339 C C . ASP A 1 295 ? -26.702 4.498 15.203 1.00 87.94 295 ASP A C 1
ATOM 2341 O O . ASP A 1 295 ? -25.532 4.890 15.097 1.00 87.94 295 ASP A O 1
ATOM 2345 N N . VAL A 1 296 ? -27.200 3.473 14.513 1.00 89.75 296 VAL A N 1
ATOM 2346 C CA . VAL A 1 296 ? -26.418 2.579 13.646 1.00 89.75 296 VAL A CA 1
ATOM 2347 C C . VAL A 1 296 ? -25.843 3.347 12.463 1.00 89.75 296 VAL A C 1
ATOM 2349 O O . VAL A 1 296 ? -26.582 4.002 11.736 1.00 89.75 296 VAL A O 1
ATOM 2352 N N . VAL A 1 297 ? -24.526 3.278 12.267 1.00 90.06 297 VAL A N 1
ATOM 2353 C CA . VAL A 1 297 ? -23.867 3.768 11.046 1.00 90.06 297 VAL A CA 1
ATOM 2354 C C . VAL A 1 297 ? -23.811 2.620 10.052 1.00 90.06 297 VAL A C 1
ATOM 2356 O O . VAL A 1 297 ? -23.481 1.498 10.434 1.00 90.06 297 VAL A O 1
ATOM 2359 N N . GLU A 1 298 ? -24.123 2.899 8.796 1.00 91.75 298 GLU A N 1
ATOM 2360 C CA . GLU A 1 298 ? -24.194 1.887 7.745 1.00 91.75 298 GLU A CA 1
ATOM 2361 C C . GLU A 1 298 ? -23.160 2.144 6.649 1.00 91.75 298 GLU A C 1
ATOM 2363 O O . GLU A 1 298 ? -22.808 3.289 6.379 1.00 91.75 298 GLU A O 1
ATOM 2368 N N . VAL A 1 299 ? -22.696 1.077 5.996 1.00 87.81 299 VAL A N 1
ATOM 2369 C CA . VAL A 1 299 ? -21.957 1.141 4.724 1.00 87.81 299 VAL A CA 1
ATOM 2370 C C . VAL A 1 299 ? -22.626 0.200 3.748 1.00 87.81 299 VAL A C 1
ATOM 2372 O O . VAL A 1 299 ? -22.836 -0.970 4.075 1.00 87.81 299 VAL A O 1
ATOM 2375 N N . ASN A 1 300 ? -22.945 0.681 2.546 1.00 86.38 300 ASN A N 1
ATOM 2376 C CA . ASN A 1 300 ? -23.611 -0.124 1.516 1.00 86.38 300 ASN A CA 1
ATOM 2377 C C . ASN A 1 300 ? -24.879 -0.827 2.053 1.00 86.38 300 ASN A C 1
ATOM 2379 O O . ASN A 1 300 ? -25.095 -2.013 1.794 1.00 86.38 300 ASN A O 1
ATOM 2383 N N . GLY A 1 301 ? -25.666 -0.115 2.872 1.00 86.88 301 GLY A N 1
ATOM 2384 C CA . GLY A 1 301 ? -26.903 -0.612 3.488 1.00 86.88 301 GLY A CA 1
ATOM 2385 C C . GLY A 1 301 ? -26.719 -1.677 4.575 1.00 86.88 301 GLY A C 1
ATOM 2386 O O . GLY A 1 301 ? -27.677 -2.358 4.932 1.00 86.88 301 GLY A O 1
ATOM 2387 N N . ARG A 1 302 ? -25.497 -1.883 5.086 1.00 90.50 302 ARG A N 1
ATOM 2388 C CA . ARG A 1 302 ? -25.220 -2.807 6.196 1.00 90.50 302 ARG A CA 1
ATOM 2389 C C . ARG A 1 302 ? -24.677 -2.050 7.400 1.00 90.50 302 ARG A C 1
ATOM 2391 O O . ARG A 1 302 ? -23.717 -1.293 7.270 1.00 90.50 302 ARG A O 1
ATOM 2398 N N . GLY A 1 303 ? -25.253 -2.306 8.572 1.00 90.38 303 GLY A N 1
ATOM 2399 C CA . GLY A 1 303 ? -24.781 -1.749 9.839 1.00 90.38 303 GLY A CA 1
ATOM 2400 C C . GLY A 1 303 ? -23.350 -2.175 10.176 1.00 90.38 303 GLY A C 1
ATOM 2401 O O . GLY A 1 303 ? -22.985 -3.343 10.030 1.00 90.38 303 GLY A O 1
ATOM 2402 N N . ILE A 1 304 ? -22.549 -1.217 10.638 1.00 91.56 304 ILE A N 1
ATOM 2403 C CA . ILE A 1 304 ? -21.180 -1.436 11.110 1.00 91.56 304 ILE A CA 1
ATOM 2404 C C . ILE A 1 304 ? -21.205 -1.845 12.585 1.00 91.56 304 ILE A C 1
ATOM 2406 O O . ILE A 1 304 ? -21.958 -1.288 13.381 1.00 91.56 304 ILE A O 1
ATOM 2410 N N . GLU A 1 305 ? -20.343 -2.789 12.965 1.00 91.06 305 GLU A N 1
ATOM 2411 C CA . GLU A 1 305 ? -20.184 -3.207 14.361 1.00 91.06 305 GLU A CA 1
ATOM 2412 C C . GLU A 1 305 ? -19.569 -2.090 15.222 1.00 91.06 305 GLU A C 1
ATOM 2414 O O . GLU A 1 305 ? -18.486 -1.578 14.921 1.00 91.06 305 GLU A O 1
ATOM 2419 N N . ASP A 1 306 ? -20.249 -1.760 16.322 1.00 90.12 306 ASP A N 1
ATOM 2420 C CA . ASP A 1 306 ? -19.752 -0.883 17.381 1.00 90.12 306 ASP A CA 1
ATOM 2421 C C . ASP A 1 306 ? -18.788 -1.644 18.306 1.00 90.12 306 ASP A C 1
ATOM 2423 O O . ASP A 1 306 ? -19.124 -2.691 18.857 1.00 90.12 306 ASP A O 1
ATOM 2427 N N . ILE A 1 307 ? -17.591 -1.096 18.508 1.00 89.00 307 ILE A N 1
ATOM 2428 C CA . ILE A 1 307 ? -16.526 -1.703 19.308 1.00 89.00 307 ILE A CA 1
ATOM 2429 C C . ILE A 1 307 ? -15.941 -0.711 20.315 1.00 89.00 307 ILE A C 1
ATOM 2431 O O . ILE A 1 307 ? -15.823 0.488 20.061 1.00 89.00 307 ILE A O 1
ATOM 2435 N N . ASP A 1 308 ? -15.490 -1.228 21.456 1.00 85.88 308 ASP A N 1
ATOM 2436 C CA . ASP A 1 308 ? -14.807 -0.423 22.479 1.00 85.88 308 ASP A CA 1
ATOM 2437 C C . ASP A 1 308 ? -13.277 -0.426 22.317 1.00 85.88 308 ASP A C 1
ATOM 2439 O O . ASP A 1 308 ? -12.570 0.358 22.960 1.00 85.88 308 ASP A O 1
ATOM 2443 N N . ARG A 1 309 ? -12.745 -1.318 21.470 1.00 82.88 309 ARG A N 1
ATOM 2444 C CA . ARG A 1 309 ? -11.307 -1.492 21.240 1.00 82.88 309 ARG A CA 1
ATOM 2445 C C . ARG A 1 309 ? -11.016 -2.007 19.833 1.00 82.88 309 ARG A C 1
ATOM 2447 O O . ARG A 1 309 ? -11.587 -3.016 19.434 1.00 82.88 309 ARG A O 1
ATOM 2454 N N . PHE A 1 310 ? -10.039 -1.406 19.157 1.00 80.31 310 PHE A N 1
ATOM 2455 C CA . PHE A 1 310 ? -9.482 -1.910 17.897 1.00 80.31 310 PHE A CA 1
ATOM 2456 C C . PHE A 1 310 ? -7.957 -1.906 17.893 1.00 80.31 310 PHE A C 1
ATOM 2458 O O . PHE A 1 310 ? -7.318 -1.265 18.724 1.00 80.31 310 PHE A O 1
ATOM 2465 N N . VAL A 1 311 ? -7.376 -2.648 16.952 1.00 78.25 311 VAL A N 1
ATOM 2466 C CA . VAL A 1 311 ? -5.942 -2.620 16.662 1.00 78.25 311 VAL A CA 1
ATOM 2467 C C . VAL A 1 311 ? -5.747 -1.851 15.361 1.00 78.25 311 VAL A C 1
ATOM 2469 O O . VAL A 1 311 ? -6.234 -2.288 14.325 1.00 78.25 311 VAL A O 1
ATOM 2472 N N . TYR A 1 312 ? -5.023 -0.738 15.416 1.00 75.75 312 TYR A N 1
ATOM 2473 C CA . TYR A 1 312 ? -4.667 0.090 14.266 1.00 75.75 312 TYR A CA 1
ATOM 2474 C C . TYR A 1 312 ? -3.155 0.110 14.102 1.00 75.75 312 TYR A C 1
ATOM 2476 O O . TYR A 1 312 ? -2.438 0.443 15.046 1.00 75.75 312 TYR A O 1
ATOM 2484 N N . LEU A 1 313 ? -2.653 -0.312 12.937 1.00 74.31 313 LEU A N 1
ATOM 2485 C CA . LEU A 1 313 ? -1.212 -0.417 12.659 1.00 74.31 313 LEU A CA 1
ATOM 2486 C C . LEU A 1 313 ? -0.441 -1.178 13.750 1.00 74.31 313 LEU A C 1
ATOM 2488 O O . LEU A 1 313 ? 0.696 -0.869 14.103 1.00 74.31 313 LEU A O 1
ATOM 2492 N N . GLY A 1 314 ? -1.093 -2.191 14.322 1.00 73.50 314 GLY A N 1
ATOM 2493 C CA . GLY A 1 314 ? -0.572 -3.011 15.408 1.00 73.50 314 GLY A CA 1
ATOM 2494 C C . GLY A 1 314 ? -0.791 -2.445 16.812 1.00 73.50 314 GLY A C 1
ATOM 2495 O O . GLY A 1 314 ? -0.689 -3.234 17.752 1.00 73.50 314 GLY A O 1
ATOM 2496 N N . ALA A 1 315 ? -1.106 -1.155 16.969 1.00 75.12 315 ALA A N 1
ATOM 2497 C CA . ALA A 1 315 ? -1.359 -0.504 18.252 1.00 75.12 315 ALA A CA 1
ATOM 2498 C C . ALA A 1 315 ? -2.829 -0.606 18.676 1.00 75.12 315 ALA A C 1
ATOM 2500 O O . ALA A 1 315 ? -3.744 -0.376 17.890 1.00 75.12 315 ALA A O 1
ATOM 2501 N N . THR A 1 316 ? -3.069 -0.957 19.935 1.00 77.69 316 THR A N 1
ATOM 2502 C CA . THR A 1 316 ? -4.414 -1.053 20.502 1.00 77.69 316 THR A CA 1
ATOM 2503 C C . THR A 1 316 ? -4.933 0.328 20.876 1.00 77.69 316 THR A C 1
ATOM 2505 O O . THR A 1 316 ? -4.368 0.997 21.739 1.00 77.69 316 THR A O 1
ATOM 2508 N N . VAL A 1 317 ? -6.065 0.710 20.299 1.00 76.88 317 VAL A N 1
ATOM 2509 C CA . VAL A 1 317 ? -6.812 1.916 20.650 1.00 76.88 317 VAL A CA 1
ATOM 2510 C C . VAL A 1 317 ? -8.085 1.492 21.378 1.00 76.88 317 VAL A C 1
ATOM 2512 O O . VAL A 1 317 ? -8.776 0.571 20.942 1.00 76.88 317 VAL A O 1
ATOM 2515 N N . SER A 1 318 ? -8.387 2.132 22.508 1.00 81.81 318 SER A N 1
ATOM 2516 C CA . SER A 1 318 ? -9.598 1.866 23.290 1.00 81.81 318 SER A CA 1
ATOM 2517 C C . SER A 1 318 ? -10.359 3.137 23.629 1.00 81.81 318 SER A C 1
ATOM 2519 O O . SER A 1 318 ? -9.767 4.204 23.797 1.00 81.81 318 SER A O 1
ATOM 2521 N N . LYS A 1 319 ? -11.671 2.993 23.810 1.00 78.44 319 LYS A N 1
ATOM 2522 C CA . LYS A 1 319 ? -12.600 4.076 24.145 1.00 78.44 319 LYS A CA 1
ATOM 2523 C C . LYS A 1 319 ? -12.242 4.841 25.419 1.00 78.44 319 LYS A C 1
ATOM 2525 O O . LYS A 1 319 ? -12.470 6.044 25.482 1.00 78.44 319 LYS A O 1
ATOM 2530 N N . GLU A 1 320 ? -11.668 4.170 26.418 1.00 72.31 320 GLU A N 1
ATOM 2531 C CA . GLU A 1 320 ? -11.265 4.807 27.681 1.00 72.31 320 GLU A CA 1
ATOM 2532 C C . GLU A 1 320 ? -9.961 5.616 27.561 1.00 72.31 320 GLU A C 1
ATOM 2534 O O . GLU A 1 320 ? -9.586 6.327 28.492 1.00 72.31 320 GLU A O 1
ATOM 2539 N N . GLY A 1 321 ? -9.263 5.516 26.424 1.00 67.75 321 GLY A N 1
ATOM 2540 C CA . GLY A 1 321 ? -7.932 6.085 26.232 1.00 67.75 321 GLY A CA 1
ATOM 2541 C C . GLY A 1 321 ? -6.843 5.429 27.099 1.00 67.75 321 GLY A C 1
ATOM 2542 O O . GLY A 1 321 ? -7.064 4.424 27.776 1.00 67.75 321 GLY A O 1
ATOM 2543 N N . GLY A 1 322 ? -5.642 6.017 27.065 1.00 65.44 322 GLY A N 1
ATOM 2544 C CA . GLY A 1 322 ? -4.490 5.614 27.886 1.00 65.44 322 GLY A CA 1
ATOM 2545 C C . GLY A 1 322 ? -3.604 4.513 27.279 1.00 65.44 322 GLY A C 1
ATOM 2546 O O . GLY A 1 322 ? -4.070 3.618 26.582 1.00 65.44 322 GLY A O 1
ATOM 2547 N N . GLY A 1 323 ? -2.295 4.574 27.559 1.00 69.25 323 GLY A N 1
ATOM 2548 C CA . GLY A 1 323 ? -1.294 3.649 26.998 1.00 69.25 323 GLY A CA 1
ATOM 2549 C C . GLY A 1 323 ? -1.196 2.287 27.700 1.00 69.25 323 GLY A C 1
ATOM 2550 O O . GLY A 1 323 ? -0.641 1.349 27.139 1.00 69.25 323 GLY A O 1
ATOM 2551 N N . ILE A 1 324 ? -1.762 2.134 28.903 1.00 75.50 324 ILE A N 1
ATOM 2552 C CA . ILE A 1 324 ? -1.541 0.962 29.775 1.00 75.50 324 ILE A CA 1
ATOM 2553 C C . ILE A 1 324 ? -1.970 -0.354 29.114 1.00 75.50 324 ILE A C 1
ATOM 2555 O O . ILE A 1 324 ? -1.252 -1.353 29.173 1.00 75.50 324 ILE A O 1
ATOM 2559 N N . LYS A 1 325 ? -3.146 -0.365 28.474 1.00 76.12 325 LYS A N 1
ATOM 2560 C CA . LYS A 1 325 ? -3.679 -1.554 27.790 1.00 76.12 325 LYS A CA 1
ATOM 2561 C C . LYS A 1 325 ? -2.770 -1.986 26.631 1.00 76.12 325 LYS A C 1
ATOM 2563 O O . LYS A 1 325 ? -2.603 -3.187 26.413 1.00 76.12 325 LYS A O 1
ATOM 2568 N N . GLU A 1 326 ? -2.172 -1.029 25.924 1.00 78.88 326 GLU A N 1
ATOM 2569 C CA . GLU A 1 326 ? -1.229 -1.299 24.837 1.00 78.88 326 GLU A CA 1
ATOM 2570 C C . GLU A 1 326 ? 0.130 -1.768 25.367 1.00 78.88 326 GLU A C 1
ATOM 2572 O O . GLU A 1 326 ? 0.633 -2.791 24.905 1.00 78.88 326 GLU A O 1
ATOM 2577 N N . ILE A 1 327 ? 0.671 -1.111 26.399 1.00 81.31 327 ILE A N 1
ATOM 2578 C CA . ILE A 1 327 ? 1.907 -1.531 27.082 1.00 81.31 327 ILE A CA 1
ATOM 2579 C C . ILE A 1 327 ? 1.775 -2.983 27.546 1.00 81.31 327 ILE A C 1
ATOM 2581 O O . ILE A 1 327 ? 2.626 -3.820 27.249 1.00 81.31 327 ILE A O 1
ATOM 2585 N N . HIS A 1 328 ? 0.661 -3.325 28.199 1.00 82.12 328 HIS A N 1
ATOM 2586 C CA . HIS A 1 328 ? 0.400 -4.695 28.628 1.00 82.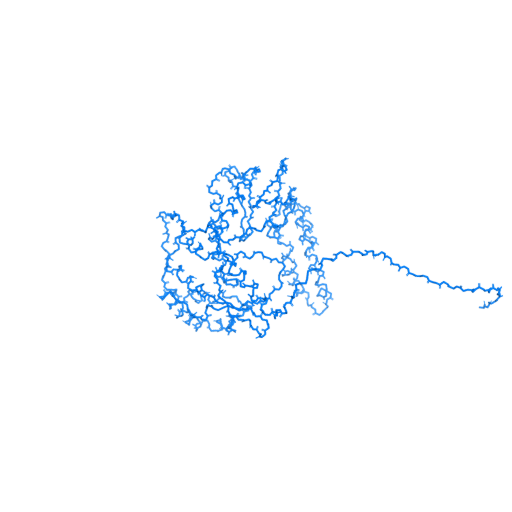12 328 HIS A CA 1
ATOM 2587 C C . HIS A 1 328 ? 0.340 -5.675 27.442 1.00 82.12 328 HIS A C 1
ATOM 2589 O O . HIS A 1 328 ? 0.943 -6.747 27.496 1.00 82.12 328 HIS A O 1
ATOM 2595 N N . SER A 1 329 ? -0.338 -5.311 26.346 1.00 84.25 329 SER A N 1
ATOM 2596 C CA . SER A 1 329 ? -0.385 -6.117 25.114 1.00 84.25 329 SER A CA 1
ATOM 2597 C C . SER A 1 329 ? 1.019 -6.390 24.555 1.00 84.25 329 SER A C 1
ATOM 2599 O O . SER A 1 329 ? 1.339 -7.529 24.198 1.00 84.25 329 SER A O 1
ATOM 2601 N N . ARG A 1 330 ? 1.902 -5.382 24.544 1.00 88.31 330 ARG A N 1
ATOM 2602 C CA . ARG A 1 330 ? 3.296 -5.532 24.098 1.00 88.31 330 ARG A CA 1
ATOM 2603 C C . ARG A 1 330 ? 4.133 -6.384 25.022 1.00 88.31 330 ARG A C 1
ATOM 2605 O O . ARG A 1 330 ? 4.834 -7.265 24.530 1.00 88.31 330 ARG A O 1
ATOM 2612 N N . VAL A 1 331 ? 4.004 -6.198 26.333 1.00 87.56 331 VAL A N 1
ATOM 2613 C CA . VAL A 1 331 ? 4.670 -7.045 27.327 1.00 87.56 331 VAL A CA 1
ATOM 2614 C C . VAL A 1 331 ? 4.252 -8.505 27.144 1.00 87.56 331 VAL A C 1
ATOM 2616 O O . VAL A 1 331 ? 5.112 -9.380 27.111 1.00 87.56 331 VAL A O 1
ATOM 2619 N N . VAL A 1 332 ? 2.963 -8.796 26.936 1.00 88.69 332 VAL A N 1
ATOM 2620 C CA . VAL A 1 332 ? 2.486 -10.169 26.684 1.00 88.69 332 VAL A CA 1
ATOM 2621 C C . VAL A 1 332 ? 3.067 -10.743 25.386 1.00 88.69 332 VAL A C 1
ATOM 2623 O O . VAL A 1 332 ? 3.569 -11.869 25.388 1.00 88.69 332 VAL A O 1
ATOM 2626 N N . LYS A 1 333 ? 3.068 -9.982 24.282 1.00 89.50 333 LYS A N 1
ATOM 2627 C CA . LYS A 1 333 ? 3.657 -10.421 23.000 1.00 89.50 333 LYS A CA 1
ATOM 2628 C C . LYS A 1 333 ? 5.165 -10.667 23.117 1.00 89.50 333 LYS A C 1
ATOM 2630 O O . LYS A 1 333 ? 5.660 -11.689 22.632 1.00 89.50 333 LYS A O 1
ATOM 2635 N N . ALA A 1 334 ? 5.883 -9.763 23.782 1.00 90.94 334 ALA A N 1
ATOM 2636 C CA . ALA A 1 334 ? 7.317 -9.863 24.016 1.00 90.94 334 ALA A CA 1
ATOM 2637 C C . ALA A 1 334 ? 7.651 -11.053 24.926 1.00 90.94 334 ALA A C 1
ATOM 2639 O O . ALA A 1 334 ? 8.526 -11.845 24.579 1.00 90.94 334 ALA A O 1
ATOM 2640 N N . ARG A 1 335 ? 6.895 -11.265 26.016 1.00 91.62 335 ARG A N 1
ATOM 2641 C CA . ARG A 1 335 ? 6.977 -12.467 26.869 1.00 91.62 335 ARG A CA 1
ATOM 2642 C C . ARG A 1 335 ? 6.749 -13.739 26.062 1.00 91.62 335 ARG A C 1
ATOM 2644 O O . ARG A 1 335 ? 7.557 -14.657 26.137 1.00 91.62 335 ARG A O 1
ATOM 2651 N N . GLY A 1 336 ? 5.703 -13.789 25.238 1.00 92.62 336 GLY A N 1
ATOM 2652 C CA . GLY A 1 336 ? 5.414 -14.950 24.394 1.00 92.62 336 GLY A CA 1
ATOM 2653 C C . GLY A 1 336 ? 6.528 -15.254 23.386 1.00 92.62 336 GLY A C 1
ATOM 2654 O O . GLY A 1 336 ? 6.818 -16.416 23.101 1.00 92.62 336 GLY A O 1
ATOM 2655 N N . LEU A 1 337 ? 7.193 -14.234 22.834 1.00 92.00 337 LEU A N 1
ATOM 2656 C CA . LEU A 1 337 ? 8.379 -14.433 21.997 1.00 92.00 337 LEU A CA 1
ATOM 2657 C C . LEU A 1 337 ? 9.597 -14.879 22.814 1.00 92.00 337 LEU A C 1
ATOM 2659 O O . LEU A 1 337 ? 10.294 -15.803 22.404 1.00 92.00 337 LEU A O 1
ATOM 2663 N N . PHE A 1 338 ? 9.821 -14.278 23.982 1.00 93.06 338 PHE A N 1
ATOM 2664 C CA . PHE A 1 338 ? 10.893 -14.666 24.890 1.00 93.06 338 PHE A CA 1
ATOM 2665 C C . PHE A 1 338 ? 10.769 -16.142 25.294 1.00 93.06 338 PHE A C 1
ATOM 2667 O O . PHE A 1 338 ? 11.732 -16.890 25.159 1.00 93.06 338 PHE A O 1
ATOM 2674 N N . VAL A 1 339 ? 9.575 -16.600 25.678 1.00 93.38 339 VAL A N 1
ATOM 2675 C CA . VAL A 1 339 ? 9.309 -18.002 26.043 1.00 93.38 339 VAL A CA 1
ATOM 2676 C C . VAL A 1 339 ? 9.515 -18.953 24.859 1.00 93.38 339 VAL A C 1
ATOM 2678 O O . VAL A 1 339 ? 10.090 -20.028 25.027 1.00 93.38 339 VAL A O 1
ATOM 2681 N N . ARG A 1 340 ? 9.137 -18.572 23.633 1.00 93.69 340 ARG A N 1
ATOM 2682 C CA . ARG A 1 340 ? 9.417 -19.393 22.435 1.00 93.69 340 ARG A CA 1
ATOM 2683 C C . ARG A 1 340 ? 10.912 -19.623 22.201 1.00 93.69 340 ARG A C 1
ATOM 2685 O O . ARG A 1 340 ? 11.295 -20.642 21.633 1.00 93.69 340 ARG A O 1
ATOM 2692 N N . LEU A 1 341 ? 11.755 -18.712 22.678 1.00 93.50 341 LEU A N 1
ATOM 2693 C CA . LEU A 1 341 ? 13.208 -18.798 22.572 1.00 93.50 341 LEU A CA 1
ATOM 2694 C C . LEU A 1 341 ? 13.865 -19.442 23.811 1.00 93.50 341 LEU A C 1
ATOM 2696 O O . LEU A 1 341 ? 15.089 -19.442 23.910 1.00 93.50 341 LEU A O 1
ATOM 2700 N N . THR A 1 342 ? 13.096 -20.064 24.719 1.00 93.88 342 THR A N 1
ATOM 2701 C CA . THR A 1 342 ? 13.616 -20.676 25.964 1.00 93.88 342 THR A CA 1
ATOM 2702 C C . THR A 1 342 ? 14.782 -21.632 25.719 1.00 93.88 342 THR A C 1
ATOM 2704 O O . THR A 1 342 ? 15.782 -21.550 26.424 1.00 93.88 342 THR A O 1
ATOM 2707 N N . LYS A 1 343 ? 14.718 -22.467 24.671 1.00 93.88 343 LYS A N 1
ATOM 2708 C CA . LYS A 1 343 ? 15.809 -23.391 24.301 1.00 93.88 343 LYS A CA 1
ATOM 2709 C C . LYS A 1 343 ? 17.123 -22.672 23.965 1.00 93.88 343 LYS A C 1
ATOM 2711 O O . LYS A 1 343 ? 18.201 -23.202 24.214 1.00 93.88 343 LYS A O 1
ATOM 2716 N N . ILE A 1 344 ? 17.047 -21.461 23.409 1.00 93.12 344 ILE A N 1
ATOM 2717 C CA . ILE A 1 344 ? 18.218 -20.618 23.133 1.00 93.12 344 ILE A CA 1
ATOM 2718 C C . ILE A 1 344 ? 18.766 -20.059 24.444 1.00 93.12 344 ILE A C 1
ATOM 2720 O O . ILE A 1 344 ? 19.976 -20.067 24.664 1.00 93.12 344 ILE A O 1
ATOM 2724 N N . TRP A 1 345 ? 17.888 -19.587 25.331 1.00 93.31 345 TRP A N 1
ATOM 2725 C CA . TRP A 1 345 ? 18.278 -19.001 26.614 1.00 93.31 345 TRP A CA 1
ATOM 2726 C C . TRP A 1 345 ? 18.916 -20.024 27.549 1.00 93.31 345 TRP A C 1
ATOM 2728 O O . TRP A 1 345 ? 19.933 -19.710 28.167 1.00 93.31 345 TRP A O 1
ATOM 2738 N N . SER A 1 346 ? 18.387 -21.248 27.584 1.00 92.50 346 SER A N 1
ATOM 2739 C CA . SER A 1 346 ? 18.889 -22.354 28.405 1.00 92.50 346 SER A CA 1
ATOM 2740 C C . SER A 1 346 ? 20.120 -23.051 27.819 1.00 92.50 346 SER A C 1
ATOM 2742 O O . SER A 1 346 ? 20.767 -23.827 28.512 1.00 92.50 346 SER A O 1
ATOM 2744 N N . SER A 1 347 ? 20.465 -22.801 26.552 1.00 94.12 347 SER A N 1
ATOM 2745 C CA . SER A 1 347 ? 21.600 -23.465 25.910 1.00 94.12 347 SER A CA 1
ATOM 2746 C C . SER A 1 347 ? 22.943 -22.936 26.418 1.00 94.12 347 SER A C 1
ATOM 2748 O O . SER A 1 347 ? 23.249 -21.752 26.266 1.00 94.12 347 SER A O 1
ATOM 2750 N N . ASN A 1 348 ? 23.793 -23.820 26.939 1.00 92.19 348 ASN A N 1
ATOM 2751 C CA . ASN A 1 348 ? 25.162 -23.478 27.337 1.00 92.19 348 ASN A CA 1
ATOM 2752 C C . ASN A 1 348 ? 26.129 -23.368 26.146 1.00 92.19 348 ASN A C 1
ATOM 2754 O O . ASN A 1 348 ? 27.209 -22.800 26.289 1.00 92.19 348 ASN A O 1
ATOM 2758 N N . THR A 1 349 ? 25.742 -23.848 24.958 1.00 94.88 349 THR A N 1
ATOM 2759 C CA . THR A 1 349 ? 26.576 -23.759 23.746 1.00 94.88 349 THR A CA 1
ATOM 2760 C C . THR A 1 349 ? 26.527 -22.372 23.103 1.00 94.88 349 THR A C 1
ATOM 2762 O O . THR A 1 349 ? 27.449 -21.969 22.394 1.00 94.88 349 THR A O 1
ATOM 2765 N N . ILE A 1 350 ? 25.469 -21.599 23.365 1.00 93.12 350 ILE A N 1
ATOM 2766 C CA . ILE A 1 350 ? 25.295 -20.259 22.804 1.00 93.12 350 ILE A CA 1
ATOM 2767 C C . ILE A 1 350 ? 25.913 -19.227 23.747 1.00 93.12 350 ILE A C 1
ATOM 2769 O O . ILE A 1 350 ? 25.508 -19.072 24.899 1.00 93.12 350 ILE A O 1
ATOM 2773 N N . ARG A 1 351 ? 26.867 -18.444 23.236 1.00 94.81 351 ARG A N 1
ATOM 2774 C CA . ARG A 1 351 ? 27.524 -17.382 24.011 1.00 94.81 351 ARG A CA 1
ATOM 2775 C C . ARG A 1 351 ? 26.520 -16.329 24.487 1.00 94.81 351 ARG A C 1
ATOM 2777 O O . ARG A 1 351 ? 25.648 -15.895 23.730 1.00 94.81 351 ARG A O 1
ATOM 2784 N N . ARG A 1 352 ? 26.720 -15.810 25.706 1.00 93.81 352 ARG A N 1
ATOM 2785 C CA . ARG A 1 352 ? 25.898 -14.735 26.301 1.00 93.81 352 ARG A CA 1
ATOM 2786 C C . ARG A 1 352 ? 25.762 -13.519 25.380 1.00 93.81 352 ARG A C 1
ATOM 2788 O O . ARG A 1 352 ? 24.665 -12.993 25.223 1.00 93.81 352 ARG A O 1
ATOM 2795 N N . ARG A 1 353 ? 26.846 -13.113 24.708 1.00 94.62 353 ARG A N 1
ATOM 2796 C CA . ARG A 1 353 ? 26.836 -12.002 23.737 1.00 94.62 353 ARG A CA 1
ATOM 2797 C C . ARG A 1 353 ? 25.837 -12.230 22.596 1.00 94.62 353 ARG A C 1
ATOM 2799 O O . ARG A 1 353 ? 25.106 -11.310 22.238 1.00 94.62 353 ARG A O 1
ATOM 2806 N N . THR A 1 354 ? 25.769 -13.447 22.059 1.00 94.19 354 THR A N 1
ATOM 2807 C CA . THR A 1 354 ? 24.815 -13.817 21.003 1.00 94.19 354 THR A CA 1
ATOM 2808 C C . THR A 1 354 ? 23.386 -13.829 21.534 1.00 94.19 354 THR A C 1
ATOM 2810 O O . THR A 1 354 ? 22.504 -13.278 20.883 1.00 94.19 354 THR A O 1
ATOM 2813 N N . LYS A 1 355 ? 23.155 -14.355 22.745 1.00 94.06 355 LYS A N 1
ATOM 2814 C CA . LYS A 1 355 ? 21.831 -14.315 23.394 1.00 94.06 355 LYS A CA 1
ATOM 2815 C C . LYS A 1 355 ? 21.327 -12.881 23.584 1.00 94.06 355 LYS A C 1
ATOM 2817 O O . LYS A 1 355 ? 20.195 -12.581 23.225 1.00 94.06 355 LYS A O 1
ATOM 2822 N N . ILE A 1 356 ? 22.187 -11.977 24.064 1.00 93.62 356 ILE A N 1
ATOM 2823 C CA . ILE A 1 356 ? 21.858 -10.549 24.209 1.00 93.62 356 ILE A CA 1
ATOM 2824 C C . ILE A 1 356 ? 21.529 -9.928 22.848 1.00 93.62 356 ILE A C 1
ATOM 2826 O O . ILE A 1 356 ? 20.571 -9.164 22.740 1.00 93.62 356 ILE A O 1
ATOM 2830 N N . ARG A 1 357 ? 22.294 -10.258 21.798 1.00 94.69 357 ARG A N 1
ATOM 2831 C CA . ARG A 1 357 ? 22.007 -9.781 20.439 1.00 94.69 357 ARG A CA 1
ATOM 2832 C C . ARG A 1 357 ? 20.630 -10.257 19.973 1.00 94.69 357 ARG A C 1
ATOM 2834 O O . ARG A 1 357 ? 19.855 -9.424 19.527 1.00 94.69 357 ARG A O 1
ATOM 2841 N N . LEU A 1 358 ? 20.305 -11.538 20.158 1.00 93.06 358 LEU A N 1
ATOM 2842 C CA . LEU A 1 358 ? 18.998 -12.106 19.809 1.00 93.06 358 LEU A CA 1
ATOM 2843 C C . LEU A 1 358 ? 17.849 -11.445 20.580 1.00 93.06 358 LEU A C 1
ATOM 2845 O O . LEU A 1 358 ? 16.831 -11.115 19.979 1.00 93.06 358 LEU A O 1
ATOM 2849 N N . TYR A 1 359 ? 18.013 -11.186 21.881 1.00 93.19 359 TYR A N 1
ATOM 2850 C CA . TYR A 1 359 ? 17.031 -10.425 22.659 1.00 93.19 359 TYR A CA 1
ATOM 2851 C C . TYR A 1 359 ? 16.820 -9.022 22.069 1.00 93.19 359 TYR A C 1
ATOM 2853 O O . TYR A 1 359 ? 15.685 -8.632 21.795 1.00 93.19 359 TYR A O 1
ATOM 2861 N N . LYS A 1 360 ? 17.909 -8.287 21.798 1.00 92.62 360 LYS A N 1
ATOM 2862 C CA . LYS A 1 36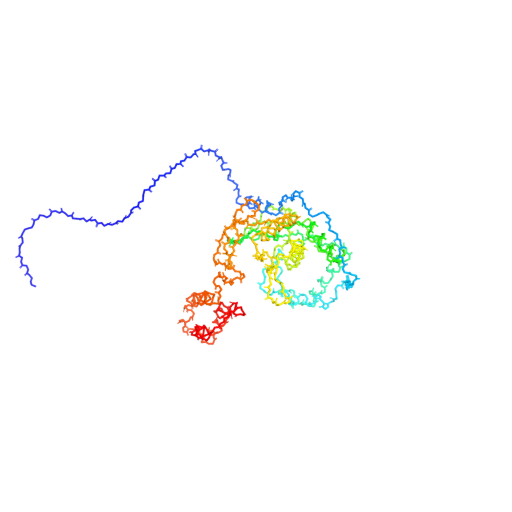0 ? 17.850 -6.929 21.234 1.00 92.62 360 LYS A CA 1
ATOM 2863 C C . LYS A 1 360 ? 17.244 -6.881 19.827 1.00 92.62 360 LYS A C 1
ATOM 2865 O O . LYS A 1 360 ? 16.654 -5.865 19.486 1.00 92.62 360 LYS A O 1
ATOM 2870 N N . THR A 1 361 ? 17.389 -7.932 19.019 1.00 91.69 361 THR A N 1
ATOM 2871 C CA . THR A 1 361 ? 16.894 -7.961 17.630 1.00 91.69 361 THR A CA 1
ATOM 2872 C C . THR A 1 361 ? 15.509 -8.577 17.477 1.00 91.69 361 THR A C 1
ATOM 2874 O O . THR A 1 361 ? 14.829 -8.267 16.508 1.00 91.69 361 THR A O 1
ATOM 2877 N N . LEU A 1 362 ? 15.097 -9.469 18.382 1.00 92.44 362 LEU A N 1
ATOM 2878 C CA . LEU A 1 362 ? 13.833 -10.202 18.259 1.00 92.44 362 LEU A CA 1
ATOM 2879 C C . LEU A 1 362 ? 12.813 -9.764 19.309 1.00 92.44 362 LEU A C 1
ATOM 2881 O O . LEU A 1 362 ? 11.668 -9.498 18.968 1.00 92.44 362 LEU A O 1
ATOM 2885 N N . VAL A 1 363 ? 13.216 -9.669 20.577 1.00 91.62 363 VAL A N 1
ATOM 2886 C CA . VAL A 1 363 ? 12.291 -9.431 21.697 1.00 91.62 363 VAL A CA 1
ATOM 2887 C C . VAL A 1 363 ? 12.072 -7.937 21.930 1.00 91.62 363 VAL A C 1
ATOM 2889 O O . VAL A 1 363 ? 10.929 -7.484 21.955 1.00 91.62 363 VAL A O 1
ATOM 2892 N N . LYS A 1 364 ? 13.155 -7.156 22.039 1.00 91.12 364 LYS A N 1
ATOM 2893 C CA . LYS A 1 364 ? 13.080 -5.712 22.310 1.00 91.12 364 LYS A CA 1
ATOM 2894 C C . LYS A 1 364 ? 12.252 -4.937 21.269 1.00 91.12 364 LYS A C 1
ATOM 2896 O O . LYS A 1 364 ? 11.449 -4.111 21.690 1.00 91.12 364 LYS A O 1
ATOM 2901 N N . PRO A 1 365 ? 12.350 -5.194 19.949 1.00 91.81 365 PRO A N 1
ATOM 2902 C CA . PRO A 1 365 ? 11.531 -4.475 18.972 1.00 91.81 365 PRO A CA 1
ATOM 2903 C C . PRO A 1 365 ? 10.035 -4.767 19.119 1.00 91.81 365 PRO A C 1
ATOM 2905 O O . PRO A 1 365 ? 9.221 -3.876 18.920 1.00 91.81 365 PRO A O 1
ATOM 2908 N N . VAL A 1 366 ? 9.659 -5.990 19.515 1.00 89.75 366 VAL A N 1
ATOM 2909 C CA . VAL A 1 366 ? 8.251 -6.345 19.772 1.00 89.75 366 VAL A CA 1
ATOM 2910 C C . VAL A 1 366 ? 7.713 -5.615 20.998 1.00 89.75 366 VAL A C 1
ATOM 2912 O O . VAL A 1 366 ? 6.558 -5.193 20.981 1.00 89.75 366 VAL A O 1
ATOM 2915 N N . LEU A 1 367 ? 8.541 -5.463 22.036 1.00 89.25 367 LEU A N 1
ATOM 2916 C CA . LEU A 1 367 ? 8.196 -4.704 23.235 1.00 89.25 367 LEU A CA 1
ATOM 2917 C C . LEU A 1 367 ? 8.022 -3.214 22.926 1.00 89.25 367 LEU A C 1
ATOM 2919 O O . LEU A 1 367 ? 7.027 -2.633 23.330 1.00 89.25 367 LEU A O 1
ATOM 2923 N N . MET A 1 368 ? 8.974 -2.621 22.202 1.00 87.81 368 MET A N 1
ATOM 2924 C CA . MET A 1 368 ? 9.051 -1.171 21.979 1.00 87.81 368 MET A CA 1
ATOM 2925 C C . MET A 1 368 ? 8.191 -0.671 20.815 1.00 87.81 368 MET A C 1
ATOM 2927 O O . MET A 1 368 ? 8.137 0.528 20.569 1.00 87.81 368 MET A O 1
ATOM 2931 N N . TYR A 1 369 ? 7.548 -1.556 20.056 1.00 86.00 369 TYR A N 1
ATOM 2932 C CA . TYR A 1 369 ? 6.735 -1.129 18.923 1.00 86.00 369 TYR A CA 1
ATOM 2933 C C . TYR A 1 369 ? 5.568 -0.246 19.392 1.00 86.00 369 TYR A C 1
ATOM 2935 O O . TYR A 1 369 ? 4.743 -0.696 20.193 1.00 86.00 369 TYR A O 1
ATOM 2943 N N . GLY A 1 370 ? 5.459 0.960 18.827 1.00 77.56 370 GLY A N 1
ATOM 2944 C CA . GLY A 1 370 ? 4.406 1.923 19.150 1.00 77.56 370 GLY A CA 1
ATOM 2945 C C . GLY A 1 370 ? 4.643 2.689 20.453 1.00 77.56 370 GLY A C 1
ATOM 2946 O O . GLY A 1 370 ? 3.715 3.327 20.947 1.00 77.56 370 GLY A O 1
ATOM 2947 N N . CYS A 1 371 ? 5.842 2.619 21.049 1.00 82.44 371 CYS A N 1
ATOM 2948 C CA . CYS A 1 371 ? 6.136 3.315 22.304 1.00 82.44 371 CYS A CA 1
ATOM 2949 C C . CYS A 1 371 ? 6.076 4.843 22.176 1.00 82.44 371 CYS A C 1
ATOM 2951 O O . CYS A 1 371 ? 5.799 5.537 23.150 1.00 82.44 371 CYS A O 1
ATOM 2953 N N . GLU A 1 372 ? 6.285 5.368 20.970 1.00 79.25 372 GLU A N 1
ATOM 2954 C CA . GLU A 1 372 ? 6.194 6.787 20.633 1.00 79.25 372 GLU A CA 1
ATOM 2955 C C . GLU A 1 372 ? 4.794 7.380 20.853 1.00 79.25 372 GLU A C 1
ATOM 2957 O O . GLU A 1 372 ? 4.663 8.587 21.045 1.00 79.25 372 GLU A O 1
ATOM 2962 N N . THR A 1 373 ? 3.746 6.548 20.871 1.00 74.06 373 THR A N 1
ATOM 2963 C CA . THR A 1 373 ? 2.367 6.995 21.113 1.00 74.06 373 THR A CA 1
ATOM 2964 C C . THR A 1 373 ? 1.924 6.800 22.563 1.00 74.06 373 THR A C 1
ATOM 2966 O O . THR A 1 373 ? 0.765 7.065 22.896 1.00 74.06 373 THR A O 1
ATOM 2969 N N . TRP A 1 374 ? 2.792 6.296 23.446 1.00 79.19 374 TRP A N 1
ATOM 2970 C CA . TRP A 1 374 ? 2.416 6.021 24.829 1.00 79.19 374 TRP A CA 1
ATOM 2971 C C . TRP A 1 374 ? 2.492 7.273 25.686 1.00 79.19 374 TRP A C 1
ATOM 2973 O O . TRP A 1 374 ? 3.553 7.841 25.927 1.00 79.19 374 TRP A O 1
ATOM 2983 N N . LYS A 1 375 ? 1.346 7.653 26.248 1.00 71.69 375 LYS A N 1
ATOM 2984 C CA . LYS A 1 375 ? 1.305 8.588 27.368 1.00 71.69 375 LYS A CA 1
ATOM 2985 C C . LYS A 1 375 ? 1.561 7.805 28.657 1.00 71.69 375 LYS A C 1
ATOM 2987 O O . LYS A 1 375 ? 0.628 7.221 29.207 1.00 71.69 375 LYS A O 1
ATOM 2992 N N . MET A 1 376 ? 2.825 7.741 29.073 1.00 73.00 376 MET A N 1
ATOM 2993 C CA . MET A 1 376 ? 3.275 6.987 30.248 1.00 73.00 376 MET A CA 1
ATOM 2994 C C . MET A 1 376 ? 3.307 7.856 31.506 1.00 73.00 376 MET A C 1
ATOM 2996 O O . MET A 1 376 ? 3.539 9.063 31.446 1.00 73.00 376 MET A O 1
ATOM 3000 N N . ASN A 1 377 ? 3.084 7.226 32.655 1.00 73.69 377 ASN A N 1
ATOM 3001 C CA . ASN A 1 377 ? 3.471 7.761 33.957 1.00 73.69 377 ASN A CA 1
ATOM 3002 C C . ASN A 1 377 ? 4.635 6.923 34.529 1.00 73.69 377 ASN A C 1
ATOM 3004 O O . ASN A 1 377 ? 4.948 5.852 34.010 1.00 73.69 377 ASN A O 1
ATOM 3008 N N . LYS A 1 378 ? 5.235 7.365 35.641 1.00 74.19 378 LYS A N 1
ATOM 3009 C CA . LYS A 1 378 ? 6.361 6.660 36.288 1.00 74.19 378 LYS A CA 1
ATOM 3010 C C . LYS A 1 378 ? 6.062 5.194 36.650 1.00 74.19 378 LYS A C 1
ATOM 3012 O O . LYS A 1 378 ? 6.963 4.365 36.654 1.00 74.19 378 LYS A O 1
ATOM 3017 N N . SER A 1 379 ? 4.811 4.850 36.969 1.00 72.56 379 SER A N 1
ATOM 3018 C CA . SER A 1 379 ? 4.432 3.459 37.260 1.00 72.56 379 SER A CA 1
ATOM 3019 C C . SER A 1 379 ? 4.453 2.586 36.003 1.00 72.56 379 SER A C 1
ATOM 3021 O O . SER A 1 379 ? 4.774 1.401 36.088 1.00 72.56 379 SER A O 1
ATOM 3023 N N . ASP A 1 380 ? 4.132 3.161 34.846 1.00 73.00 380 ASP A N 1
ATOM 3024 C CA . ASP A 1 380 ? 4.140 2.464 33.563 1.00 73.00 380 ASP A CA 1
ATOM 3025 C C . ASP A 1 380 ? 5.563 2.271 33.026 1.00 73.00 380 ASP A C 1
ATOM 3027 O O . ASP A 1 380 ? 5.875 1.185 32.539 1.00 73.00 380 ASP A O 1
ATOM 3031 N N . GLU A 1 381 ? 6.442 3.260 33.212 1.00 73.50 381 GLU A N 1
ATOM 3032 C CA . GLU A 1 381 ? 7.882 3.140 32.926 1.00 73.50 381 GLU A CA 1
ATOM 3033 C C . GLU A 1 381 ? 8.508 1.993 33.731 1.00 73.50 381 GLU A C 1
ATOM 3035 O O . GLU A 1 381 ? 9.099 1.080 33.156 1.00 73.50 381 GLU A O 1
ATOM 3040 N N . ASN A 1 382 ? 8.248 1.944 35.043 1.00 74.38 382 ASN A N 1
ATOM 3041 C CA . ASN A 1 382 ? 8.755 0.876 35.908 1.00 74.38 382 ASN A CA 1
ATOM 3042 C C . ASN A 1 382 ? 8.304 -0.528 35.462 1.00 74.38 382 ASN A C 1
ATOM 3044 O O . ASN A 1 382 ? 9.034 -1.498 35.642 1.00 74.38 382 ASN A O 1
ATOM 3048 N N . LYS A 1 383 ? 7.108 -0.679 34.879 1.00 71.38 383 LYS A N 1
ATOM 3049 C CA . LYS A 1 383 ? 6.632 -1.984 34.376 1.00 71.38 383 LYS A CA 1
ATOM 3050 C C . LYS A 1 383 ? 7.371 -2.438 33.119 1.00 71.38 383 LYS A C 1
ATOM 3052 O O . LYS A 1 383 ? 7.441 -3.644 32.880 1.00 71.38 383 LYS A O 1
ATOM 3057 N N . ILE A 1 384 ? 7.867 -1.497 32.320 1.00 75.56 384 ILE A N 1
ATOM 3058 C CA . ILE A 1 384 ? 8.670 -1.775 31.128 1.00 75.56 384 ILE A CA 1
ATOM 3059 C C . ILE A 1 384 ? 10.110 -2.079 31.539 1.00 75.56 384 ILE A C 1
ATOM 3061 O O . ILE A 1 384 ? 10.664 -3.050 31.043 1.00 75.56 384 ILE A O 1
ATOM 3065 N N . ASP A 1 385 ? 10.674 -1.330 32.490 1.00 72.31 385 ASP A N 1
ATOM 3066 C CA . ASP A 1 385 ? 12.052 -1.523 32.969 1.00 72.31 385 ASP A CA 1
ATOM 3067 C C . ASP A 1 385 ? 12.279 -2.869 33.675 1.00 72.31 385 ASP A C 1
ATOM 3069 O O . ASP A 1 385 ? 13.398 -3.378 33.719 1.00 72.31 385 ASP A O 1
ATOM 3073 N N . VAL A 1 386 ? 11.217 -3.479 34.210 1.00 66.81 386 VAL A N 1
ATOM 3074 C CA . VAL A 1 386 ? 11.261 -4.833 34.790 1.00 66.81 386 VAL A CA 1
ATOM 3075 C C . VAL A 1 386 ? 11.442 -5.928 33.717 1.00 66.81 386 VAL A C 1
ATOM 3077 O O . VAL A 1 386 ? 11.748 -7.072 34.064 1.00 66.81 386 VAL A O 1
ATOM 3080 N N . PHE A 1 387 ? 11.250 -5.620 32.430 1.00 65.69 387 PHE A N 1
ATOM 3081 C CA . PHE A 1 387 ? 11.294 -6.566 31.306 1.00 65.69 387 PHE A CA 1
ATOM 3082 C C . PHE A 1 387 ? 12.555 -6.404 30.438 1.00 65.69 387 PHE A C 1
ATOM 3084 O O . PHE A 1 387 ? 13.083 -7.438 29.947 1.00 65.69 387 PHE A O 1
#

Foldseek 3Di:
DDDDDDDDDDDDDDDDDDDDDDDDDDDDDDDDPPDPDPPQVVVVVVLCCLQVPDAFPAAPDADDQPDPPDDDPDDLDQDDLVVLLVVLVPFDFPDQDFPVRDGSVNCVVCVNVSSVVVSVQSVCCLVVLAHDPVLLEGEAEDDDDPDDPDQQSFFQPVNLLNLCVSHVNDPSVSSSVVRSLPQRWYWYDDPPDTHDIDGGRDGDDPPDPCSQVSQVSLVVVLVCQLPVDDPQWDDDDPPDTHAWDDDRPDTGGDGPDLVSVLSSLASSQVSCSNRRHHDPQQPDADEDAPDPDPDFRDHPRHTHHYDQWDADPNAIDGNVDACQVRLVVLVVVLVVQVVVCVCVVPDPVHDPVVVVVCCVVPRVCSNCVPVVVHPDDPVSVVVSVVD

Sequence (387 aa):
MDKTMRRDGRDGTVGTKGEKGESNMCSVKGKAEIKKVKPNDAWLEHFSEVLNRENPSNPVREIEIELPDEIEEIDTSEPSREEVRKAVGNLKNGKAPGIDNIPAELFKADIDYATTKVKEIIGIVGRDEKTPRKWRKGLIVKLPKKDFEKAFDSVLKDSLWLIMRSYGIPSKILNMVKAPHADFECAVGDGQDTTEWFKIKTGVKQGCNMSGLLFIPVVDWLMRNTLKEGNTRIRWKFTTKLVDLDFADDIALLSSTRQHIQTKTDKLAHEVERVGLKVNVSKCKLMRVNSRSKDVVEVNGRGIEDIDRFVYLGATVSKEGGGIKEIHSRVVKARGLFVRLTKIWSSNTIRRRTKIRLYKTLVKPVLMYGCETWKMNKSDENKIDVF

Organism: Stylophora pistillata (NCBI:txid50429)

Mean predicted aligned error: 13.36 Å

pLDDT: mean 77.4, std 19.15, range [20.14, 96.56]

Solvent-accessible surface area (backbone atoms only — not comparable to full-atom values): 23877 Å² total; per-residue (Å²): 135,80,90,85,82,89,83,93,82,87,86,82,88,86,87,82,90,83,84,88,83,91,83,88,84,88,83,82,93,72,92,70,85,77,73,84,68,54,76,56,55,57,50,49,50,52,50,47,53,60,26,46,59,80,79,49,97,64,52,57,84,79,73,87,67,77,65,67,98,78,67,82,84,76,87,82,70,77,81,50,70,64,58,45,36,51,54,56,68,65,50,62,75,96,53,85,48,59,98,82,66,61,41,53,57,61,46,54,73,45,39,70,61,38,28,53,55,51,45,56,54,50,46,49,22,69,73,69,42,46,59,63,76,74,66,21,56,49,74,44,73,84,69,100,66,98,75,79,86,58,58,57,35,31,30,34,51,69,30,49,54,52,50,45,44,44,74,68,51,53,66,68,62,50,39,48,62,44,33,47,58,52,85,17,30,36,26,49,45,57,92,92,48,64,41,75,76,42,74,44,71,32,31,50,58,85,92,45,86,57,36,64,64,64,46,47,60,50,49,52,51,43,49,49,67,37,57,71,67,76,93,43,50,31,78,72,51,100,88,43,69,43,54,63,50,79,56,91,89,53,74,44,82,44,48,82,43,72,67,44,44,35,54,40,43,51,39,37,54,53,48,38,33,23,35,38,35,79,83,60,59,89,75,44,69,40,72,69,64,96,63,89,77,84,76,81,48,49,51,98,91,39,73,44,53,77,43,65,64,50,72,56,98,84,42,59,48,47,56,88,58,76,30,64,72,35,51,50,52,22,50,53,52,20,49,56,51,50,59,74,40,42,71,61,73,74,34,85,87,55,54,69,71,58,53,53,50,49,41,60,70,59,30,46,54,51,44,52,61,67,54,91,76,48,70,73,53,75,73,55,50,53,63,54,74,75,108

Radius of gyration: 29.58 Å; Cα contacts (8 Å, |Δi|>4): 406; chains: 1; bounding box: 61×94×86 Å

Secondary structure (DSSP, 8-state):
--------------------------------------HHHHHHHHHHHHHSPPPPSS----------S-------SPPPHHHHHHHHHTSPTTPPP-TT---HHHHHHTHHHHHHHHHHHHHHHHHH----GGGGEEEEE----S----HHHH--HHHHHHHHHHTT--HHHHHHHHGGGTT-EEEEEETTEE---EE--SS--TT-HHHHHHHHHHHHHHHHHHHSSSS-PEE-SSS-EE-EEEETTEEEE--SSHHHHHHHHHHHHHHHHHTT----TTT-EEE-SS----PPPEETTEEPEEESEEEETTEEEETT--SHHHHHHHHHHHHHHHHHTHHHHH-SSS-HHHHHHHIIIIIHHHHHTTGGG----HHHHHHHHT-

Nearest PDB structures (foldseek):
  8c8j-assembly1_A  TM=7.509E-01  e=1.592E-11  Homo sapiens
  8sxu-assembly1_A  TM=7.490E-01  e=8.449E-12  Homo sapiens
  8uw3-assembly1_A  TM=7.787E-01  e=7.113E-11  Homo sapiens
  8gh6-assembly1_A  TM=7.990E-01  e=1.128E-10  Bombyx mori
  8ibz-assembly1_C  TM=6.666E-01  e=1.129E-08  Bombyx mori

InterPro domains:
  IPR000477 Reverse transcriptase domain [PF00078] (146-314)
  IPR000477 Reverse transcriptase domain [PS50878] (1-317)
  IPR043502 DNA/RNA polymerase superfamily [SSF56672] (206-330)
  IPR045609 Domain of unknown function DUF6451 [PF20049] (338-369)